Protein AF-A0A2V9PL53-F1 (afdb_monomer_lite)

pLDDT: mean 83.94, std 16.12, range [28.11, 98.12]

Structure (mmCIF, N/CA/C/O backbone):
data_AF-A0A2V9PL53-F1
#
_entry.id   AF-A0A2V9PL53-F1
#
loop_
_atom_site.group_PDB
_atom_site.id
_atom_site.type_symbol
_atom_site.label_atom_id
_atom_site.label_alt_id
_atom_site.label_comp_id
_atom_site.label_asym_id
_atom_site.label_entity_id
_atom_site.label_seq_id
_atom_site.pdbx_PDB_ins_code
_atom_site.Cartn_x
_atom_site.Cartn_y
_atom_site.Cartn_z
_atom_site.occupancy
_atom_site.B_iso_or_equiv
_atom_site.auth_seq_id
_atom_site.auth_comp_id
_atom_site.auth_asym_id
_atom_site.auth_atom_id
_atom_site.pdbx_PDB_model_num
ATOM 1 N N . MET A 1 1 ? 11.445 -32.189 -12.243 1.00 37.41 1 MET A N 1
ATOM 2 C CA . MET A 1 1 ? 11.778 -30.766 -12.021 1.00 37.41 1 MET A CA 1
ATOM 3 C C . MET A 1 1 ? 11.838 -30.093 -13.381 1.00 37.41 1 MET A C 1
ATOM 5 O O . MET A 1 1 ? 12.741 -30.380 -14.153 1.00 37.41 1 MET A O 1
ATOM 9 N N . THR A 1 2 ? 10.801 -29.343 -13.742 1.00 39.09 2 THR A N 1
ATOM 10 C CA . THR A 1 2 ? 10.664 -28.687 -15.050 1.00 39.09 2 THR A CA 1
ATOM 11 C C . THR A 1 2 ? 11.522 -27.420 -15.088 1.00 39.09 2 THR A C 1
ATOM 13 O O . THR A 1 2 ? 11.614 -26.705 -14.094 1.00 39.09 2 THR A O 1
ATOM 16 N N . ALA A 1 3 ? 12.142 -27.121 -16.233 1.00 48.38 3 ALA A N 1
ATOM 17 C CA . ALA A 1 3 ? 13.051 -25.981 -16.422 1.00 48.38 3 ALA A CA 1
ATOM 18 C C . ALA A 1 3 ? 12.453 -24.599 -16.061 1.00 48.38 3 ALA A C 1
ATOM 20 O O . ALA A 1 3 ? 13.198 -23.635 -15.925 1.00 48.38 3 ALA A O 1
ATOM 21 N N . GLY A 1 4 ? 11.129 -24.497 -15.882 1.00 54.12 4 GLY A N 1
ATOM 22 C CA . GLY A 1 4 ? 10.435 -23.273 -15.471 1.00 54.12 4 GLY A CA 1
ATOM 23 C C . GLY A 1 4 ? 10.491 -22.953 -13.971 1.00 54.12 4 GLY A C 1
ATOM 24 O O . GLY A 1 4 ? 10.440 -21.777 -13.630 1.00 54.12 4 GLY A O 1
ATOM 25 N N . GLY A 1 5 ? 10.644 -23.948 -13.083 1.00 62.72 5 GLY A N 1
ATOM 26 C CA . GLY A 1 5 ? 10.629 -23.710 -11.627 1.00 62.72 5 GLY A CA 1
ATOM 27 C C . GLY A 1 5 ? 11.775 -22.807 -11.162 1.00 62.72 5 GLY A C 1
ATOM 28 O O . GLY A 1 5 ? 11.558 -21.829 -10.460 1.00 62.72 5 GLY A O 1
ATOM 29 N N . ASN A 1 6 ? 12.979 -23.041 -11.691 1.00 82.75 6 ASN A N 1
ATOM 30 C CA . ASN A 1 6 ? 14.170 -22.256 -11.350 1.00 82.75 6 ASN A CA 1
ATOM 31 C C . ASN A 1 6 ? 14.051 -20.776 -11.778 1.00 82.75 6 ASN A C 1
ATOM 33 O O . ASN A 1 6 ? 14.545 -19.881 -11.100 1.00 82.75 6 ASN A O 1
ATOM 37 N N . PHE A 1 7 ? 13.361 -20.489 -12.888 1.00 90.69 7 PHE A N 1
ATOM 38 C CA . PHE A 1 7 ? 13.176 -19.108 -13.342 1.00 90.69 7 PHE A CA 1
ATOM 39 C C . PHE A 1 7 ? 12.115 -18.345 -12.542 1.00 90.69 7 PHE A C 1
ATOM 41 O O . PHE A 1 7 ? 12.282 -17.144 -12.336 1.00 90.69 7 PHE A O 1
ATOM 48 N N . ALA A 1 8 ? 11.065 -19.022 -12.067 1.00 92.81 8 ALA A N 1
ATOM 49 C CA . ALA A 1 8 ? 10.058 -18.423 -11.192 1.00 92.81 8 ALA A CA 1
ATOM 50 C C . ALA A 1 8 ? 10.660 -18.015 -9.840 1.00 92.81 8 ALA A C 1
ATOM 52 O O . ALA A 1 8 ? 10.515 -16.860 -9.438 1.00 92.81 8 ALA A O 1
ATOM 53 N N . ASP A 1 9 ? 11.418 -18.917 -9.210 1.00 91.81 9 ASP A N 1
ATOM 54 C CA . ASP A 1 9 ? 12.134 -18.642 -7.959 1.00 91.81 9 ASP A CA 1
ATOM 55 C C . ASP A 1 9 ? 13.143 -17.502 -8.132 1.00 91.81 9 ASP A C 1
ATOM 57 O O . ASP A 1 9 ? 13.204 -16.574 -7.321 1.00 91.81 9 ASP A O 1
ATOM 61 N N . HIS A 1 10 ? 13.908 -17.529 -9.229 1.00 93.06 10 HIS A N 1
ATOM 62 C CA . HIS A 1 10 ? 14.876 -16.479 -9.526 1.00 93.06 10 HIS A CA 1
ATOM 63 C C . HIS A 1 10 ? 14.204 -15.116 -9.717 1.00 93.06 10 HIS A C 1
ATOM 65 O O . HIS A 1 10 ? 14.668 -14.126 -9.155 1.00 93.06 10 HIS A O 1
ATOM 71 N N . LEU A 1 11 ? 13.107 -15.053 -10.480 1.00 94.00 11 LEU A N 1
ATOM 72 C CA . LEU A 1 11 ? 12.373 -13.810 -10.706 1.00 94.00 11 LEU A CA 1
ATOM 73 C C . LEU A 1 11 ? 11.744 -13.280 -9.411 1.00 94.00 11 LEU A C 1
ATOM 75 O O . LEU A 1 11 ? 11.822 -12.080 -9.147 1.00 94.00 11 LEU A O 1
ATOM 79 N N . SER A 1 12 ? 11.163 -14.169 -8.600 1.00 93.25 12 SER A N 1
ATOM 80 C CA . SER A 1 12 ? 10.615 -13.846 -7.280 1.00 93.25 12 SER A CA 1
ATOM 81 C C . SER A 1 12 ? 11.680 -13.196 -6.392 1.00 93.25 12 SER A C 1
ATOM 83 O O . SER A 1 12 ? 11.479 -12.083 -5.902 1.00 93.25 12 SER A O 1
ATOM 85 N N . ALA A 1 13 ? 12.850 -13.830 -6.266 1.00 89.88 13 ALA A N 1
ATOM 86 C CA . ALA A 1 13 ? 13.957 -13.310 -5.469 1.00 89.88 13 ALA A CA 1
ATOM 87 C C . ALA A 1 13 ? 14.506 -11.985 -6.020 1.00 89.88 13 ALA A C 1
ATOM 89 O O . ALA A 1 13 ? 14.749 -11.046 -5.265 1.00 89.88 13 ALA A O 1
ATOM 90 N N . GLN A 1 14 ? 14.680 -11.888 -7.339 1.00 90.88 14 GLN A N 1
ATOM 91 C CA . GLN A 1 14 ? 15.218 -10.703 -8.004 1.00 90.88 14 GLN A CA 1
ATOM 92 C C . GLN A 1 14 ? 14.321 -9.472 -7.834 1.00 90.88 14 GLN A C 1
ATOM 94 O O . GLN A 1 14 ? 14.823 -8.362 -7.651 1.00 90.88 14 GLN A O 1
ATOM 99 N N . LEU A 1 15 ? 13.005 -9.648 -7.961 1.00 90.44 15 LEU A N 1
ATOM 100 C CA . LEU A 1 15 ? 12.039 -8.556 -7.866 1.00 90.44 15 LEU A CA 1
ATOM 101 C C . LEU A 1 15 ? 11.541 -8.319 -6.438 1.00 90.44 15 LEU A C 1
ATOM 103 O O . LEU A 1 15 ? 10.810 -7.358 -6.233 1.00 90.44 15 LEU A O 1
ATOM 107 N N . ALA A 1 16 ? 11.924 -9.167 -5.477 1.00 88.94 16 ALA A N 1
ATOM 108 C CA . ALA A 1 16 ? 11.342 -9.201 -4.135 1.00 88.94 16 ALA A CA 1
ATOM 109 C C . ALA A 1 16 ? 9.802 -9.315 -4.161 1.00 88.94 16 ALA A C 1
ATOM 111 O O . ALA A 1 16 ? 9.105 -8.748 -3.327 1.00 88.94 16 ALA A O 1
ATOM 112 N N . ILE A 1 17 ? 9.275 -10.067 -5.132 1.00 91.94 17 ILE A N 1
ATOM 113 C CA . ILE A 1 17 ? 7.845 -10.351 -5.284 1.00 91.94 17 ILE A CA 1
ATOM 114 C C . ILE A 1 17 ? 7.581 -11.770 -4.797 1.00 91.94 17 ILE A C 1
ATOM 116 O O . ILE A 1 17 ? 8.302 -12.694 -5.168 1.00 91.94 17 ILE A O 1
ATOM 120 N N . GLY A 1 18 ? 6.536 -11.956 -3.990 1.00 91.31 18 GLY A N 1
ATOM 121 C CA . GLY A 1 18 ? 6.151 -13.270 -3.470 1.00 91.31 18 GLY A CA 1
ATOM 122 C C . GLY A 1 18 ? 5.955 -14.314 -4.574 1.00 91.31 18 GLY A C 1
ATOM 123 O O . GLY A 1 18 ? 5.305 -14.045 -5.585 1.00 91.31 18 GLY A O 1
ATOM 124 N N . LEU A 1 19 ? 6.493 -15.519 -4.363 1.00 93.56 19 LEU A N 1
ATOM 125 C CA . LEU A 1 19 ? 6.373 -16.636 -5.304 1.00 93.56 19 LEU A CA 1
ATOM 126 C C . LEU A 1 19 ? 4.914 -16.958 -5.699 1.00 93.56 19 LEU A C 1
ATOM 128 O O . LEU A 1 19 ? 4.689 -17.139 -6.896 1.00 93.56 19 LEU A O 1
ATOM 132 N N . PRO A 1 20 ? 3.909 -16.924 -4.792 1.00 93.75 20 PRO A N 1
ATOM 133 C CA . PRO A 1 20 ? 2.514 -17.167 -5.175 1.00 93.75 20 PRO A CA 1
ATOM 134 C C . PRO A 1 20 ? 1.997 -16.215 -6.263 1.00 93.75 20 PRO A C 1
ATOM 136 O O . PRO A 1 20 ? 1.257 -16.631 -7.151 1.00 93.75 20 PRO A O 1
ATOM 139 N N . ALA A 1 21 ? 2.432 -14.951 -6.260 1.00 94.88 21 ALA A N 1
ATOM 140 C CA . ALA A 1 21 ? 2.056 -13.988 -7.292 1.00 94.88 21 ALA A CA 1
ATOM 141 C C . ALA A 1 21 ? 2.676 -14.323 -8.659 1.00 94.88 21 ALA A C 1
ATOM 143 O O . ALA A 1 21 ? 2.021 -14.171 -9.691 1.00 94.88 21 ALA A O 1
ATOM 144 N N . ILE A 1 22 ? 3.922 -14.810 -8.673 1.00 96.56 22 ILE A N 1
ATOM 145 C CA . ILE A 1 22 ? 4.606 -15.271 -9.890 1.00 96.56 22 ILE A CA 1
ATOM 146 C C . ILE A 1 22 ? 3.920 -16.523 -10.448 1.00 96.56 22 ILE A C 1
ATOM 148 O O . ILE A 1 22 ? 3.619 -16.583 -11.641 1.00 96.56 22 ILE A O 1
ATOM 152 N N . GLU A 1 23 ? 3.638 -17.505 -9.593 1.00 96.00 23 GLU A N 1
ATOM 153 C CA . GLU A 1 23 ? 2.946 -18.739 -9.974 1.00 96.00 23 GLU A CA 1
ATOM 154 C C . GLU A 1 23 ? 1.542 -18.455 -10.508 1.00 96.00 23 GLU A C 1
ATOM 156 O O . GLU A 1 23 ? 1.149 -18.996 -11.543 1.00 96.00 23 GLU A O 1
ATOM 161 N N . GLU A 1 24 ? 0.808 -17.552 -9.861 1.00 96.25 24 GLU A N 1
ATOM 162 C CA . GLU A 1 24 ? -0.512 -17.134 -10.311 1.00 96.25 24 GLU A CA 1
ATOM 163 C C . GLU A 1 24 ? -0.454 -16.415 -11.665 1.00 96.25 24 GLU A C 1
ATOM 165 O O . GLU A 1 24 ? -1.280 -16.687 -12.538 1.00 96.25 24 GLU A O 1
ATOM 170 N N . ALA A 1 25 ? 0.536 -15.544 -11.888 1.00 97.38 25 ALA A N 1
ATOM 171 C CA . ALA A 1 25 ? 0.728 -14.887 -13.179 1.00 97.38 25 ALA A CA 1
ATOM 172 C C . ALA A 1 25 ? 0.969 -15.910 -14.305 1.00 97.38 25 ALA A C 1
ATOM 174 O O . ALA A 1 25 ? 0.415 -15.775 -15.400 1.00 97.38 25 ALA A O 1
ATOM 175 N N . ILE A 1 26 ? 1.752 -16.961 -14.035 1.00 97.19 26 ILE A N 1
ATOM 176 C CA . ILE A 1 26 ? 1.982 -18.072 -14.974 1.00 97.19 26 ILE A CA 1
ATOM 177 C C . ILE A 1 26 ? 0.687 -18.857 -15.194 1.00 97.19 26 ILE A C 1
ATOM 179 O O . ILE A 1 26 ? 0.322 -19.145 -16.335 1.00 97.19 26 ILE A O 1
ATOM 183 N N . ARG A 1 27 ? -0.044 -19.170 -14.118 1.00 96.00 27 ARG A N 1
ATOM 184 C CA . ARG A 1 27 ? -1.312 -19.910 -14.170 1.00 96.00 27 ARG A CA 1
ATOM 185 C C . ARG A 1 27 ? -2.364 -19.185 -15.011 1.00 96.00 27 ARG A C 1
ATOM 187 O O . ARG A 1 27 ? -3.080 -19.832 -15.773 1.00 96.00 27 ARG A O 1
ATOM 194 N N . ARG A 1 28 ? -2.420 -17.853 -14.917 1.00 95.81 28 ARG A N 1
ATOM 195 C CA . ARG A 1 28 ? -3.277 -16.975 -15.737 1.00 95.81 28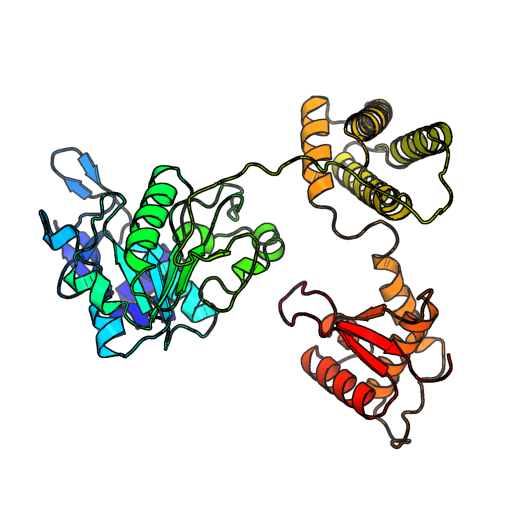 ARG A CA 1
ATOM 196 C C . ARG A 1 28 ? -2.758 -16.738 -17.149 1.00 95.81 28 ARG A C 1
ATOM 198 O O . ARG A 1 28 ? -3.393 -16.020 -17.911 1.00 95.81 28 ARG A O 1
ATOM 205 N N . ARG A 1 29 ? -1.610 -17.322 -17.508 1.00 96.38 29 ARG A N 1
ATOM 206 C CA . ARG A 1 29 ? -0.935 -17.125 -18.800 1.00 96.38 29 ARG A CA 1
ATOM 207 C C . ARG A 1 29 ? -0.562 -15.662 -19.072 1.00 96.38 29 ARG A C 1
ATOM 209 O O . ARG A 1 29 ? -0.435 -15.276 -20.228 1.00 96.38 29 ARG A O 1
ATOM 216 N N . LEU A 1 30 ? -0.362 -14.875 -18.013 1.00 96.38 30 LEU A N 1
ATOM 217 C CA . LEU A 1 30 ? 0.110 -13.488 -18.080 1.00 96.38 30 LEU A CA 1
ATOM 218 C C . LEU A 1 30 ? 1.631 -13.394 -17.968 1.00 96.38 30 LEU A C 1
ATOM 220 O O . LEU A 1 30 ? 2.213 -12.400 -18.384 1.00 96.38 30 LEU A O 1
ATOM 224 N N . LEU A 1 31 ? 2.283 -14.413 -17.402 1.00 97.56 31 LEU A N 1
ATOM 225 C CA . LEU A 1 31 ? 3.734 -14.485 -17.257 1.00 97.56 31 LEU A CA 1
ATOM 226 C C . LEU A 1 31 ? 4.282 -15.750 -17.920 1.00 97.56 31 LEU A C 1
ATOM 228 O O . LEU A 1 31 ? 3.788 -16.854 -17.705 1.00 97.56 31 LEU A O 1
ATOM 232 N N . SER A 1 32 ? 5.341 -15.594 -18.709 1.00 96.56 32 SER A N 1
ATOM 233 C CA . SER A 1 32 ? 6.089 -16.712 -19.294 1.00 96.56 32 SER A CA 1
ATOM 234 C C . SER A 1 32 ? 7.583 -16.406 -19.357 1.00 96.56 32 SER A C 1
ATOM 236 O O . SER A 1 32 ? 7.997 -15.249 -19.308 1.00 96.56 32 SER A O 1
ATOM 238 N N . PHE A 1 33 ? 8.405 -17.448 -19.464 1.00 96.19 33 PHE A N 1
ATOM 239 C CA . PHE A 1 33 ? 9.854 -17.323 -19.610 1.00 96.19 33 PHE A CA 1
ATOM 240 C C . PHE A 1 33 ? 10.264 -17.746 -21.015 1.00 96.19 33 PHE A C 1
ATOM 242 O O . PHE A 1 33 ? 9.913 -18.834 -21.469 1.00 96.19 33 PHE A O 1
ATOM 249 N N . VAL A 1 34 ? 11.004 -16.882 -21.705 1.00 94.81 34 VAL A N 1
ATOM 250 C CA . VAL A 1 34 ? 11.376 -17.063 -23.111 1.00 94.81 34 VAL A CA 1
ATOM 251 C C . VAL A 1 34 ? 12.831 -16.673 -23.341 1.00 94.81 34 VAL A C 1
ATOM 253 O O . VAL A 1 34 ? 13.426 -15.919 -22.570 1.00 94.81 34 VAL A O 1
ATOM 256 N N . LYS A 1 35 ? 13.424 -17.170 -24.427 1.00 94.50 35 LYS A N 1
ATOM 257 C CA . LYS A 1 35 ? 14.733 -16.707 -24.891 1.00 94.50 35 LYS A CA 1
ATOM 258 C C . LYS A 1 35 ? 14.524 -15.650 -25.968 1.00 94.50 35 LYS A C 1
ATOM 260 O O . LYS A 1 35 ? 13.930 -15.942 -26.999 1.00 94.50 35 LYS A O 1
ATOM 265 N N . HIS A 1 36 ? 15.044 -14.447 -25.746 1.00 93.31 36 HIS A N 1
ATOM 266 C CA . HIS A 1 36 ? 14.937 -13.327 -26.682 1.00 93.31 36 HIS A CA 1
ATOM 267 C C . HIS A 1 36 ? 16.279 -12.613 -26.817 1.00 93.31 36 HIS A C 1
ATOM 269 O O . HIS A 1 36 ? 16.948 -12.364 -25.815 1.00 93.31 36 HIS A O 1
ATOM 275 N N . ARG A 1 37 ? 16.707 -12.318 -28.054 1.00 89.50 37 ARG A N 1
ATOM 276 C CA . ARG A 1 37 ? 18.015 -11.694 -28.366 1.00 89.50 37 ARG A CA 1
ATOM 277 C C . ARG A 1 37 ? 19.198 -12.337 -27.612 1.00 89.50 37 ARG A C 1
ATOM 279 O O . ARG A 1 37 ? 20.062 -11.644 -27.085 1.00 89.50 37 ARG A O 1
ATOM 286 N N . ASN A 1 38 ? 19.228 -13.673 -27.561 1.00 90.44 38 ASN A N 1
ATOM 287 C CA . ASN A 1 38 ? 20.213 -14.492 -26.831 1.00 90.44 38 ASN A CA 1
ATOM 288 C C . ASN A 1 38 ? 20.216 -14.366 -25.297 1.00 90.44 38 ASN A C 1
ATOM 290 O O . ASN A 1 38 ? 21.073 -14.967 -24.654 1.00 90.44 38 ASN A O 1
ATOM 294 N N . SER A 1 39 ? 19.229 -13.694 -24.709 1.00 92.31 39 SER A N 1
ATOM 295 C CA . SER A 1 39 ? 19.073 -13.551 -23.261 1.00 92.31 39 SER A CA 1
ATOM 296 C C . SER A 1 39 ? 17.842 -14.299 -22.757 1.00 92.31 39 SER A C 1
ATOM 298 O O . SER A 1 39 ? 16.802 -14.339 -23.420 1.00 92.31 39 SER A O 1
ATOM 300 N N . CYS A 1 40 ? 17.935 -14.867 -21.555 1.00 94.81 40 CYS A N 1
ATOM 301 C CA . CYS A 1 40 ? 16.760 -15.355 -20.839 1.00 94.81 40 CYS A CA 1
ATOM 302 C C . CYS A 1 40 ? 15.924 -14.153 -20.384 1.00 94.81 40 CYS A C 1
ATOM 304 O O . CYS A 1 40 ? 16.439 -13.221 -19.762 1.00 94.81 40 CYS A O 1
ATOM 306 N N . CYS A 1 41 ? 14.643 -14.164 -20.723 1.00 95.75 41 CYS A N 1
ATOM 307 C CA . CYS A 1 41 ? 13.714 -13.081 -20.456 1.00 95.75 41 CYS A CA 1
ATOM 308 C C . CYS A 1 41 ? 12.458 -13.625 -19.785 1.00 95.75 41 CYS A C 1
ATOM 310 O O . CYS A 1 41 ? 12.055 -14.765 -20.015 1.00 95.75 41 CYS A O 1
ATOM 312 N N . TRP A 1 42 ? 11.819 -12.780 -18.990 1.00 96.25 42 TRP A N 1
ATOM 313 C CA . TRP A 1 42 ? 10.431 -12.968 -18.613 1.00 96.25 42 TRP A CA 1
ATOM 314 C C . TRP A 1 42 ? 9.567 -12.026 -19.446 1.00 96.25 42 TRP A C 1
ATOM 316 O O . TRP A 1 42 ? 9.941 -10.886 -19.739 1.00 96.25 42 TRP A O 1
ATOM 326 N N . ARG A 1 43 ? 8.424 -12.548 -19.866 1.00 95.25 43 ARG A N 1
ATOM 327 C CA . ARG A 1 43 ? 7.420 -11.871 -20.670 1.00 95.25 43 ARG A CA 1
ATOM 328 C C . ARG A 1 43 ? 6.184 -11.689 -19.811 1.00 95.25 43 ARG A C 1
ATOM 330 O O . ARG A 1 43 ? 5.610 -12.692 -19.390 1.00 95.25 43 ARG A O 1
ATOM 337 N N . PHE A 1 44 ? 5.772 -10.444 -19.596 1.00 95.50 44 PHE A N 1
ATOM 338 C CA . PHE A 1 44 ? 4.439 -10.148 -19.079 1.00 95.50 44 PHE A CA 1
ATOM 339 C C . PHE A 1 44 ? 3.538 -9.749 -20.243 1.00 95.50 44 PHE A C 1
ATOM 341 O O . PHE A 1 44 ? 3.814 -8.755 -20.918 1.00 95.50 44 PHE A O 1
ATOM 348 N N . GLY A 1 45 ? 2.511 -10.538 -20.511 1.00 94.00 45 GLY A N 1
ATOM 349 C CA . GLY A 1 45 ? 1.681 -10.412 -21.699 1.00 94.00 45 GLY A CA 1
ATOM 350 C C . GLY A 1 45 ? 0.735 -11.590 -21.848 1.00 94.00 45 GLY A C 1
ATOM 351 O O . GLY A 1 45 ? 0.976 -12.659 -21.292 1.00 94.00 45 GLY A O 1
ATOM 352 N N . ASP A 1 46 ? -0.291 -11.417 -22.666 1.00 92.44 46 ASP A N 1
ATOM 353 C CA . ASP A 1 46 ? -1.258 -12.449 -23.031 1.00 92.44 46 ASP A CA 1
ATOM 354 C C . ASP A 1 46 ? -1.143 -12.776 -24.531 1.00 92.44 46 ASP A C 1
ATOM 356 O O . ASP A 1 46 ? -0.069 -12.622 -25.121 1.00 92.44 46 ASP A O 1
ATOM 360 N N . SER A 1 47 ? -2.212 -13.293 -25.142 1.00 89.38 47 SER A N 1
ATOM 361 C CA . SER A 1 47 ? -2.235 -13.629 -26.570 1.00 89.38 47 SER A CA 1
ATOM 362 C C . SER A 1 47 ? -2.281 -12.410 -27.500 1.00 89.38 47 SER A C 1
ATOM 364 O O . SER A 1 47 ? -1.973 -12.546 -28.684 1.00 89.38 47 SER A O 1
ATOM 366 N N . ARG A 1 48 ? -2.648 -11.231 -26.983 1.00 86.25 48 ARG A N 1
ATOM 367 C CA . ARG A 1 48 ? -2.853 -10.005 -27.760 1.00 86.25 48 ARG A CA 1
ATOM 368 C C . ARG A 1 48 ? -1.563 -9.203 -27.865 1.00 86.25 48 ARG A C 1
ATOM 370 O O . ARG A 1 48 ? -1.183 -8.788 -28.958 1.00 86.25 48 ARG A O 1
ATOM 377 N N . ASN A 1 49 ? -0.864 -9.022 -26.746 1.00 89.94 49 ASN A N 1
ATOM 378 C CA . ASN A 1 49 ? 0.428 -8.341 -26.700 1.00 89.94 49 ASN A CA 1
ATOM 379 C C . ASN A 1 49 ? 1.221 -8.678 -25.422 1.00 89.94 49 ASN A C 1
ATOM 381 O O . ASN A 1 49 ? 0.805 -9.476 -24.580 1.00 89.94 49 ASN A O 1
ATOM 385 N N . GLY A 1 50 ? 2.415 -8.098 -25.298 1.00 91.38 50 GLY A N 1
ATOM 386 C CA . GLY A 1 50 ? 3.290 -8.332 -24.160 1.00 91.38 50 GLY A CA 1
ATOM 387 C C . GLY A 1 50 ? 4.517 -7.435 -24.136 1.00 91.38 50 GLY A C 1
ATOM 388 O O . GLY A 1 50 ? 4.826 -6.712 -25.087 1.00 91.38 50 GLY A O 1
ATOM 389 N N . SER A 1 51 ? 5.230 -7.496 -23.016 1.00 92.50 51 SER A N 1
ATOM 390 C CA . SER A 1 51 ? 6.525 -6.851 -22.835 1.00 92.50 51 SER A CA 1
ATOM 391 C C . SER A 1 51 ? 7.543 -7.809 -22.241 1.00 92.50 51 SER A C 1
ATOM 393 O O . SER A 1 51 ? 7.252 -8.607 -21.347 1.00 92.50 51 SER A O 1
ATOM 395 N N . LEU A 1 52 ? 8.758 -7.705 -22.758 1.00 93.94 52 LEU A N 1
ATOM 396 C CA . LEU A 1 52 ? 9.896 -8.530 -22.408 1.00 93.94 52 LEU A CA 1
ATOM 397 C C . LEU A 1 52 ? 10.838 -7.745 -21.511 1.00 93.94 52 LEU A C 1
ATOM 399 O O . LEU A 1 52 ? 11.130 -6.571 -21.753 1.00 93.94 52 LEU A O 1
ATOM 403 N N . ARG A 1 53 ? 11.364 -8.420 -20.494 1.00 95.25 53 ARG A N 1
ATOM 404 C CA . ARG A 1 53 ? 12.459 -7.935 -19.655 1.00 95.25 53 ARG A CA 1
ATOM 405 C C . ARG A 1 53 ? 13.452 -9.059 -19.430 1.00 95.25 53 ARG A C 1
ATOM 407 O O . ARG A 1 53 ? 13.075 -10.222 -19.302 1.00 95.25 53 ARG A O 1
ATOM 414 N N . ARG A 1 54 ? 14.737 -8.717 -19.384 1.00 94.50 54 ARG A N 1
ATOM 415 C CA . ARG A 1 54 ? 15.785 -9.707 -19.134 1.00 94.50 54 ARG A CA 1
ATOM 416 C C . ARG A 1 54 ? 15.737 -10.169 -17.686 1.00 94.50 54 ARG A C 1
ATOM 418 O O . ARG A 1 54 ? 15.543 -9.364 -16.773 1.00 94.50 54 ARG A O 1
ATOM 425 N N . ILE A 1 55 ? 15.954 -11.464 -17.485 1.00 93.00 55 ILE A N 1
ATOM 426 C CA . ILE A 1 55 ? 15.996 -12.058 -16.148 1.00 93.00 55 ILE A CA 1
ATOM 427 C C . ILE A 1 55 ? 17.217 -11.583 -15.354 1.00 93.00 55 ILE A C 1
ATOM 429 O O . ILE A 1 55 ? 17.164 -11.470 -14.146 1.00 93.00 55 ILE A O 1
ATOM 433 N N . ASP A 1 56 ? 18.296 -11.188 -16.025 1.00 90.44 56 ASP A N 1
ATOM 434 C CA . ASP A 1 56 ? 19.491 -10.620 -15.387 1.00 90.44 56 ASP A CA 1
ATOM 435 C C . ASP A 1 56 ? 19.369 -9.118 -15.057 1.00 90.44 56 ASP A C 1
ATOM 437 O O . ASP A 1 56 ? 20.351 -8.486 -14.674 1.00 90.44 56 ASP A O 1
ATOM 441 N N . ALA A 1 57 ? 18.178 -8.529 -15.217 1.00 89.75 57 ALA A N 1
ATOM 442 C CA . ALA A 1 57 ? 17.885 -7.102 -15.038 1.00 89.75 57 ALA A CA 1
ATOM 443 C C . ALA A 1 57 ? 18.602 -6.142 -16.002 1.00 89.75 57 ALA A C 1
ATOM 445 O O . ALA A 1 57 ? 18.357 -4.933 -15.939 1.00 89.75 57 ALA A O 1
ATOM 446 N N . ALA A 1 58 ? 19.482 -6.629 -16.878 1.00 92.56 58 ALA A N 1
ATOM 447 C CA . ALA A 1 58 ? 20.207 -5.758 -17.786 1.00 92.56 58 ALA A CA 1
ATOM 448 C C . ALA A 1 58 ? 19.254 -5.188 -18.856 1.00 92.56 58 ALA A C 1
ATOM 450 O O . ALA A 1 58 ? 18.266 -5.829 -19.223 1.00 92.56 58 ALA A O 1
ATOM 451 N N . PRO A 1 59 ? 19.520 -3.981 -19.384 1.00 93.50 59 PRO A N 1
ATOM 452 C CA . PRO A 1 59 ? 18.742 -3.445 -20.493 1.00 93.50 59 PRO A CA 1
ATOM 453 C C . PRO A 1 59 ? 19.008 -4.229 -21.789 1.00 93.50 59 PRO A C 1
ATOM 455 O O . PRO A 1 59 ? 20.049 -4.879 -21.967 1.00 93.50 59 PRO A O 1
ATOM 458 N N . PHE A 1 60 ? 18.071 -4.145 -22.727 1.00 92.56 60 PHE A N 1
ATOM 459 C CA . PHE A 1 60 ? 18.312 -4.486 -24.123 1.00 92.56 60 PHE A CA 1
ATOM 460 C C . PHE A 1 60 ? 19.101 -3.365 -24.797 1.00 92.56 60 PHE A C 1
ATOM 462 O O . PHE A 1 60 ? 18.943 -2.195 -24.458 1.00 92.56 60 PHE A O 1
ATOM 469 N N . ARG A 1 61 ? 19.937 -3.725 -25.773 1.00 90.81 61 ARG A N 1
ATOM 470 C CA . ARG A 1 61 ? 20.531 -2.768 -26.710 1.00 90.81 61 ARG A CA 1
ATOM 471 C C . ARG A 1 61 ? 19.775 -2.871 -28.028 1.00 90.81 61 ARG A C 1
ATOM 473 O O . ARG A 1 61 ? 19.899 -3.882 -28.718 1.00 90.81 61 ARG A O 1
ATOM 480 N N . ILE A 1 62 ? 18.973 -1.861 -28.345 1.00 86.56 62 ILE A N 1
ATOM 481 C CA . ILE A 1 62 ? 18.122 -1.819 -29.540 1.00 86.56 62 ILE A CA 1
ATOM 482 C C . ILE A 1 62 ? 18.449 -0.526 -30.273 1.00 86.56 62 ILE A C 1
ATOM 484 O O . ILE A 1 62 ? 18.349 0.543 -29.689 1.00 86.56 62 ILE A O 1
ATOM 488 N N . ASN A 1 63 ? 18.891 -0.617 -31.529 1.00 85.81 63 ASN A N 1
ATOM 489 C CA . ASN A 1 63 ? 19.240 0.548 -32.356 1.00 85.81 63 ASN A CA 1
ATOM 490 C C . ASN A 1 63 ? 20.225 1.533 -31.686 1.00 85.81 63 ASN A C 1
ATOM 492 O O . ASN A 1 63 ? 20.161 2.734 -31.911 1.00 85.81 63 ASN A O 1
ATOM 496 N N . GLY A 1 64 ? 21.141 1.022 -30.856 1.00 85.38 64 GLY A N 1
ATOM 497 C CA . GLY A 1 64 ? 22.111 1.833 -30.108 1.00 85.38 64 GLY A CA 1
ATOM 498 C C . GLY A 1 64 ? 21.606 2.369 -28.764 1.00 85.38 64 GLY A C 1
ATOM 499 O O . GLY A 1 64 ? 22.414 2.848 -27.972 1.00 85.38 64 GLY A O 1
ATOM 500 N N . GLU A 1 65 ? 20.319 2.219 -28.456 1.00 87.56 65 GLU A N 1
ATOM 501 C CA . GLU A 1 65 ? 19.711 2.679 -27.208 1.00 87.56 65 GLU A CA 1
ATOM 502 C C . GLU A 1 65 ? 19.611 1.561 -26.164 1.00 87.56 65 GLU A C 1
ATOM 504 O O . GLU A 1 65 ? 19.407 0.383 -26.480 1.00 87.56 65 GLU A O 1
ATOM 509 N N . CYS A 1 66 ? 19.749 1.940 -24.892 1.00 89.94 66 CYS A N 1
ATOM 510 C CA . CYS A 1 66 ? 19.560 1.051 -23.750 1.00 89.94 66 CYS A CA 1
ATOM 511 C C . CYS A 1 66 ? 18.099 1.096 -23.290 1.00 89.94 66 CYS A C 1
ATOM 513 O O . CYS A 1 66 ? 17.687 2.043 -22.622 1.00 89.94 66 CYS A O 1
ATOM 515 N N . VAL A 1 67 ? 17.337 0.043 -23.584 1.00 88.75 67 VAL A N 1
ATOM 516 C CA . VAL A 1 67 ? 15.906 -0.036 -23.265 1.00 88.75 67 VAL A CA 1
ATOM 517 C C . VAL A 1 67 ? 15.666 -1.064 -22.157 1.00 88.75 67 VAL A C 1
ATOM 519 O O . VAL A 1 67 ? 16.101 -2.210 -22.248 1.00 88.75 67 VAL A O 1
ATOM 522 N N . LYS A 1 68 ? 14.979 -0.670 -21.078 1.00 89.31 68 LYS A N 1
ATOM 523 C CA . LYS A 1 68 ? 14.744 -1.534 -19.898 1.00 89.31 68 LYS A CA 1
ATOM 524 C C . LYS A 1 68 ? 13.674 -2.613 -20.108 1.00 89.31 68 LYS A C 1
ATOM 526 O O . LYS A 1 68 ? 13.595 -3.541 -19.304 1.00 89.31 68 LYS A O 1
ATOM 531 N N . ALA A 1 69 ? 12.824 -2.449 -21.116 1.00 89.44 69 ALA A N 1
ATOM 532 C CA . ALA A 1 69 ? 11.780 -3.387 -21.508 1.00 89.44 69 ALA A CA 1
ATOM 533 C C . ALA A 1 69 ? 11.507 -3.237 -23.009 1.00 89.44 69 ALA A C 1
ATOM 535 O O . ALA A 1 69 ? 11.533 -2.122 -23.517 1.00 89.44 69 ALA A O 1
ATOM 536 N N . GLU A 1 70 ? 11.242 -4.334 -23.706 1.00 89.00 70 GLU A N 1
ATOM 537 C CA . GLU A 1 70 ? 10.890 -4.325 -25.131 1.00 89.00 70 GLU A CA 1
ATOM 538 C C . GLU A 1 70 ? 9.423 -4.740 -25.268 1.00 89.00 70 GLU A C 1
ATOM 540 O O . GLU A 1 70 ? 9.049 -5.822 -24.819 1.00 89.00 70 GLU A O 1
ATOM 545 N N . ALA A 1 71 ? 8.579 -3.875 -25.831 1.00 86.56 71 ALA A N 1
ATOM 546 C CA . ALA A 1 71 ? 7.212 -4.244 -26.195 1.00 86.56 71 ALA A CA 1
ATOM 547 C C . ALA A 1 71 ? 7.244 -5.133 -27.447 1.00 86.56 71 ALA A C 1
ATOM 549 O O . ALA A 1 71 ? 7.996 -4.855 -28.378 1.00 86.56 71 ALA A O 1
ATOM 550 N N . GLU A 1 72 ? 6.440 -6.195 -27.477 1.00 81.56 72 GLU A N 1
ATOM 551 C CA . GLU A 1 72 ? 6.435 -7.154 -28.595 1.00 81.56 72 GLU A CA 1
ATOM 552 C C . GLU A 1 72 ? 5.714 -6.636 -29.838 1.00 81.56 72 GLU A C 1
ATOM 554 O O . GLU A 1 72 ? 6.002 -7.059 -30.955 1.00 81.56 72 GLU A O 1
ATOM 559 N N . THR A 1 73 ? 4.754 -5.736 -29.647 1.00 71.06 73 THR A N 1
ATOM 560 C CA . THR A 1 73 ? 3.894 -5.245 -30.719 1.00 71.06 73 THR A CA 1
ATOM 561 C C . THR A 1 73 ? 4.128 -3.766 -30.988 1.00 71.06 73 THR A C 1
ATOM 563 O O . THR A 1 73 ? 4.224 -2.964 -30.060 1.00 71.06 73 THR A O 1
ATOM 566 N N . HIS A 1 74 ? 4.131 -3.401 -32.269 1.00 63.19 74 HIS A N 1
ATOM 567 C CA . HIS A 1 74 ? 4.131 -2.019 -32.750 1.00 63.19 74 HIS A CA 1
ATOM 568 C C . HIS A 1 74 ? 2.775 -1.676 -33.395 1.00 63.19 74 HIS A C 1
ATOM 570 O O . HIS A 1 74 ? 2.012 -2.569 -33.762 1.00 63.19 74 HIS A O 1
ATOM 576 N N . GLY A 1 75 ? 2.461 -0.386 -33.557 1.00 67.44 75 GLY A N 1
ATOM 577 C CA . GLY A 1 75 ? 1.178 0.050 -34.137 1.00 67.44 75 GLY A CA 1
ATOM 578 C C . GLY A 1 75 ? -0.035 -0.282 -33.253 1.00 67.44 75 GLY A C 1
ATOM 579 O O . GLY A 1 75 ? 0.102 -0.440 -32.052 1.00 67.44 75 GLY A O 1
ATOM 580 N N . ASN A 1 76 ? -1.242 -0.405 -33.803 1.00 69.44 76 ASN A N 1
ATOM 581 C CA . ASN A 1 76 ? -2.469 -0.450 -32.984 1.00 69.44 76 ASN A CA 1
ATOM 582 C C . ASN A 1 76 ? -2.505 -1.534 -31.884 1.00 69.44 76 ASN A C 1
ATOM 584 O O . ASN A 1 76 ? -3.180 -1.345 -30.877 1.00 69.44 76 ASN A O 1
ATOM 588 N N . SER A 1 77 ? -1.759 -2.632 -32.021 1.00 75.81 77 SER A N 1
ATOM 589 C CA . SER A 1 77 ? -1.687 -3.701 -31.016 1.00 75.81 77 SER A CA 1
ATOM 590 C C . SER A 1 77 ? -1.008 -3.289 -29.700 1.00 75.81 77 SER A C 1
ATOM 592 O O . SER A 1 77 ? -1.305 -3.874 -28.661 1.00 75.81 77 SER A O 1
ATOM 594 N N . TRP A 1 78 ? -0.159 -2.248 -29.675 1.00 79.75 78 TRP A N 1
ATOM 595 C CA . TRP A 1 78 ? 0.390 -1.749 -28.399 1.00 79.75 78 TRP A CA 1
ATOM 596 C C . TRP A 1 78 ? -0.675 -1.050 -27.538 1.00 79.75 78 TRP A C 1
ATOM 598 O O . TRP A 1 78 ? -0.475 -0.876 -26.338 1.00 79.75 78 TRP A O 1
ATOM 608 N N . HIS A 1 79 ? -1.816 -0.685 -28.139 1.00 82.81 79 HIS A N 1
ATOM 609 C CA . HIS A 1 79 ? -2.956 -0.095 -27.446 1.00 82.81 79 HIS A CA 1
ATOM 610 C C . HIS A 1 79 ? -3.873 -1.105 -26.745 1.00 82.81 79 HIS A C 1
ATOM 612 O O . HIS A 1 79 ? -4.772 -0.695 -26.010 1.00 82.81 79 HIS A O 1
ATOM 618 N N . GLN A 1 80 ? -3.652 -2.402 -26.962 1.00 88.44 80 GLN A N 1
ATOM 619 C CA . GLN A 1 80 ? -4.434 -3.457 -26.327 1.00 88.44 80 GLN A CA 1
ATOM 620 C C . GLN A 1 80 ? -4.027 -3.616 -24.860 1.00 88.44 80 GLN A C 1
ATOM 622 O O . GLN A 1 80 ? -2.847 -3.526 -24.511 1.00 88.44 80 GLN A O 1
ATOM 627 N N . LEU A 1 81 ? -5.012 -3.843 -23.998 1.00 92.88 81 LEU A N 1
ATOM 628 C CA . LEU A 1 81 ? -4.778 -4.050 -22.573 1.00 92.88 81 LEU A CA 1
ATOM 629 C C . LEU A 1 81 ? -4.427 -5.514 -22.266 1.00 92.88 81 LEU A C 1
ATOM 631 O O . LEU A 1 81 ? -5.250 -6.405 -22.481 1.00 92.88 81 LEU A O 1
ATOM 635 N N . ILE A 1 82 ? -3.242 -5.740 -21.692 1.00 94.25 82 ILE A N 1
ATOM 636 C CA . ILE A 1 82 ? -2.788 -7.061 -21.235 1.00 94.25 82 ILE A CA 1
ATOM 637 C C . ILE A 1 82 ? -3.659 -7.512 -20.067 1.00 94.25 82 ILE A C 1
ATOM 639 O O . ILE A 1 82 ? -3.840 -6.759 -19.112 1.00 94.25 82 ILE A O 1
ATOM 643 N N . GLY A 1 83 ? -4.133 -8.754 -20.100 1.00 95.44 83 GLY A N 1
ATOM 644 C CA . GLY A 1 83 ? -4.875 -9.401 -19.016 1.00 95.44 83 GLY A CA 1
ATOM 645 C C . GLY A 1 83 ? -6.373 -9.114 -19.014 1.00 95.44 83 GLY A C 1
ATOM 646 O O . GLY A 1 83 ? -7.105 -9.672 -18.197 1.00 95.44 83 GLY A O 1
ATOM 647 N N . LEU A 1 84 ? -6.863 -8.302 -19.955 1.00 95.69 84 LEU A N 1
ATOM 648 C CA . LEU A 1 84 ? -8.295 -8.040 -20.082 1.00 95.69 84 LEU A CA 1
ATOM 649 C C . LEU A 1 84 ? -9.078 -9.294 -20.507 1.00 95.69 84 LEU A C 1
ATOM 651 O O . LEU A 1 84 ? -10.224 -9.459 -20.091 1.00 95.69 84 LEU A O 1
ATOM 655 N N . ASP A 1 85 ? -8.466 -10.194 -21.280 1.00 95.06 85 ASP A N 1
ATOM 656 C CA . ASP A 1 85 ? -9.077 -11.482 -21.633 1.00 95.06 85 ASP A CA 1
ATOM 657 C C . ASP A 1 85 ? -9.275 -12.363 -20.382 1.00 95.06 85 ASP A C 1
ATOM 659 O O . ASP A 1 85 ? -10.387 -12.835 -20.157 1.00 95.06 85 ASP A O 1
ATOM 663 N N . ASP A 1 86 ? -8.271 -12.482 -19.496 1.00 96.12 86 ASP A N 1
ATOM 664 C CA . ASP A 1 86 ? -8.393 -13.216 -18.214 1.00 96.12 86 ASP A CA 1
ATOM 665 C C . ASP A 1 86 ? -9.532 -12.658 -17.347 1.00 96.12 86 ASP A C 1
ATOM 667 O O . ASP A 1 86 ? -10.282 -13.422 -16.734 1.00 96.12 86 ASP A O 1
ATOM 671 N N . VAL A 1 87 ? -9.698 -11.332 -17.324 1.00 97.00 87 VAL A N 1
ATOM 672 C CA . VAL A 1 87 ? -10.789 -10.663 -16.602 1.00 97.00 87 VAL A CA 1
ATOM 673 C C . VAL A 1 87 ? -12.162 -11.054 -17.137 1.00 97.00 87 VAL A C 1
ATOM 675 O O . VAL A 1 87 ? -13.082 -11.289 -16.349 1.00 97.00 87 VAL A O 1
ATOM 678 N N . VAL A 1 88 ? -12.320 -11.090 -18.460 1.00 96.00 88 VAL A N 1
ATOM 679 C CA . VAL A 1 88 ? -13.600 -11.410 -19.100 1.00 96.00 88 VAL A CA 1
ATOM 680 C C . VAL A 1 88 ? -13.910 -12.898 -18.972 1.00 96.00 88 VAL A C 1
ATOM 682 O O . VAL A 1 88 ? -15.011 -13.244 -18.549 1.00 96.00 88 VAL A O 1
ATOM 685 N N . GLU A 1 89 ? -12.945 -13.765 -19.277 1.00 96.00 89 GLU A N 1
ATOM 686 C CA . GLU A 1 89 ? -13.105 -15.223 -19.252 1.00 96.00 89 GLU A CA 1
ATOM 687 C C . GLU A 1 89 ? -13.427 -15.763 -17.853 1.00 96.00 89 GLU A C 1
ATOM 689 O O . GLU A 1 89 ? -14.182 -16.725 -17.725 1.00 96.00 89 GLU A O 1
ATOM 694 N N . ASN A 1 90 ? -12.894 -15.131 -16.802 1.00 96.38 90 ASN A N 1
ATOM 695 C CA . ASN A 1 90 ? -13.087 -15.560 -15.412 1.00 96.38 90 ASN A CA 1
ATOM 696 C C . ASN A 1 90 ? -14.092 -14.689 -14.636 1.00 96.38 90 ASN A C 1
ATOM 698 O O . ASN A 1 90 ? -14.120 -14.748 -13.409 1.00 96.38 90 ASN A O 1
ATOM 702 N N . ASP A 1 91 ? -14.879 -13.857 -15.330 1.00 95.81 91 ASP A N 1
ATOM 703 C CA . ASP A 1 91 ? -15.873 -12.934 -14.755 1.00 95.81 91 ASP A CA 1
ATOM 704 C C . ASP A 1 91 ? -15.365 -12.138 -13.536 1.00 95.81 91 ASP A C 1
ATOM 706 O O . ASP A 1 91 ? -16.031 -11.968 -12.510 1.00 95.81 91 ASP A O 1
ATOM 710 N N . ARG A 1 92 ? -14.131 -11.635 -13.632 1.00 96.00 92 ARG A N 1
ATOM 711 C CA . ARG A 1 92 ? -13.526 -10.866 -12.545 1.00 96.00 92 ARG A CA 1
ATOM 712 C C . ARG A 1 92 ? -14.199 -9.506 -12.470 1.00 96.00 92 ARG A C 1
ATOM 714 O O . ARG A 1 92 ? -14.136 -8.707 -13.408 1.00 96.00 92 ARG A O 1
ATOM 721 N N . ARG A 1 93 ? -14.863 -9.244 -11.344 1.00 95.75 93 ARG A N 1
ATOM 722 C CA . ARG A 1 93 ? -15.625 -8.007 -11.137 1.00 95.75 93 ARG A CA 1
ATOM 723 C C . ARG A 1 93 ? -14.741 -6.810 -10.802 1.00 95.75 93 ARG A C 1
ATOM 725 O O . ARG A 1 93 ? -15.065 -5.696 -11.211 1.00 95.75 93 ARG A O 1
ATOM 732 N N . ASP A 1 94 ? -13.667 -7.042 -10.059 1.00 97.50 94 ASP A N 1
ATOM 733 C CA . ASP A 1 94 ? -12.746 -6.006 -9.599 1.00 97.50 94 ASP A CA 1
ATOM 734 C C . ASP A 1 94 ? -11.468 -6.051 -10.423 1.00 97.50 94 ASP A C 1
ATOM 736 O O . ASP A 1 94 ? -10.900 -7.123 -10.615 1.00 97.50 94 ASP A O 1
ATOM 740 N N . ILE A 1 95 ? -11.028 -4.895 -10.914 1.00 98.12 95 ILE A N 1
ATOM 741 C CA . ILE A 1 95 ? -9.862 -4.766 -11.784 1.00 98.12 95 ILE A CA 1
ATOM 742 C C . ILE A 1 95 ? -8.891 -3.747 -11.197 1.00 98.12 95 ILE A C 1
ATOM 744 O O . ILE A 1 95 ? -9.272 -2.609 -10.913 1.00 98.12 95 ILE A O 1
ATOM 748 N N . LEU A 1 96 ? -7.623 -4.134 -11.109 1.00 97.62 96 LEU A N 1
ATOM 749 C CA . LEU A 1 96 ? -6.487 -3.230 -10.981 1.00 97.62 96 LEU A CA 1
ATOM 750 C C . LEU A 1 96 ? -5.968 -2.931 -12.383 1.00 97.62 96 LEU A C 1
ATOM 752 O O . LEU A 1 96 ? -5.566 -3.849 -13.097 1.00 97.62 96 LEU A O 1
ATOM 756 N N . LEU A 1 97 ? -6.012 -1.663 -12.785 1.00 97.06 97 LEU A N 1
ATOM 757 C CA . LEU A 1 97 ? -5.528 -1.199 -14.079 1.00 97.06 97 LEU A CA 1
ATOM 758 C C . LEU A 1 97 ? -4.235 -0.410 -13.877 1.00 97.06 97 LEU A C 1
ATOM 760 O O . LEU A 1 97 ? -4.232 0.620 -13.205 1.00 97.06 97 LEU A O 1
ATOM 764 N N . LEU A 1 98 ? -3.153 -0.903 -14.470 1.00 95.50 98 LEU A N 1
ATOM 765 C CA . LEU A 1 98 ? -1.808 -0.352 -14.382 1.00 95.50 98 LEU A CA 1
ATOM 766 C C . LEU A 1 98 ? -1.480 0.289 -15.737 1.00 95.50 98 LEU A C 1
ATOM 768 O O . LEU A 1 98 ? -1.236 -0.437 -16.704 1.00 95.50 98 LEU A O 1
ATOM 772 N N . PRO A 1 99 ? -1.521 1.627 -15.869 1.00 88.81 99 PRO A N 1
ATOM 773 C CA . PRO A 1 99 ? -1.237 2.294 -17.140 1.00 88.81 99 PRO A CA 1
ATOM 774 C C . PRO A 1 99 ? 0.214 2.117 -17.599 1.00 88.81 99 PRO A C 1
ATOM 776 O O . PRO A 1 99 ? 0.535 2.364 -18.762 1.00 88.81 99 PRO A O 1
ATOM 779 N N . GLU A 1 100 ? 1.088 1.700 -16.686 1.00 81.50 100 GLU A N 1
ATOM 780 C CA . GLU A 1 100 ? 2.517 1.604 -16.903 1.00 81.50 100 GLU A CA 1
ATOM 781 C C . GLU A 1 100 ? 3.042 0.301 -16.308 1.00 81.50 100 GLU A C 1
ATOM 783 O O . GLU A 1 100 ? 2.702 -0.075 -15.193 1.00 81.50 100 GLU A O 1
ATOM 788 N N . GLY A 1 101 ? 3.880 -0.386 -17.082 1.00 81.19 101 GLY A N 1
ATOM 789 C CA . GLY A 1 101 ? 4.847 -1.324 -16.533 1.00 81.19 101 GLY A CA 1
ATOM 790 C C . GLY A 1 101 ? 4.361 -2.754 -16.279 1.00 81.19 101 GLY A C 1
ATOM 791 O O . GLY A 1 101 ? 3.458 -3.055 -15.507 1.00 81.19 101 GLY A O 1
ATOM 792 N N . SER A 1 102 ? 5.112 -3.703 -16.837 1.00 90.25 102 SER A N 1
ATOM 793 C CA . SER A 1 102 ? 4.997 -5.120 -16.481 1.00 90.25 102 SER A CA 1
ATOM 794 C C . SER A 1 102 ? 5.403 -5.451 -15.044 1.00 90.25 102 SER A C 1
ATOM 796 O O . SER A 1 102 ? 5.009 -6.490 -14.521 1.00 90.25 102 SER A O 1
ATOM 798 N N . LYS A 1 103 ? 6.231 -4.608 -14.415 1.00 93.12 103 LYS A N 1
ATOM 799 C CA . LYS A 1 103 ? 6.651 -4.798 -13.021 1.00 93.12 103 LYS A CA 1
ATOM 800 C C . LYS A 1 103 ? 5.521 -4.444 -12.067 1.00 93.12 103 LYS A C 1
ATOM 802 O O . LYS A 1 103 ? 5.262 -5.208 -11.147 1.00 93.12 103 LYS A O 1
ATOM 807 N N . ASP A 1 104 ? 4.825 -3.350 -12.341 1.00 94.75 104 ASP A N 1
ATOM 808 C CA . ASP A 1 104 ? 3.668 -2.889 -11.579 1.00 94.75 104 ASP A CA 1
ATOM 809 C C . ASP A 1 104 ? 2.526 -3.893 -11.645 1.00 94.75 104 ASP A C 1
ATOM 811 O O . ASP A 1 104 ? 1.886 -4.167 -10.637 1.00 94.75 104 ASP A O 1
ATOM 815 N N . ALA A 1 105 ? 2.337 -4.547 -12.791 1.00 95.50 105 ALA A N 1
ATOM 816 C CA . ALA A 1 105 ? 1.373 -5.634 -12.911 1.00 95.50 105 ALA A CA 1
ATOM 817 C C . ALA A 1 105 ? 1.730 -6.856 -12.035 1.00 95.50 105 ALA A C 1
ATOM 819 O O . ALA A 1 105 ? 0.856 -7.426 -11.380 1.00 95.50 105 ALA A O 1
ATOM 820 N N . LEU A 1 106 ? 3.011 -7.240 -11.953 1.00 96.12 106 LEU A N 1
ATOM 821 C CA . LEU A 1 106 ? 3.451 -8.286 -11.017 1.00 96.12 106 LEU A CA 1
ATOM 822 C C . LEU A 1 106 ? 3.341 -7.831 -9.553 1.00 96.12 106 LEU A C 1
ATOM 824 O O . LEU A 1 106 ? 2.954 -8.623 -8.696 1.00 96.12 106 LEU A O 1
ATOM 828 N N . ALA A 1 107 ? 3.628 -6.561 -9.262 1.00 96.19 107 ALA A N 1
ATOM 829 C CA . ALA A 1 107 ? 3.442 -5.983 -7.934 1.00 96.19 107 ALA A CA 1
ATOM 830 C C . ALA A 1 107 ? 1.958 -5.948 -7.533 1.00 96.19 107 ALA A C 1
ATOM 832 O O . ALA A 1 107 ? 1.620 -6.241 -6.392 1.00 96.19 107 ALA A O 1
ATOM 833 N N . ALA A 1 108 ? 1.048 -5.683 -8.470 1.00 96.88 108 ALA A N 1
ATOM 834 C CA . ALA A 1 108 ? -0.390 -5.746 -8.229 1.00 96.88 108 ALA A CA 1
ATOM 835 C C . ALA A 1 108 ? -0.832 -7.159 -7.817 1.00 96.88 108 ALA A C 1
ATOM 837 O O . ALA A 1 108 ? -1.586 -7.307 -6.857 1.00 96.88 108 ALA A O 1
ATOM 838 N N . LEU A 1 109 ? -0.316 -8.199 -8.484 1.00 96.62 109 LEU A N 1
ATOM 839 C CA . LEU A 1 109 ? -0.543 -9.591 -8.079 1.00 96.62 109 LEU A CA 1
ATOM 840 C C . LEU A 1 109 ? 0.074 -9.892 -6.704 1.00 96.62 109 LEU A C 1
ATOM 842 O O . LEU A 1 109 ? -0.535 -10.599 -5.909 1.00 96.62 109 LEU A O 1
ATOM 846 N N . HIS A 1 110 ? 1.240 -9.325 -6.391 1.00 95.44 110 HIS A N 1
ATOM 847 C CA . HIS A 1 110 ? 1.861 -9.452 -5.071 1.00 95.44 110 HIS A CA 1
ATOM 848 C C . HIS A 1 110 ? 0.990 -8.875 -3.950 1.00 95.44 110 HIS A C 1
ATOM 850 O O . HIS A 1 110 ? 0.743 -9.552 -2.953 1.00 95.44 110 HIS A O 1
ATOM 856 N N . PHE A 1 111 ? 0.484 -7.653 -4.119 1.00 93.12 111 PHE A N 1
ATOM 857 C CA . PHE A 1 111 ? -0.420 -7.051 -3.139 1.00 93.12 111 PHE A CA 1
ATOM 858 C C . PHE A 1 111 ? -1.753 -7.794 -3.064 1.00 93.12 111 PHE A C 1
ATOM 860 O O . PHE A 1 111 ? -2.301 -7.953 -1.978 1.00 93.12 111 PHE A O 1
ATOM 867 N N . ALA A 1 112 ? -2.249 -8.313 -4.187 1.00 93.25 112 ALA A N 1
ATOM 868 C CA . ALA A 1 112 ? -3.467 -9.111 -4.196 1.00 93.25 112 ALA A CA 1
ATOM 869 C C . ALA A 1 112 ? -3.307 -10.424 -3.412 1.00 93.25 112 ALA A C 1
ATOM 871 O O . ALA A 1 112 ? -4.230 -10.845 -2.716 1.00 93.25 112 ALA A O 1
ATOM 872 N N . ASP A 1 113 ? -2.136 -11.060 -3.487 1.00 92.94 113 ASP A N 1
ATOM 873 C CA . ASP A 1 113 ? -1.788 -12.218 -2.658 1.00 92.94 113 ASP A CA 1
ATOM 874 C C . ASP A 1 113 ? -1.769 -11.850 -1.171 1.00 92.94 113 ASP A C 1
ATOM 876 O O . ASP A 1 113 ? -2.485 -12.448 -0.367 1.00 92.94 113 ASP A O 1
ATOM 880 N N . ALA A 1 114 ? -1.035 -10.789 -0.821 1.00 85.62 114 ALA A N 1
ATOM 881 C CA . ALA A 1 114 ? -0.914 -10.313 0.555 1.00 85.62 114 ALA A CA 1
ATOM 882 C C . ALA A 1 114 ? -2.267 -9.916 1.180 1.00 85.62 114 ALA A C 1
ATOM 884 O O . ALA A 1 114 ? -2.469 -10.074 2.385 1.00 85.62 114 ALA A O 1
ATOM 885 N N . GLU A 1 115 ? -3.204 -9.421 0.370 1.00 85.94 115 GLU A N 1
ATOM 886 C CA . GLU A 1 115 ? -4.548 -9.017 0.794 1.00 85.94 115 GLU A CA 1
ATOM 887 C C . GLU A 1 115 ? -5.590 -10.149 0.699 1.00 85.94 115 GLU A C 1
ATOM 889 O O . GLU A 1 115 ? -6.749 -9.952 1.070 1.00 85.94 115 GLU A O 1
ATOM 894 N N . GLY A 1 116 ? -5.211 -11.339 0.217 1.00 86.00 116 GLY A N 1
ATOM 895 C CA . GLY A 1 116 ? -6.131 -12.465 0.027 1.00 86.00 116 GLY A CA 1
ATOM 896 C C . GLY A 1 116 ? -7.181 -12.230 -1.067 1.00 86.00 116 GLY A C 1
ATOM 897 O O . GLY A 1 116 ? -8.239 -12.863 -1.062 1.00 86.00 116 GLY A O 1
ATOM 898 N N . THR A 1 117 ? -6.912 -11.310 -1.995 1.00 89.56 117 THR A N 1
ATOM 899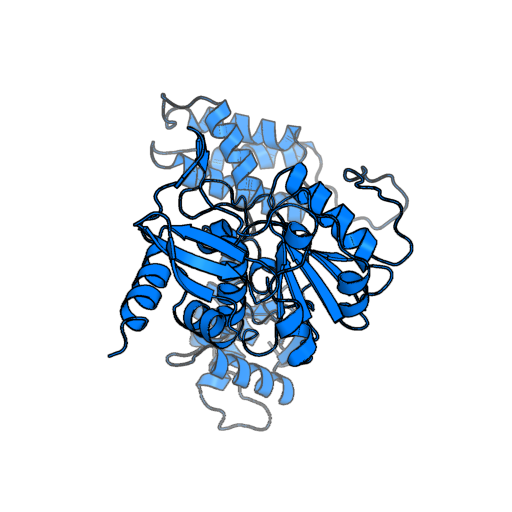 C CA . THR A 1 117 ? -7.789 -10.960 -3.123 1.00 89.56 117 THR A CA 1
ATOM 900 C C . THR A 1 117 ? -7.351 -11.597 -4.439 1.00 89.56 117 THR A C 1
ATOM 902 O O . THR A 1 117 ? -8.100 -11.556 -5.421 1.00 89.56 117 THR A O 1
ATOM 905 N N . LEU A 1 118 ? -6.165 -12.226 -4.449 1.00 90.75 118 LEU A N 1
ATOM 906 C CA . LEU A 1 118 ? -5.512 -12.777 -5.631 1.00 90.75 118 LEU A CA 1
ATOM 907 C C . LEU A 1 118 ? -6.491 -13.555 -6.495 1.00 90.75 118 LEU A C 1
ATOM 909 O O . LEU A 1 118 ? -6.680 -13.189 -7.642 1.00 90.75 118 LEU A O 1
ATOM 913 N N . SER A 1 119 ? -7.197 -14.545 -5.951 1.00 88.50 119 SER A N 1
ATOM 914 C CA . SER A 1 119 ? -8.041 -15.459 -6.732 1.00 88.50 119 SER A CA 1
ATOM 915 C C . SER A 1 119 ? -9.163 -14.796 -7.543 1.00 88.50 119 SER A C 1
ATOM 917 O O . SER A 1 119 ? -9.561 -15.369 -8.560 1.00 88.50 119 SER A O 1
ATOM 919 N N . TYR A 1 120 ? -9.646 -13.606 -7.163 1.00 90.88 120 TYR A N 1
ATOM 920 C CA . TYR A 1 120 ? -10.799 -12.956 -7.802 1.00 90.88 120 TYR A CA 1
ATOM 921 C C . TYR A 1 120 ? -10.514 -11.578 -8.409 1.00 90.88 120 TYR A C 1
ATOM 923 O O . TYR A 1 120 ? -11.253 -11.174 -9.308 1.00 90.88 120 TYR A O 1
ATOM 931 N N . VAL A 1 121 ? -9.451 -10.875 -8.007 1.00 96.62 121 VAL A N 1
ATOM 932 C CA . VAL A 1 121 ? -9.101 -9.588 -8.627 1.00 96.62 121 VAL A CA 1
ATOM 933 C C . VAL A 1 121 ? -8.457 -9.789 -10.002 1.00 96.62 121 VAL A C 1
ATOM 935 O O . VAL A 1 121 ? -7.631 -10.681 -10.215 1.00 96.62 121 VAL A O 1
ATOM 938 N N . GLY A 1 122 ? -8.870 -8.974 -10.965 1.00 97.56 122 GLY A N 1
ATOM 939 C CA . GLY A 1 122 ? -8.265 -8.855 -12.282 1.00 97.56 122 GLY A CA 1
ATOM 940 C C . GLY A 1 122 ? -7.076 -7.907 -12.265 1.00 97.56 122 GLY A C 1
ATOM 941 O O . GLY A 1 122 ? -7.143 -6.857 -11.632 1.00 97.56 122 GLY A O 1
ATOM 942 N N . VAL A 1 123 ? -6.011 -8.246 -12.987 1.00 97.44 123 VAL A N 1
ATOM 943 C CA . VAL A 1 123 ? -4.866 -7.353 -13.198 1.00 97.44 123 VAL A CA 1
ATOM 944 C C . VAL A 1 123 ? -4.762 -7.074 -14.684 1.00 97.44 123 VAL A C 1
ATOM 946 O O . VAL A 1 123 ? -4.609 -7.996 -15.481 1.00 97.44 123 VAL A O 1
ATOM 949 N N . VAL A 1 124 ? -4.875 -5.798 -15.035 1.00 96.38 124 VAL A N 1
ATOM 950 C CA . VAL A 1 124 ? -4.866 -5.318 -16.411 1.00 96.38 124 VAL A CA 1
ATOM 951 C C . VAL A 1 124 ? -3.753 -4.294 -16.562 1.00 96.38 124 VAL A C 1
ATOM 953 O O . VAL A 1 124 ? -3.686 -3.345 -15.786 1.00 96.38 124 VAL A O 1
ATOM 956 N N . ALA A 1 125 ? -2.884 -4.466 -17.552 1.00 94.25 125 ALA A N 1
ATOM 957 C CA . ALA A 1 125 ? -1.740 -3.585 -17.761 1.00 94.25 125 ALA A CA 1
ATOM 958 C C . ALA A 1 125 ? -1.744 -2.962 -19.156 1.00 94.25 125 ALA A C 1
ATOM 960 O O . ALA A 1 125 ? -2.125 -3.597 -20.140 1.00 94.25 125 ALA A O 1
ATOM 961 N N . ALA A 1 126 ? -1.273 -1.724 -19.238 1.00 89.81 126 ALA A N 1
ATOM 962 C CA . ALA A 1 126 ? -1.009 -1.033 -20.486 1.00 89.81 126 ALA A CA 1
ATOM 963 C C . ALA A 1 126 ? 0.508 -0.904 -20.708 1.00 89.81 126 ALA A C 1
ATOM 965 O O . ALA A 1 126 ? 1.299 -0.857 -19.764 1.00 89.81 126 ALA A O 1
ATOM 966 N N . LEU A 1 127 ? 0.936 -0.841 -21.970 1.00 83.62 127 LEU A N 1
ATOM 967 C CA . LEU A 1 127 ? 2.353 -0.743 -22.333 1.00 83.62 127 LEU A CA 1
ATOM 968 C C . LEU A 1 127 ? 2.819 0.717 -22.471 1.00 83.62 127 LEU A C 1
ATOM 970 O O . LEU A 1 127 ? 3.474 1.077 -23.448 1.00 83.62 127 LEU A O 1
ATOM 974 N N . GLY A 1 128 ? 2.495 1.550 -21.475 1.00 79.69 128 GLY A N 1
ATOM 975 C CA . GLY A 1 128 ? 3.031 2.904 -21.313 1.00 79.69 128 GLY A CA 1
ATOM 976 C C . GLY A 1 128 ? 2.018 4.046 -21.447 1.00 79.69 128 GLY A C 1
ATOM 977 O O . GLY A 1 128 ? 0.870 3.883 -21.863 1.00 79.69 128 GLY A O 1
ATOM 978 N N . THR A 1 129 ? 2.493 5.252 -21.136 1.00 71.75 129 THR A N 1
ATOM 979 C CA . THR A 1 129 ? 1.691 6.477 -20.954 1.00 71.75 129 THR A CA 1
ATOM 980 C C . THR A 1 129 ? 0.974 6.999 -22.196 1.00 71.75 129 THR A C 1
ATOM 982 O O . THR A 1 129 ? 0.007 7.756 -22.105 1.00 71.75 129 THR A O 1
ATOM 985 N N . GLY A 1 130 ? 1.386 6.583 -23.392 1.00 79.38 130 GLY A N 1
ATOM 986 C CA . GLY A 1 130 ? 0.723 6.980 -24.635 1.00 79.38 130 GLY A CA 1
ATOM 987 C C . GLY A 1 130 ? -0.560 6.193 -24.950 1.00 79.38 130 GLY A C 1
ATOM 988 O O . GLY A 1 130 ? -1.143 6.392 -26.015 1.00 79.38 130 GLY A O 1
ATOM 989 N N . ILE A 1 131 ? -0.989 5.275 -24.078 1.00 84.62 131 ILE A N 1
ATOM 990 C CA . ILE A 1 131 ? -2.081 4.340 -24.363 1.00 84.62 131 ILE A CA 1
ATOM 991 C C . ILE A 1 131 ? -3.399 5.040 -24.738 1.00 84.62 131 ILE A C 1
ATOM 993 O O . ILE A 1 131 ? -3.884 5.938 -24.042 1.00 84.62 131 ILE A O 1
ATOM 997 N N . ASN A 1 132 ? -4.016 4.584 -25.825 1.00 87.19 132 ASN A N 1
ATOM 998 C CA . ASN A 1 132 ? -5.332 5.005 -26.279 1.00 87.19 132 ASN A CA 1
ATOM 999 C C . ASN A 1 132 ? -6.270 3.795 -26.235 1.00 87.19 132 ASN A C 1
ATOM 1001 O O . ASN A 1 132 ? -6.162 2.918 -27.084 1.00 87.19 132 ASN A O 1
ATOM 1005 N N . LEU A 1 133 ? -7.175 3.741 -25.253 1.00 88.94 133 LEU A N 1
ATOM 1006 C CA . LEU A 1 133 ? -8.061 2.585 -25.091 1.00 88.94 133 LEU A CA 1
ATOM 1007 C C . LEU A 1 133 ? -8.906 2.344 -26.345 1.00 88.94 133 LEU A C 1
ATOM 1009 O O . LEU A 1 133 ? -9.595 3.257 -26.810 1.00 88.94 133 LEU A O 1
ATOM 1013 N N . LEU A 1 134 ? -8.876 1.114 -26.854 1.00 90.00 134 LEU A N 1
ATOM 1014 C CA . LEU A 1 134 ? -9.720 0.686 -27.964 1.00 90.00 134 LEU A CA 1
ATOM 1015 C C . LEU A 1 134 ? -11.180 0.585 -27.505 1.00 90.00 134 LEU A C 1
ATOM 1017 O O . LEU A 1 134 ? -11.448 0.198 -26.368 1.00 90.00 134 LEU A O 1
ATOM 1021 N N . ALA A 1 135 ? -12.132 0.907 -28.386 1.00 89.06 135 ALA A N 1
ATOM 1022 C CA . ALA A 1 135 ? -13.561 0.849 -28.055 1.00 89.06 135 ALA A CA 1
ATOM 1023 C C . ALA A 1 135 ? -13.987 -0.556 -27.583 1.00 89.06 135 ALA A C 1
ATOM 1025 O O . ALA A 1 135 ? -14.670 -0.683 -26.570 1.00 89.06 135 ALA A O 1
ATOM 1026 N N . GLU A 1 136 ? -13.481 -1.599 -28.251 1.00 90.00 136 GLU A N 1
ATOM 1027 C CA . GLU A 1 136 ? -13.704 -3.003 -27.879 1.00 90.00 136 GLU A CA 1
ATOM 1028 C C . GLU A 1 136 ? -13.188 -3.356 -26.475 1.00 90.00 136 GLU A C 1
ATOM 1030 O O . GLU A 1 136 ? -13.770 -4.203 -25.799 1.00 90.00 136 GLU A O 1
ATOM 1035 N N . ASP A 1 137 ? -12.118 -2.703 -26.014 1.00 93.12 137 ASP A N 1
ATOM 1036 C CA . ASP A 1 137 ? -11.571 -2.924 -24.677 1.00 93.12 137 ASP A CA 1
ATOM 1037 C C . ASP A 1 137 ? -12.411 -2.186 -23.633 1.00 93.12 137 ASP A C 1
ATOM 1039 O O . ASP A 1 137 ? -12.701 -2.747 -22.580 1.00 93.12 137 ASP A O 1
ATOM 1043 N N . VAL A 1 138 ? -12.868 -0.964 -23.935 1.00 94.44 138 VAL A N 1
ATOM 1044 C CA . VAL A 1 138 ? -13.729 -0.166 -23.042 1.00 94.44 138 VAL A CA 1
ATOM 1045 C C . VAL A 1 138 ? -15.042 -0.891 -22.735 1.00 94.44 138 VAL A C 1
ATOM 1047 O O . VAL A 1 138 ? -15.461 -0.935 -21.578 1.00 94.44 138 VAL A O 1
ATOM 1050 N N . GLU A 1 139 ? -15.677 -1.511 -23.731 1.00 93.81 139 GLU A N 1
ATOM 1051 C CA . GLU A 1 139 ? -16.930 -2.259 -23.542 1.00 93.81 139 GLU A CA 1
ATOM 1052 C C . GLU A 1 139 ? -16.782 -3.440 -22.571 1.00 93.81 139 GLU A C 1
ATOM 1054 O O . GLU A 1 139 ? -17.707 -3.775 -21.827 1.00 93.81 139 GLU A O 1
ATOM 1059 N N . ARG A 1 140 ? -15.593 -4.039 -22.481 1.00 95.75 140 ARG A N 1
ATOM 1060 C CA . ARG A 1 140 ? -15.330 -5.157 -21.561 1.00 95.75 140 ARG A CA 1
ATOM 1061 C C . ARG A 1 140 ? -15.307 -4.731 -20.091 1.00 95.75 140 ARG A C 1
ATOM 1063 O O . ARG A 1 140 ? -15.377 -5.585 -19.207 1.00 95.75 140 ARG A O 1
ATOM 1070 N N . PHE A 1 141 ? -15.304 -3.431 -19.797 1.00 96.56 141 PHE A N 1
ATOM 1071 C CA . PHE A 1 141 ? -15.422 -2.907 -18.434 1.00 96.56 141 PHE A CA 1
ATOM 1072 C C . PHE A 1 141 ? -16.868 -2.759 -17.939 1.00 96.56 141 PHE A C 1
ATOM 1074 O O . PHE A 1 141 ? -17.068 -2.413 -16.772 1.00 96.56 141 PHE A O 1
ATOM 1081 N N . ILE A 1 142 ? -17.886 -3.050 -18.764 1.00 93.31 142 ILE A N 1
ATOM 1082 C CA . ILE A 1 142 ? -19.300 -2.988 -18.355 1.00 93.31 142 ILE A CA 1
ATOM 1083 C C . ILE A 1 142 ? -19.513 -3.748 -17.038 1.00 93.31 142 ILE A C 1
ATOM 1085 O O . ILE A 1 142 ? -19.132 -4.909 -16.907 1.00 93.31 142 ILE A O 1
ATOM 1089 N N . ARG A 1 143 ? -20.153 -3.083 -16.061 1.00 90.62 143 ARG A N 1
ATOM 1090 C CA . ARG A 1 143 ? -20.486 -3.609 -14.714 1.00 90.62 143 ARG A CA 1
ATOM 1091 C C . ARG A 1 143 ? -19.296 -3.969 -13.809 1.00 90.62 143 ARG A C 1
ATOM 1093 O O . ARG A 1 143 ? -19.520 -4.385 -12.669 1.00 90.62 143 ARG A O 1
ATOM 1100 N N . ARG A 1 144 ? -18.059 -3.758 -14.258 1.00 96.75 144 ARG A N 1
ATOM 1101 C CA . ARG A 1 144 ? -16.845 -4.005 -13.470 1.00 96.75 144 ARG A CA 1
ATOM 1102 C C . ARG A 1 144 ? -16.435 -2.765 -12.686 1.00 96.75 144 ARG A C 1
ATOM 1104 O O . ARG A 1 144 ? -16.785 -1.641 -13.048 1.00 96.75 144 ARG A O 1
ATOM 1111 N N . ARG A 1 145 ? -15.730 -2.965 -11.577 1.00 96.94 145 ARG A N 1
ATOM 1112 C CA . ARG A 1 145 ? -15.135 -1.888 -10.780 1.00 96.94 145 ARG A CA 1
ATOM 1113 C C . ARG A 1 145 ? -13.650 -1.821 -11.102 1.00 96.94 145 ARG A C 1
ATOM 1115 O O . ARG A 1 145 ? -12.991 -2.853 -11.164 1.00 96.94 145 ARG A O 1
ATOM 1122 N N . VAL A 1 146 ? -13.134 -0.618 -11.303 1.00 97.50 146 VAL A N 1
ATOM 1123 C CA . VAL A 1 146 ? -11.759 -0.395 -11.750 1.00 97.50 146 VAL A CA 1
ATOM 1124 C C . VAL A 1 146 ? -11.045 0.498 -10.756 1.00 97.50 146 VAL A C 1
ATOM 1126 O O . VAL A 1 146 ? -11.561 1.556 -10.400 1.00 97.50 146 VAL A O 1
ATOM 1129 N N . ARG A 1 147 ? -9.846 0.099 -10.344 1.00 96.69 147 ARG A N 1
ATOM 1130 C CA . ARG A 1 147 ? -8.887 0.956 -9.657 1.00 96.69 147 ARG A CA 1
ATOM 1131 C C . ARG A 1 147 ? -7.665 1.131 -10.539 1.00 96.69 147 ARG A C 1
ATOM 1133 O O . ARG A 1 147 ? -6.986 0.164 -10.860 1.00 96.69 147 ARG A O 1
ATOM 1140 N N . ILE A 1 148 ? -7.412 2.369 -10.926 1.00 96.12 148 ILE A N 1
ATOM 1141 C CA . ILE A 1 148 ? -6.267 2.772 -11.725 1.00 96.12 148 ILE A CA 1
ATOM 1142 C C . ILE A 1 148 ? -5.152 3.178 -10.764 1.00 96.12 148 ILE A C 1
ATOM 1144 O O . ILE A 1 148 ? -5.368 4.031 -9.900 1.00 96.12 148 ILE A O 1
ATOM 1148 N N . ILE A 1 149 ? -3.981 2.566 -10.907 1.00 94.69 149 ILE A N 1
ATOM 1149 C CA . ILE A 1 149 ? -2.783 2.877 -10.119 1.00 94.69 149 ILE A CA 1
ATOM 1150 C C . ILE A 1 149 ? -1.701 3.282 -11.110 1.00 94.69 149 ILE A C 1
ATOM 1152 O O . ILE A 1 149 ? -1.342 2.480 -11.966 1.00 94.69 149 ILE A O 1
ATOM 1156 N N . ALA A 1 150 ? -1.229 4.521 -11.024 1.00 91.44 150 ALA A N 1
ATOM 1157 C CA . ALA A 1 150 ? -0.267 5.080 -11.966 1.00 91.44 150 ALA A CA 1
ATOM 1158 C C . ALA A 1 150 ? 0.960 5.639 -11.257 1.00 91.44 150 ALA A C 1
ATOM 1160 O O . ALA A 1 150 ? 0.934 5.877 -10.044 1.00 91.44 150 ALA A O 1
ATOM 1161 N N . ASP A 1 151 ? 1.998 5.876 -12.048 1.00 90.81 151 ASP A N 1
ATOM 1162 C CA . ASP A 1 151 ? 3.255 6.435 -11.588 1.00 90.81 151 ASP A CA 1
ATOM 1163 C C . ASP A 1 151 ? 3.052 7.841 -10.999 1.00 90.81 151 ASP A C 1
ATOM 1165 O O . ASP A 1 151 ? 2.187 8.624 -11.411 1.00 90.81 151 ASP A O 1
ATOM 1169 N N . VAL A 1 152 ? 3.872 8.170 -10.002 1.00 89.50 152 VAL A N 1
ATOM 1170 C CA . VAL A 1 152 ? 3.893 9.447 -9.278 1.00 89.50 152 VAL A CA 1
ATOM 1171 C C . VAL A 1 152 ? 4.690 10.476 -10.075 1.00 89.50 152 VAL A C 1
ATOM 1173 O O . VAL A 1 152 ? 5.659 11.072 -9.600 1.00 89.50 152 VAL A O 1
ATOM 1176 N N . ASP A 1 153 ? 4.271 10.695 -11.313 1.00 86.19 153 ASP A N 1
ATOM 1177 C CA . ASP A 1 153 ? 4.731 11.798 -12.134 1.00 86.19 153 ASP A CA 1
ATOM 1178 C C . ASP A 1 153 ? 3.570 12.424 -12.917 1.00 86.19 153 ASP A C 1
ATOM 1180 O O . ASP A 1 153 ? 2.429 11.954 -12.911 1.00 86.19 153 ASP A O 1
ATOM 1184 N N . GLN A 1 154 ? 3.844 13.558 -13.557 1.00 85.56 154 GLN A N 1
ATOM 1185 C CA . GLN A 1 154 ? 2.817 14.299 -14.280 1.00 85.56 154 GLN A CA 1
ATOM 1186 C C . GLN A 1 154 ? 2.215 13.483 -15.436 1.00 85.56 154 GLN A C 1
ATOM 1188 O O . GLN A 1 154 ? 1.030 13.636 -15.737 1.00 85.56 154 GLN A O 1
ATOM 1193 N N . VAL A 1 155 ? 3.008 12.624 -16.076 1.00 85.38 155 VAL A N 1
ATOM 1194 C CA . VAL A 1 155 ? 2.601 11.859 -17.255 1.00 85.38 155 VAL A CA 1
ATOM 1195 C C . VAL A 1 155 ? 1.723 10.674 -16.842 1.00 85.38 155 VAL A C 1
ATOM 1197 O O . VAL A 1 155 ? 0.667 10.459 -17.447 1.00 85.38 155 VAL A O 1
ATOM 1200 N N . GLY A 1 156 ? 2.090 9.963 -15.777 1.00 86.94 156 GLY A N 1
ATOM 1201 C CA . GLY A 1 156 ? 1.301 8.882 -15.196 1.00 86.94 156 GLY A CA 1
ATOM 1202 C C . GLY A 1 156 ? -0.051 9.368 -14.681 1.00 86.94 156 GLY A C 1
ATOM 1203 O O . GLY A 1 156 ? -1.090 8.803 -15.033 1.00 86.94 156 GLY A O 1
ATOM 1204 N N . ILE A 1 157 ? -0.083 10.498 -13.963 1.00 86.50 157 ILE A N 1
ATOM 1205 C CA . ILE A 1 157 ? -1.333 11.108 -13.469 1.00 86.50 157 ILE A CA 1
ATOM 1206 C C . ILE A 1 157 ? -2.267 11.505 -14.625 1.00 86.50 157 ILE A C 1
ATOM 1208 O O . ILE A 1 157 ? -3.472 11.226 -14.584 1.00 86.50 157 ILE A O 1
ATOM 1212 N N . GLN A 1 158 ? -1.734 12.135 -15.677 1.00 88.44 158 GLN A N 1
ATOM 1213 C CA . GLN A 1 158 ? -2.517 12.496 -16.865 1.00 88.44 158 GLN A CA 1
ATOM 1214 C C . GLN A 1 158 ? -3.053 11.256 -17.589 1.00 88.44 158 GLN A C 1
ATOM 1216 O O . GLN A 1 158 ? -4.209 11.234 -18.018 1.00 88.44 158 GLN A O 1
ATOM 1221 N N . THR A 1 159 ? -2.240 10.204 -17.688 1.00 88.56 159 THR A N 1
ATOM 1222 C CA . THR A 1 159 ? -2.631 8.933 -18.307 1.00 88.56 159 THR A CA 1
ATOM 1223 C C . THR A 1 159 ? -3.756 8.262 -17.522 1.00 88.56 159 THR A C 1
ATOM 1225 O O . THR A 1 159 ? -4.766 7.878 -18.114 1.00 88.56 159 THR A O 1
ATOM 1228 N N . ALA A 1 160 ? -3.631 8.176 -16.194 1.00 92.06 160 ALA A N 1
ATOM 1229 C CA . ALA A 1 160 ? -4.662 7.623 -15.319 1.00 92.06 160 ALA A CA 1
ATOM 1230 C C . ALA A 1 160 ? -5.988 8.374 -15.446 1.00 92.06 160 ALA A C 1
ATOM 1232 O O . ALA A 1 160 ? -7.046 7.754 -15.539 1.00 92.06 160 ALA A O 1
ATOM 1233 N N . THR A 1 161 ? -5.917 9.705 -15.502 1.00 90.38 161 THR A N 1
ATOM 1234 C CA . THR A 1 161 ? -7.085 10.575 -15.672 1.00 90.38 161 THR A CA 1
ATOM 1235 C C . THR A 1 161 ? -7.775 10.308 -17.008 1.00 90.38 161 THR A C 1
ATOM 1237 O O . THR A 1 161 ? -8.959 9.979 -17.027 1.00 90.38 161 THR A O 1
ATOM 1240 N N . ARG A 1 162 ? -7.024 10.320 -18.118 1.00 91.50 162 ARG A N 1
ATOM 1241 C CA . ARG A 1 162 ? -7.544 10.050 -19.471 1.00 91.50 162 ARG A CA 1
ATOM 1242 C C . ARG A 1 162 ? -8.194 8.667 -19.590 1.00 91.50 162 ARG A C 1
ATOM 1244 O O . ARG A 1 162 ? -9.244 8.517 -20.214 1.00 91.50 162 ARG A O 1
ATOM 1251 N N . ILE A 1 163 ? -7.565 7.638 -19.021 1.00 93.00 163 ILE A N 1
ATOM 1252 C CA . ILE A 1 163 ? -8.125 6.278 -18.963 1.00 93.00 163 ILE A CA 1
ATOM 1253 C C . ILE A 1 163 ? -9.409 6.287 -18.132 1.00 93.00 163 ILE A C 1
ATOM 1255 O O . ILE A 1 163 ? -10.428 5.745 -18.559 1.00 93.00 163 ILE A O 1
ATOM 1259 N N . GLY A 1 164 ? -9.372 6.923 -16.962 1.00 93.56 164 GLY A N 1
ATOM 1260 C CA . GLY A 1 164 ? -10.494 6.975 -16.041 1.00 93.56 164 GLY A CA 1
ATOM 1261 C C . GLY A 1 164 ? -11.728 7.648 -16.635 1.00 93.56 164 GLY A C 1
ATOM 1262 O O . GLY A 1 164 ? -12.820 7.091 -16.543 1.00 93.56 164 GLY A O 1
ATOM 1263 N N . GLU A 1 165 ? -11.556 8.780 -17.318 1.00 91.62 165 GLU A N 1
ATOM 1264 C CA . GLU A 1 165 ? -12.617 9.484 -18.051 1.00 91.62 165 GLU A CA 1
ATOM 1265 C C . GLU A 1 165 ? -13.282 8.603 -19.109 1.00 91.62 165 GLU A C 1
ATOM 1267 O O . GLU A 1 165 ? -14.501 8.626 -19.262 1.00 91.62 165 GLU A O 1
ATOM 1272 N N . ARG A 1 166 ? -12.497 7.793 -19.829 1.00 92.50 166 ARG A N 1
ATOM 1273 C CA . ARG A 1 166 ? -13.030 6.881 -20.850 1.00 92.50 166 ARG A CA 1
ATOM 1274 C C . ARG A 1 166 ? -13.793 5.703 -20.265 1.00 92.50 166 ARG A C 1
ATOM 1276 O O . ARG A 1 166 ? -14.736 5.226 -20.890 1.00 92.50 166 ARG A O 1
ATOM 1283 N N . LEU A 1 167 ? -13.392 5.227 -19.089 1.00 94.94 167 LEU A N 1
ATOM 1284 C CA . LEU A 1 167 ? -14.029 4.088 -18.431 1.00 94.94 167 LEU A CA 1
ATOM 1285 C C . LEU A 1 167 ? -15.245 4.493 -17.589 1.00 94.94 167 LEU A C 1
ATOM 1287 O O . LEU A 1 167 ? -16.181 3.702 -17.467 1.00 94.94 167 LEU A O 1
ATOM 1291 N N . ALA A 1 168 ? -15.276 5.709 -17.036 1.00 93.56 168 ALA A N 1
ATOM 1292 C CA . ALA A 1 168 ? -16.338 6.182 -16.142 1.00 93.56 168 ALA A CA 1
ATOM 1293 C C . ALA A 1 168 ? -17.773 6.074 -16.712 1.00 93.56 168 ALA A C 1
ATOM 1295 O O . ALA A 1 168 ? -18.695 5.783 -15.943 1.00 93.56 168 ALA A O 1
ATOM 1296 N N . PRO A 1 169 ? -18.021 6.248 -18.028 1.00 90.75 169 PRO A N 1
ATOM 1297 C CA . PRO A 1 169 ? -19.355 6.072 -18.594 1.00 90.75 169 PRO A CA 1
ATOM 1298 C C . PRO A 1 169 ? -19.865 4.622 -18.585 1.00 90.75 169 PRO A C 1
ATOM 1300 O O . PRO A 1 169 ? -21.084 4.411 -18.584 1.00 90.75 169 PRO A O 1
ATOM 1303 N N . VAL A 1 170 ? -18.953 3.645 -18.582 1.00 93.12 170 VAL A N 1
ATOM 1304 C CA . VAL A 1 170 ? -19.229 2.231 -18.890 1.00 93.12 170 VAL A CA 1
ATOM 1305 C C . VAL A 1 170 ? -19.031 1.319 -17.673 1.00 93.12 170 VAL A C 1
ATOM 1307 O O . VAL A 1 170 ? -19.846 0.426 -17.422 1.00 93.12 170 VAL A O 1
ATOM 1310 N N . ALA A 1 171 ? -17.976 1.550 -16.893 1.00 95.31 171 ALA A N 1
ATOM 1311 C CA . ALA A 1 171 ? -17.679 0.798 -15.681 1.00 95.31 171 ALA A CA 1
ATOM 1312 C C . ALA A 1 171 ? -18.698 1.083 -14.562 1.00 95.31 171 ALA A C 1
ATOM 1314 O O . ALA A 1 171 ? -19.312 2.147 -14.499 1.00 95.31 171 ALA A O 1
ATOM 1315 N N . ALA A 1 172 ? -18.860 0.136 -13.633 1.00 93.56 172 ALA A N 1
ATOM 1316 C CA . ALA A 1 172 ? -19.699 0.333 -12.448 1.00 93.56 172 ALA A CA 1
ATOM 1317 C C . ALA A 1 172 ? -19.105 1.376 -11.491 1.00 93.56 172 ALA A C 1
ATOM 1319 O O . ALA A 1 172 ? -19.834 2.102 -10.817 1.00 93.56 172 ALA A O 1
ATOM 1320 N N . THR A 1 173 ? -17.778 1.424 -11.386 1.00 94.31 173 THR A N 1
ATOM 1321 C CA . THR A 1 173 ? -17.044 2.413 -10.590 1.00 94.31 173 THR A CA 1
ATOM 1322 C C . THR A 1 173 ? -15.629 2.516 -11.134 1.00 94.31 173 THR A C 1
ATOM 1324 O O . THR A 1 173 ? -15.030 1.489 -11.448 1.00 94.31 173 THR A O 1
ATOM 1327 N N . VAL A 1 174 ? -15.086 3.730 -11.198 1.00 95.38 174 VAL A N 1
ATOM 1328 C CA . VAL A 1 174 ? -13.673 3.962 -11.505 1.00 95.38 174 VAL A CA 1
ATOM 1329 C C . VAL A 1 174 ? -13.044 4.748 -10.364 1.00 95.38 174 VAL A C 1
ATOM 1331 O O . VAL A 1 174 ? -13.586 5.761 -9.924 1.00 95.38 174 VAL A O 1
ATOM 1334 N N . GLN A 1 175 ? -11.916 4.257 -9.869 1.00 94.75 175 GLN A N 1
ATOM 1335 C CA . GLN A 1 175 ? -11.116 4.869 -8.820 1.00 94.75 175 GLN A CA 1
ATOM 1336 C C . GLN A 1 175 ? -9.713 5.143 -9.348 1.00 94.75 175 GLN A C 1
ATOM 1338 O O . GLN A 1 175 ? -9.167 4.317 -10.071 1.00 94.75 175 GLN A O 1
ATOM 1343 N N . ILE A 1 176 ? -9.114 6.257 -8.946 1.00 92.75 176 ILE A N 1
ATOM 1344 C CA . ILE A 1 176 ? -7.682 6.516 -9.106 1.00 92.75 176 ILE A CA 1
ATOM 1345 C C . ILE A 1 176 ? -7.047 6.432 -7.719 1.00 92.75 176 ILE A C 1
ATOM 1347 O O . ILE A 1 176 ? -7.545 7.051 -6.775 1.00 92.75 176 ILE A O 1
ATOM 1351 N N . PHE A 1 177 ? -5.981 5.643 -7.597 1.00 91.56 177 PHE A N 1
ATOM 1352 C CA . PHE A 1 177 ? -5.225 5.461 -6.362 1.00 91.56 177 PHE A CA 1
ATOM 1353 C C . PHE A 1 177 ? -3.897 6.219 -6.426 1.00 91.56 177 PHE A C 1
ATOM 1355 O O . PHE A 1 177 ? -3.098 6.000 -7.334 1.00 91.56 177 PHE A O 1
ATOM 1362 N N . SER A 1 178 ? -3.653 7.099 -5.456 1.00 89.19 178 SER A N 1
ATOM 1363 C CA . SER A 1 178 ? -2.457 7.942 -5.406 1.00 89.19 178 SER A CA 1
ATOM 1364 C C . SER A 1 178 ? -1.349 7.347 -4.537 1.00 89.19 178 SER A C 1
ATOM 1366 O O . SER A 1 178 ? -1.506 7.172 -3.326 1.00 89.19 178 SER A O 1
ATOM 1368 N N . LEU A 1 179 ? -0.177 7.138 -5.137 1.00 90.88 179 LEU A N 1
ATOM 1369 C CA . LEU A 1 179 ? 1.054 6.733 -4.446 1.00 90.88 179 LEU A CA 1
ATOM 1370 C C . LEU A 1 179 ? 1.875 7.937 -3.925 1.00 90.88 179 LEU A C 1
ATOM 1372 O O . LEU A 1 179 ? 2.945 7.768 -3.344 1.00 90.88 179 LEU A O 1
ATOM 1376 N N . ALA A 1 180 ? 1.380 9.169 -4.099 1.00 88.69 180 ALA A N 1
ATOM 1377 C CA . ALA A 1 180 ? 2.139 10.386 -3.816 1.00 88.69 180 ALA A CA 1
ATOM 1378 C C . ALA A 1 180 ? 2.517 10.551 -2.332 1.00 88.69 180 ALA A C 1
ATOM 1380 O O . ALA A 1 180 ? 1.716 10.315 -1.429 1.00 88.69 180 ALA A O 1
ATOM 1381 N N . GLY A 1 181 ? 3.736 11.020 -2.066 1.00 86.50 181 GLY A N 1
ATOM 1382 C CA . GLY A 1 181 ? 4.193 11.317 -0.703 1.00 86.50 181 GLY A CA 1
ATOM 1383 C C . GLY A 1 181 ? 4.604 10.097 0.128 1.00 86.50 181 GLY A C 1
ATOM 1384 O O . GLY A 1 181 ? 4.809 10.246 1.328 1.00 86.50 181 GLY A O 1
ATOM 1385 N N . LEU A 1 182 ? 4.737 8.922 -0.491 1.00 86.69 182 LEU A N 1
ATOM 1386 C CA . LEU A 1 182 ? 5.246 7.705 0.144 1.00 86.69 182 LEU A CA 1
ATOM 1387 C C . LEU A 1 182 ? 6.752 7.550 -0.072 1.00 86.69 182 LEU A C 1
ATOM 1389 O O . LEU A 1 182 ? 7.294 8.022 -1.080 1.00 86.69 182 LEU A O 1
ATOM 1393 N N . LYS A 1 183 ? 7.422 6.868 0.857 1.00 89.25 183 LYS A N 1
ATOM 1394 C CA . LYS A 1 183 ? 8.846 6.548 0.783 1.00 89.25 183 LYS A CA 1
ATOM 1395 C C . LYS A 1 183 ? 9.108 5.059 0.890 1.00 89.25 183 LYS A C 1
ATOM 1397 O O . LYS A 1 183 ? 8.360 4.299 1.495 1.00 89.25 183 LYS A O 1
ATOM 1402 N N . ARG A 1 184 ? 10.217 4.672 0.283 1.00 88.38 184 ARG A N 1
ATOM 1403 C CA . ARG A 1 184 ? 10.811 3.347 0.335 1.00 88.38 184 ARG A CA 1
ATOM 1404 C C . ARG A 1 184 ? 11.694 3.200 1.568 1.00 88.38 184 ARG A C 1
ATOM 1406 O O . ARG A 1 184 ? 12.115 4.200 2.147 1.00 88.38 184 ARG A O 1
ATOM 1413 N N . ASP A 1 185 ? 12.020 1.959 1.904 1.00 83.00 185 ASP A N 1
ATOM 1414 C CA . ASP A 1 185 ? 12.941 1.541 2.970 1.00 83.00 185 ASP A CA 1
ATOM 1415 C C . ASP A 1 185 ? 14.320 2.236 2.920 1.00 83.00 185 ASP A C 1
ATOM 1417 O O . ASP A 1 185 ? 14.962 2.454 3.946 1.00 83.00 185 ASP A O 1
ATOM 1421 N N . ASP A 1 186 ? 14.768 2.627 1.728 1.00 85.75 186 ASP A N 1
ATOM 1422 C CA . ASP A 1 186 ? 15.999 3.382 1.476 1.00 85.75 186 ASP A CA 1
ATOM 1423 C C . ASP A 1 186 ? 15.842 4.914 1.627 1.00 85.75 186 ASP A C 1
ATOM 1425 O O . ASP A 1 186 ? 16.791 5.672 1.408 1.00 85.75 186 ASP A O 1
ATOM 1429 N N . GLY A 1 187 ? 14.652 5.385 2.011 1.00 84.19 187 GLY A N 1
ATOM 1430 C CA . GLY A 1 187 ? 14.297 6.792 2.190 1.00 84.19 187 GLY A CA 1
ATOM 1431 C C . GLY A 1 187 ? 13.957 7.544 0.899 1.00 84.19 187 GLY A C 1
ATOM 1432 O O . GLY A 1 187 ? 13.554 8.710 0.977 1.00 84.19 187 GLY A O 1
ATOM 1433 N N . SER A 1 188 ? 14.097 6.916 -0.274 1.00 90.38 188 SER A N 1
ATOM 1434 C CA . SER A 1 188 ? 13.693 7.507 -1.554 1.00 90.38 188 SER A CA 1
ATOM 1435 C C . SER A 1 188 ? 12.172 7.487 -1.737 1.00 90.38 188 SER A C 1
ATOM 1437 O O . SER A 1 188 ? 11.458 6.782 -1.033 1.00 90.38 188 SER A O 1
ATOM 1439 N N . HIS A 1 189 ? 11.645 8.294 -2.658 1.00 92.25 189 HIS A N 1
ATOM 1440 C CA . HIS A 1 189 ? 10.204 8.339 -2.922 1.00 92.25 189 HIS A CA 1
ATOM 1441 C C . HIS A 1 189 ? 9.722 7.101 -3.685 1.00 92.25 189 HIS A C 1
ATOM 1443 O O . HIS A 1 189 ? 10.403 6.646 -4.604 1.00 92.25 189 HIS A O 1
ATOM 1449 N N . VAL A 1 190 ? 8.526 6.614 -3.343 1.00 91.12 190 VAL A N 1
ATOM 1450 C CA . VAL A 1 190 ? 7.793 5.634 -4.158 1.00 91.12 190 VAL A CA 1
ATOM 1451 C C . VAL A 1 190 ? 7.359 6.317 -5.451 1.00 91.12 190 VAL A C 1
ATOM 1453 O O . VAL A 1 190 ? 6.691 7.353 -5.408 1.00 91.12 190 VAL A O 1
ATOM 1456 N N . LYS A 1 191 ? 7.767 5.754 -6.589 1.00 92.88 191 LYS A N 1
ATOM 1457 C CA . LYS A 1 191 ? 7.463 6.304 -7.918 1.00 92.88 191 LYS A CA 1
ATOM 1458 C C . LYS A 1 191 ? 6.370 5.541 -8.639 1.00 92.88 191 LYS A C 1
ATOM 1460 O O . LYS A 1 191 ? 5.635 6.150 -9.395 1.00 92.88 191 LYS A O 1
ATOM 1465 N N . ASP A 1 192 ? 6.270 4.248 -8.394 1.00 93.38 192 ASP A N 1
ATOM 1466 C CA . ASP A 1 192 ? 5.367 3.335 -9.081 1.00 93.38 192 ASP A CA 1
ATOM 1467 C C . ASP A 1 192 ? 4.874 2.259 -8.093 1.00 93.38 192 ASP A C 1
ATOM 1469 O O . ASP A 1 192 ? 5.231 2.261 -6.904 1.00 93.38 192 ASP A O 1
ATOM 1473 N N . LEU A 1 193 ? 3.987 1.368 -8.541 1.00 94.12 193 LEU A N 1
ATOM 1474 C CA . LEU A 1 193 ? 3.427 0.331 -7.671 1.00 94.12 193 LEU A CA 1
ATOM 1475 C C . LEU A 1 193 ? 4.482 -0.721 -7.313 1.00 94.12 193 LEU A C 1
ATOM 1477 O O . LEU A 1 193 ? 4.438 -1.299 -6.226 1.00 94.12 193 LEU A O 1
ATOM 1481 N N . PHE A 1 194 ? 5.445 -0.969 -8.196 1.00 94.62 194 PHE A N 1
ATOM 1482 C CA . PHE A 1 194 ? 6.560 -1.857 -7.908 1.00 94.62 194 PHE A CA 1
ATOM 1483 C C . PHE A 1 194 ? 7.429 -1.333 -6.757 1.00 94.62 194 PHE A C 1
ATOM 1485 O O . PHE A 1 194 ? 7.744 -2.090 -5.840 1.00 94.62 194 PHE A O 1
ATOM 1492 N N . ASP A 1 195 ? 7.753 -0.045 -6.734 1.00 93.25 195 ASP A N 1
ATOM 1493 C CA . ASP A 1 195 ? 8.487 0.613 -5.655 1.00 93.25 195 ASP A CA 1
ATOM 1494 C C . ASP A 1 195 ? 7.739 0.533 -4.315 1.00 93.25 195 ASP A C 1
ATOM 1496 O O . ASP A 1 195 ? 8.379 0.447 -3.264 1.00 93.25 195 ASP A O 1
ATOM 1500 N N . LEU A 1 196 ? 6.400 0.488 -4.334 1.00 91.56 196 LEU A N 1
ATOM 1501 C CA . LEU A 1 196 ? 5.587 0.302 -3.128 1.00 91.56 196 LEU A CA 1
ATOM 1502 C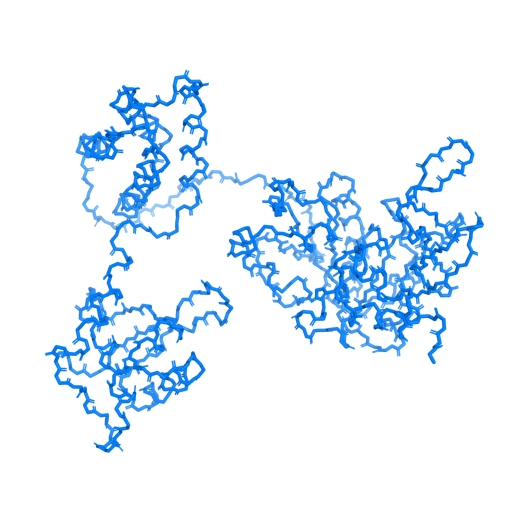 C . LEU A 1 196 ? 5.882 -1.031 -2.421 1.00 91.56 196 LEU A C 1
ATOM 1504 O O . LEU A 1 196 ? 5.737 -1.111 -1.205 1.00 91.56 196 LEU A O 1
ATOM 1508 N N . SER A 1 197 ? 6.336 -2.069 -3.136 1.00 88.00 197 SER A N 1
ATOM 1509 C CA . SER A 1 197 ? 6.742 -3.347 -2.514 1.00 88.00 197 SER A CA 1
ATOM 1510 C C . SER A 1 197 ? 7.910 -3.192 -1.533 1.00 88.00 197 SER A C 1
ATOM 1512 O O . SER A 1 197 ? 8.124 -4.041 -0.670 1.00 88.00 197 SER A O 1
ATOM 1514 N N . ARG A 1 198 ? 8.647 -2.081 -1.641 1.00 87.50 198 ARG A N 1
ATOM 1515 C CA . ARG A 1 198 ? 9.767 -1.711 -0.776 1.00 87.50 198 ARG A CA 1
ATOM 1516 C C . ARG A 1 198 ? 9.445 -0.516 0.110 1.00 87.50 198 ARG A C 1
ATOM 1518 O O . ARG A 1 198 ? 10.354 0.219 0.485 1.00 87.50 198 ARG A O 1
ATOM 1525 N N . ILE A 1 199 ? 8.169 -0.278 0.397 1.00 85.69 199 ILE A N 1
ATOM 1526 C CA . ILE A 1 199 ? 7.739 0.818 1.261 1.00 85.69 199 ILE A CA 1
ATOM 1527 C C . ILE A 1 199 ? 8.448 0.770 2.622 1.00 85.69 199 ILE A C 1
ATOM 1529 O O . ILE A 1 199 ? 8.643 -0.298 3.205 1.00 85.69 199 ILE A O 1
ATOM 1533 N N . ASP A 1 200 ? 8.836 1.941 3.123 1.00 82.50 200 ASP A N 1
ATOM 1534 C CA . ASP A 1 200 ? 9.378 2.065 4.470 1.00 82.50 200 ASP A CA 1
ATOM 1535 C C . ASP A 1 200 ? 8.334 1.641 5.509 1.00 82.50 200 ASP A C 1
ATOM 1537 O O . ASP A 1 200 ? 7.146 1.934 5.381 1.00 82.50 200 ASP A O 1
ATOM 1541 N N . TYR A 1 201 ? 8.778 0.951 6.556 1.00 68.75 201 TYR A N 1
ATOM 1542 C CA . TYR A 1 201 ? 7.877 0.430 7.580 1.00 68.75 201 TYR A CA 1
ATOM 1543 C C . TYR A 1 201 ? 7.070 1.543 8.263 1.00 68.75 201 TYR A C 1
ATOM 1545 O O . TYR A 1 201 ? 5.862 1.388 8.463 1.00 68.75 201 TYR A O 1
ATOM 1553 N N . ASP A 1 202 ? 7.705 2.674 8.591 1.00 68.81 202 ASP A N 1
ATOM 1554 C CA . ASP A 1 202 ? 7.017 3.784 9.248 1.00 68.81 202 ASP A CA 1
ATOM 1555 C C . ASP A 1 202 ? 6.028 4.450 8.284 1.00 68.81 202 ASP A C 1
ATOM 1557 O O . ASP A 1 202 ? 4.918 4.790 8.697 1.00 68.81 202 ASP A O 1
ATOM 1561 N N . ASP A 1 203 ? 6.375 4.586 7.000 1.00 70.00 203 ASP A N 1
ATOM 1562 C CA . ASP A 1 203 ? 5.457 5.112 5.982 1.00 70.00 203 ASP A CA 1
ATOM 1563 C C . ASP A 1 203 ? 4.284 4.159 5.698 1.00 70.00 203 ASP A C 1
ATOM 1565 O O . ASP A 1 203 ? 3.144 4.619 5.568 1.00 70.00 203 ASP A O 1
ATOM 1569 N N . PHE A 1 204 ? 4.506 2.844 5.667 1.00 66.94 204 PHE A N 1
ATOM 1570 C CA . PHE A 1 204 ? 3.441 1.846 5.532 1.00 66.94 204 PHE A CA 1
ATOM 1571 C C . PHE A 1 204 ? 2.474 1.886 6.722 1.00 66.94 204 PHE A C 1
ATOM 1573 O O . PHE A 1 204 ? 1.257 1.892 6.537 1.00 66.94 204 PHE A O 1
ATOM 1580 N N . GLU A 1 205 ? 2.991 1.977 7.950 1.00 63.84 205 GLU A N 1
ATOM 1581 C CA . GLU A 1 205 ? 2.181 2.129 9.166 1.00 63.84 205 GLU A CA 1
ATOM 1582 C C . GLU A 1 205 ? 1.504 3.508 9.252 1.00 63.84 205 GLU A C 1
ATOM 1584 O O . GLU A 1 205 ? 0.434 3.679 9.862 1.00 63.84 205 GLU A O 1
ATOM 1589 N N . ALA A 1 206 ? 2.116 4.528 8.648 1.00 63.00 206 ALA A N 1
ATOM 1590 C CA . ALA A 1 206 ? 1.573 5.869 8.643 1.00 63.00 206 ALA A CA 1
ATOM 1591 C C . ALA A 1 206 ? 0.364 6.018 7.711 1.00 63.00 206 ALA A C 1
ATOM 1593 O O . ALA A 1 206 ? -0.554 6.767 8.060 1.00 63.00 206 ALA A O 1
ATOM 1594 N N . ASN A 1 207 ? 0.342 5.288 6.594 1.00 65.06 207 ASN A N 1
ATOM 1595 C CA . ASN A 1 207 ? -0.633 5.408 5.512 1.00 65.06 207 ASN A CA 1
ATOM 1596 C C . ASN A 1 207 ? -1.546 4.168 5.456 1.00 65.06 207 ASN A C 1
ATOM 1598 O O . ASN A 1 207 ? -1.371 3.266 4.644 1.00 65.06 207 ASN A O 1
ATOM 1602 N N . ARG A 1 208 ? -2.543 4.107 6.351 1.00 62.53 208 ARG A N 1
ATOM 1603 C CA . ARG A 1 208 ? -3.412 2.918 6.542 1.00 62.53 208 ARG A CA 1
ATOM 1604 C C . ARG A 1 208 ? -4.303 2.550 5.353 1.00 62.53 208 ARG A C 1
ATOM 1606 O O . ARG A 1 208 ? -4.937 1.489 5.358 1.00 62.53 208 ARG A O 1
ATOM 1613 N N . ASP A 1 209 ? -4.433 3.441 4.386 1.00 64.94 209 ASP A N 1
ATOM 1614 C CA . ASP A 1 209 ? -5.085 3.183 3.109 1.00 64.94 209 ASP A CA 1
ATOM 1615 C C . ASP A 1 209 ? -4.252 2.269 2.194 1.00 64.94 209 ASP A C 1
ATOM 1617 O O . ASP A 1 209 ? -4.833 1.560 1.376 1.00 64.94 209 ASP A O 1
ATOM 1621 N N . LEU A 1 210 ? -2.938 2.159 2.420 1.00 64.12 210 LEU A N 1
ATOM 1622 C CA . LEU A 1 210 ? -2.044 1.212 1.740 1.00 64.12 210 LEU A CA 1
ATOM 1623 C C . LEU A 1 210 ? -2.196 -0.245 2.174 1.00 64.12 210 LEU A C 1
ATOM 1625 O O . LEU A 1 210 ? -1.491 -1.118 1.689 1.00 64.12 210 LEU A O 1
ATOM 1629 N N . TRP A 1 211 ? -3.076 -0.532 3.126 1.00 66.25 211 TRP A N 1
ATOM 1630 C CA . TRP A 1 211 ? -3.272 -1.901 3.620 1.00 66.25 211 TRP A CA 1
ATOM 1631 C C . TRP A 1 211 ? -4.344 -2.653 2.866 1.00 66.25 211 TRP A C 1
ATOM 1633 O O . TRP A 1 211 ? -4.702 -3.779 3.210 1.00 66.25 211 TRP A O 1
ATOM 1643 N N . SER A 1 212 ? -4.954 -1.959 1.918 1.00 78.19 212 SER A N 1
ATOM 1644 C CA . SER A 1 212 ? -5.928 -2.515 1.006 1.00 78.19 212 SER A CA 1
ATOM 1645 C C . SER A 1 212 ? -5.796 -1.767 -0.321 1.00 78.19 212 SER A C 1
ATOM 1647 O O . SER A 1 212 ? -6.716 -1.060 -0.752 1.00 78.19 212 SER A O 1
ATOM 1649 N N . VAL A 1 213 ? -4.599 -1.868 -0.911 1.00 83.69 213 VAL A N 1
ATOM 1650 C CA . VAL A 1 213 ? -4.245 -1.343 -2.237 1.00 83.69 213 VAL A CA 1
ATOM 1651 C C . VAL A 1 213 ? -5.156 -1.970 -3.286 1.00 83.69 213 VAL A C 1
ATOM 1653 O O . VAL A 1 213 ? -5.614 -1.275 -4.196 1.00 83.69 213 VAL A O 1
ATOM 1656 N N . THR A 1 214 ? -5.497 -3.252 -3.123 1.00 85.69 214 THR A N 1
ATOM 1657 C CA . THR A 1 214 ? -6.293 -4.015 -4.092 1.00 85.69 214 THR A CA 1
ATOM 1658 C C . THR A 1 214 ? -7.789 -4.074 -3.777 1.00 85.69 214 THR A C 1
ATOM 1660 O O . THR A 1 214 ? -8.586 -4.341 -4.672 1.00 85.69 214 THR A O 1
ATOM 1663 N N . ASP A 1 215 ? -8.207 -3.768 -2.544 1.00 83.38 215 ASP A N 1
ATOM 1664 C CA . ASP A 1 215 ? -9.630 -3.725 -2.169 1.00 83.38 215 ASP A CA 1
ATOM 1665 C C . ASP A 1 215 ? -10.318 -2.455 -2.684 1.00 83.38 215 ASP A C 1
ATOM 1667 O O . ASP A 1 215 ? -10.158 -1.369 -2.122 1.00 83.38 215 ASP A O 1
ATOM 1671 N N . LEU A 1 216 ? -11.164 -2.591 -3.706 1.00 86.44 216 LEU A N 1
ATOM 1672 C CA . LEU A 1 216 ? -11.926 -1.480 -4.285 1.00 86.44 216 LEU A CA 1
ATOM 1673 C C . LEU A 1 216 ? -13.015 -0.913 -3.352 1.00 86.44 216 LEU A C 1
ATOM 1675 O O . LEU A 1 216 ? -13.604 0.126 -3.660 1.00 86.44 216 LEU A O 1
ATOM 1679 N N . ASN A 1 217 ? -13.288 -1.546 -2.206 1.00 80.94 217 ASN A N 1
ATOM 1680 C CA . ASN A 1 217 ? -14.137 -0.971 -1.159 1.00 80.94 217 ASN A CA 1
ATOM 1681 C C . ASN A 1 217 ? -13.375 -0.010 -0.239 1.00 80.94 217 ASN A C 1
ATOM 1683 O O . ASN A 1 217 ? -14.008 0.701 0.551 1.00 80.94 217 ASN A O 1
ATOM 1687 N N . SER A 1 218 ? -12.039 0.014 -0.314 1.00 71.31 218 SER A N 1
ATOM 1688 C CA . SER A 1 218 ? -11.233 0.896 0.519 1.00 71.31 218 SER A CA 1
ATOM 1689 C C . SER A 1 218 ? -11.518 2.365 0.193 1.00 71.31 218 SER A C 1
ATOM 1691 O O . SER A 1 218 ? -11.702 2.761 -0.960 1.00 71.31 218 SER A O 1
ATOM 1693 N N . LYS A 1 219 ? -11.613 3.171 1.253 1.00 68.38 219 LYS A N 1
ATOM 1694 C CA . LYS A 1 219 ? -11.831 4.620 1.208 1.00 68.38 219 LYS A CA 1
ATOM 1695 C C . LYS A 1 219 ? -10.665 5.296 1.917 1.00 68.38 219 LYS A C 1
ATOM 1697 O O . LYS A 1 219 ? -10.169 4.763 2.910 1.00 68.38 219 LYS A O 1
ATOM 1702 N N . GLY A 1 220 ? -10.255 6.462 1.440 1.00 70.94 220 GLY A N 1
ATOM 1703 C CA . GLY A 1 220 ? -9.137 7.205 2.011 1.00 70.94 220 GLY A CA 1
ATOM 1704 C C . GLY A 1 220 ? -8.755 8.393 1.143 1.00 70.94 220 GLY A C 1
ATOM 1705 O O . GLY A 1 220 ? -9.268 8.542 0.036 1.00 70.94 220 GLY A O 1
ATOM 1706 N N . GLU A 1 221 ? -7.844 9.220 1.646 1.00 75.88 221 GLU A N 1
ATOM 1707 C CA . GLU A 1 221 ? -7.372 10.430 0.960 1.00 75.88 221 GLU A CA 1
ATOM 1708 C C . GLU A 1 221 ? -6.649 10.110 -0.360 1.00 75.88 221 GLU A C 1
ATOM 1710 O O . GLU A 1 221 ? -6.635 10.936 -1.268 1.00 75.88 221 GLU A O 1
ATOM 1715 N N . ARG A 1 222 ? -6.109 8.890 -0.511 1.00 81.94 222 ARG A N 1
ATOM 1716 C CA . ARG A 1 222 ? -5.466 8.422 -1.750 1.00 81.94 222 ARG A CA 1
ATOM 1717 C C . ARG A 1 222 ? -6.432 7.905 -2.809 1.00 81.94 222 ARG A C 1
ATOM 1719 O O . ARG A 1 222 ? -5.983 7.625 -3.916 1.00 81.94 222 ARG A O 1
ATOM 1726 N N . VAL A 1 223 ? -7.722 7.750 -2.502 1.00 85.06 223 VAL A N 1
ATOM 1727 C CA . VAL A 1 223 ? -8.712 7.178 -3.426 1.00 85.06 223 VAL A CA 1
ATOM 1728 C C . VAL A 1 223 ? -9.629 8.274 -3.949 1.00 85.06 223 VAL A C 1
ATOM 1730 O O . VAL A 1 223 ? -10.463 8.802 -3.219 1.00 85.06 223 VAL A O 1
ATOM 1733 N N . THR A 1 224 ? -9.531 8.560 -5.244 1.00 87.06 224 THR A N 1
ATOM 1734 C CA . THR A 1 224 ? -10.462 9.457 -5.939 1.00 87.06 224 THR A CA 1
ATOM 1735 C C . THR A 1 224 ? -11.448 8.634 -6.757 1.00 87.06 224 THR A C 1
ATOM 1737 O O . THR A 1 224 ? -11.032 7.867 -7.619 1.00 87.06 224 THR A O 1
ATOM 1740 N N . VAL A 1 225 ? -12.751 8.774 -6.499 1.00 86.31 225 VAL A N 1
ATOM 1741 C CA . VAL A 1 225 ? -13.810 8.102 -7.274 1.00 86.31 225 VAL A CA 1
ATOM 1742 C C . VAL A 1 225 ? -14.270 9.024 -8.401 1.00 86.31 225 VAL A C 1
ATOM 1744 O O . VAL A 1 225 ? -14.686 10.148 -8.139 1.00 86.31 225 VAL A O 1
ATOM 1747 N N . LEU A 1 226 ? -14.250 8.543 -9.642 1.00 84.81 226 LEU A N 1
ATOM 1748 C CA . LEU A 1 226 ? -14.784 9.281 -10.786 1.00 84.81 226 LEU A CA 1
ATOM 1749 C C . LEU A 1 226 ? -16.299 9.046 -10.887 1.00 84.81 226 LEU A C 1
ATOM 1751 O O . LEU A 1 226 ? -16.751 7.901 -10.963 1.00 84.81 226 LEU A O 1
ATOM 1755 N N . THR A 1 227 ? -17.092 10.121 -10.882 1.00 71.44 227 THR A N 1
ATOM 1756 C CA . THR A 1 227 ? -18.554 10.068 -11.079 1.00 71.44 227 THR A CA 1
ATOM 1757 C C . THR A 1 227 ? -18.944 10.651 -12.440 1.00 71.44 227 THR A C 1
ATOM 1759 O O . THR A 1 227 ? -18.197 11.438 -13.020 1.00 71.44 227 THR A O 1
ATOM 1762 N N . LYS A 1 228 ? -20.122 10.266 -12.957 1.00 55.00 228 LYS A N 1
ATOM 1763 C CA . LYS A 1 228 ? -20.656 10.608 -14.297 1.00 55.00 228 LYS A CA 1
ATOM 1764 C C . LYS A 1 228 ? -20.908 12.112 -14.568 1.00 55.00 228 LYS A C 1
ATOM 1766 O O . LYS A 1 228 ? -21.604 12.438 -15.521 1.00 55.00 228 LYS A O 1
ATOM 1771 N N . GLY A 1 229 ? -20.346 13.027 -13.780 1.00 46.62 229 GLY A N 1
ATOM 1772 C CA . GLY A 1 229 ? -20.511 14.474 -13.952 1.00 46.62 229 GLY A CA 1
ATOM 1773 C C . GLY A 1 229 ? -19.388 15.335 -13.370 1.00 46.62 229 GLY A C 1
ATOM 1774 O O . GLY A 1 229 ? -19.638 16.495 -13.064 1.00 46.62 229 GLY A O 1
ATOM 1775 N N . HIS A 1 230 ? -18.176 14.805 -13.176 1.00 41.22 230 HIS A N 1
ATOM 1776 C CA . HIS A 1 230 ? -17.072 15.641 -12.697 1.00 41.22 230 HIS A CA 1
ATOM 1777 C C . HIS A 1 230 ? -16.473 16.493 -13.822 1.00 41.22 230 HIS A C 1
ATOM 1779 O O . HIS A 1 230 ? -15.722 15.996 -14.657 1.00 41.22 230 HIS A O 1
ATOM 1785 N N . GLU A 1 231 ? -16.758 17.796 -13.786 1.00 38.94 231 GLU A N 1
ATOM 1786 C CA . GLU A 1 231 ? -15.788 18.804 -14.211 1.00 38.94 231 GLU A CA 1
ATOM 1787 C C . GLU A 1 231 ? -14.589 18.763 -13.254 1.00 38.94 231 GLU A C 1
ATOM 1789 O O . GLU A 1 231 ? -14.730 18.688 -12.027 1.00 38.94 231 GLU A O 1
ATOM 1794 N N . PHE A 1 232 ? -13.392 18.761 -13.835 1.00 38.16 232 PHE A N 1
ATOM 1795 C CA . PHE A 1 232 ? -12.132 18.691 -13.115 1.00 38.16 232 PHE A CA 1
ATOM 1796 C C . PHE A 1 232 ? -11.850 20.004 -12.393 1.00 38.16 232 PHE A C 1
ATOM 1798 O O . PHE A 1 232 ? -11.417 20.982 -12.995 1.00 38.16 232 PHE A O 1
ATOM 1805 N N . LEU A 1 233 ? -12.004 19.991 -11.074 1.00 32.06 233 LEU A N 1
ATOM 1806 C CA . LEU A 1 233 ? -11.288 20.900 -10.193 1.00 32.06 233 LEU A CA 1
ATOM 1807 C C . LEU A 1 233 ? -10.385 20.063 -9.293 1.00 32.06 233 LEU A C 1
ATOM 1809 O O . LEU A 1 233 ? -10.798 19.566 -8.247 1.00 32.06 233 LEU A O 1
ATOM 1813 N N . PHE A 1 234 ? -9.115 19.950 -9.680 1.00 35.16 234 PHE A N 1
ATOM 1814 C CA . PHE A 1 234 ? -8.064 19.891 -8.673 1.00 35.16 234 PHE A CA 1
ATOM 1815 C C . PHE A 1 234 ? -8.046 21.265 -7.995 1.00 35.16 234 PHE A C 1
ATOM 1817 O O . PHE A 1 234 ? -7.335 22.168 -8.429 1.00 35.16 234 PHE A O 1
ATOM 1824 N N . SER A 1 235 ? -8.883 21.466 -6.977 1.00 30.86 235 SER A N 1
ATOM 1825 C CA . SER A 1 235 ? -8.762 22.656 -6.141 1.00 30.86 235 SER A CA 1
ATOM 1826 C C . SER A 1 235 ? -7.623 22.446 -5.139 1.00 30.86 235 SER A C 1
ATOM 1828 O O . SER A 1 235 ? -7.647 21.470 -4.385 1.00 30.86 235 SER A O 1
ATOM 1830 N N . PRO A 1 236 ? -6.647 23.369 -5.074 1.00 38.56 236 PRO A N 1
ATOM 1831 C CA . PRO A 1 236 ? -5.871 23.575 -3.861 1.00 38.56 236 PRO A CA 1
ATOM 1832 C C . PRO A 1 236 ? -6.858 23.861 -2.721 1.00 38.56 236 PRO A C 1
ATOM 1834 O O . PRO A 1 236 ? -7.847 24.564 -2.931 1.00 38.56 236 PRO A O 1
ATOM 1837 N N . LEU A 1 237 ? -6.614 23.302 -1.536 1.00 31.70 237 LEU A N 1
ATOM 1838 C CA . LEU A 1 237 ? -7.418 23.541 -0.330 1.00 31.70 237 LEU A CA 1
ATOM 1839 C C . LEU A 1 237 ? -7.782 25.040 -0.181 1.00 31.70 237 LEU A C 1
ATOM 1841 O O . LEU A 1 237 ? -6.862 25.859 -0.114 1.00 31.70 237 LEU A O 1
ATOM 1845 N N . PRO A 1 238 ? -9.074 25.428 -0.109 1.00 31.62 238 PRO A N 1
ATOM 1846 C CA . PRO A 1 238 ? -9.450 26.810 0.159 1.00 31.62 238 PRO A CA 1
ATOM 1847 C C . PRO A 1 238 ? -9.285 27.157 1.652 1.00 31.62 238 PRO A C 1
ATOM 1849 O O . PRO A 1 238 ? -9.422 26.279 2.510 1.00 31.62 238 PRO A O 1
ATOM 1852 N N . PRO A 1 239 ? -9.027 28.436 1.985 1.00 31.23 239 PRO A N 1
ATOM 1853 C CA . PRO A 1 239 ? -8.989 28.915 3.363 1.00 31.23 239 PRO A CA 1
ATOM 1854 C C . PRO A 1 239 ? -10.407 28.943 3.966 1.00 31.23 239 PRO A C 1
ATOM 1856 O O . PRO A 1 239 ? -11.382 29.145 3.237 1.00 31.23 239 PRO A O 1
ATOM 1859 N N . PRO A 1 240 ? -10.560 28.772 5.291 1.00 33.03 240 PRO A N 1
ATOM 1860 C CA . PRO A 1 240 ? -11.872 28.806 5.918 1.00 33.03 240 PRO A CA 1
ATOM 1861 C C . PRO A 1 240 ? -12.362 30.257 6.029 1.00 33.03 240 PRO A C 1
ATOM 1863 O O . PRO A 1 240 ? -11.812 31.052 6.792 1.00 33.03 240 PRO A O 1
ATOM 1866 N N . HIS A 1 241 ? -13.412 30.600 5.282 1.00 28.69 241 HIS A N 1
ATOM 1867 C CA . HIS A 1 241 ? -14.237 31.776 5.562 1.00 28.69 241 HIS A CA 1
ATOM 1868 C C . HIS A 1 241 ? -15.297 31.440 6.626 1.00 28.69 241 HIS A C 1
ATOM 1870 O O . HIS A 1 241 ? -15.866 30.348 6.616 1.00 28.69 241 HIS A O 1
ATOM 1876 N N . GLY A 1 242 ? -15.523 32.393 7.544 1.00 28.11 242 GLY A N 1
ATOM 1877 C CA . GLY A 1 242 ? -16.571 32.392 8.581 1.00 28.11 242 GLY A CA 1
ATOM 1878 C C . GLY A 1 242 ? -17.987 32.313 7.995 1.00 28.11 242 GLY A C 1
ATOM 1879 O O . GLY A 1 242 ? -18.170 32.449 6.789 1.00 28.11 242 GLY A O 1
ATOM 1880 N N . SER A 1 243 ? -19.048 32.057 8.760 1.00 30.61 243 SER A N 1
ATOM 1881 C CA . SER A 1 243 ? -19.455 32.529 10.106 1.00 30.61 243 SER A CA 1
ATOM 1882 C C . SER A 1 243 ? -20.627 31.627 10.600 1.00 30.61 243 SER A C 1
ATOM 1884 O O . SER A 1 243 ? -20.917 30.659 9.895 1.00 30.61 243 SER A O 1
ATOM 1886 N N . PRO A 1 244 ? -21.445 31.937 11.640 1.00 37.62 244 PRO A N 1
ATOM 1887 C CA . PRO A 1 244 ? -21.282 32.679 12.906 1.00 37.62 244 PRO A CA 1
ATOM 1888 C C . PRO A 1 244 ? -21.598 31.806 14.164 1.00 37.62 244 PRO A C 1
ATOM 1890 O O . PRO A 1 244 ? -22.023 30.668 14.023 1.00 37.62 244 PRO A O 1
ATOM 1893 N N . GLU A 1 245 ? -21.377 32.378 15.364 1.00 28.61 245 GLU A N 1
ATOM 1894 C CA . GLU A 1 245 ? -22.008 32.124 16.695 1.00 28.61 245 GLU A CA 1
ATOM 1895 C C . GLU A 1 245 ? -22.380 30.679 17.112 1.00 28.61 245 GLU A C 1
ATOM 1897 O O . GLU A 1 245 ? -23.099 29.967 16.434 1.00 28.61 245 GLU A O 1
ATOM 1902 N N . SER A 1 246 ? -22.108 30.165 18.308 1.00 34.28 246 SER A N 1
ATOM 1903 C CA . SER A 1 246 ? -21.548 30.649 19.569 1.00 34.28 246 SER A CA 1
ATOM 1904 C C . SER A 1 246 ? -21.360 29.396 20.445 1.00 34.28 246 SER A C 1
ATOM 1906 O O . SER A 1 246 ? -22.122 28.443 20.306 1.00 34.28 246 SER A O 1
ATOM 1908 N N . HIS A 1 247 ? -20.339 29.364 21.302 1.00 29.28 247 HIS A N 1
ATOM 1909 C CA . HIS A 1 247 ? -20.413 28.836 22.672 1.00 29.28 247 HIS A CA 1
ATOM 1910 C C . HIS A 1 247 ? -19.044 29.022 23.335 1.00 29.28 247 HIS A C 1
ATOM 1912 O O . HIS A 1 247 ? -18.033 28.456 22.923 1.00 29.28 247 HIS A O 1
ATOM 1918 N N . GLU A 1 248 ? -19.039 29.899 24.333 1.00 30.47 248 GLU A N 1
ATOM 1919 C CA . GLU A 1 248 ? -17.886 30.357 25.096 1.00 30.47 248 GLU A CA 1
ATOM 1920 C C . GLU A 1 248 ? -17.253 29.224 25.916 1.00 30.47 248 GLU A C 1
ATOM 1922 O O . GLU A 1 248 ? -17.918 28.581 26.725 1.00 30.47 248 GLU A O 1
ATOM 1927 N N . PHE A 1 249 ? -15.941 29.039 25.762 1.00 30.39 249 PHE A N 1
ATOM 1928 C CA . PHE A 1 249 ? -15.073 28.383 26.742 1.00 30.39 249 PHE A CA 1
ATOM 1929 C C . PHE A 1 249 ? -13.760 29.182 26.846 1.00 30.39 249 PHE A C 1
ATOM 1931 O O . PHE A 1 249 ? -13.381 29.867 25.893 1.00 30.39 249 PHE A O 1
ATOM 1938 N N . PRO A 1 250 ? -13.102 29.184 28.017 1.00 38.19 250 PRO A N 1
ATOM 1939 C CA . PRO A 1 250 ? -12.319 30.318 28.493 1.00 38.19 250 PRO A CA 1
ATOM 1940 C C . PRO A 1 250 ? -11.030 30.506 27.687 1.00 38.19 250 PRO A C 1
ATOM 1942 O O . PRO A 1 250 ? -10.163 29.633 27.641 1.00 38.19 250 PRO A O 1
ATOM 1945 N N . VAL A 1 251 ? -10.905 31.676 27.064 1.00 38.12 251 VAL A N 1
ATOM 1946 C CA . VAL A 1 251 ? -9.720 32.097 26.316 1.00 38.12 251 VAL A CA 1
ATOM 1947 C C . VAL A 1 251 ? -8.616 32.448 27.315 1.00 38.12 251 VAL A C 1
ATOM 1949 O O . VAL A 1 251 ? -8.677 33.479 27.981 1.00 38.12 251 VAL A O 1
ATOM 1952 N N . SER A 1 252 ? -7.598 31.590 27.421 1.00 50.62 252 SER A N 1
ATOM 1953 C CA . SER A 1 252 ? -6.310 31.983 28.005 1.00 50.62 252 SER A CA 1
ATOM 1954 C C . SER A 1 252 ? -5.720 33.095 27.138 1.00 50.62 252 SER A C 1
ATOM 1956 O O . SER A 1 252 ? -5.700 32.992 25.908 1.00 50.62 252 SER A O 1
ATOM 1958 N N . SER A 1 253 ? -5.314 34.196 27.769 1.00 61.00 253 SER A N 1
ATOM 1959 C CA . SER A 1 253 ? -4.854 35.389 27.053 1.00 61.00 253 SER A CA 1
ATOM 1960 C C . SER A 1 253 ? -3.605 35.082 26.212 1.00 61.00 253 SER A C 1
ATOM 1962 O O . SER A 1 253 ? -2.764 34.272 26.604 1.00 61.00 253 SER A O 1
ATOM 1964 N N . SER A 1 254 ? -3.436 35.744 25.062 1.00 68.75 254 SER A N 1
ATOM 1965 C CA . SER A 1 254 ? -2.292 35.512 24.159 1.00 68.75 254 SER A CA 1
ATOM 1966 C C . SER A 1 254 ? -0.928 35.625 24.860 1.00 68.75 254 SER A C 1
ATOM 1968 O O . SER A 1 254 ? 0.003 34.907 24.510 1.00 68.75 254 SER A O 1
ATOM 1970 N N . GLN A 1 255 ? -0.823 36.457 25.902 1.00 75.69 255 GLN A N 1
ATOM 1971 C CA . GLN A 1 255 ? 0.396 36.610 26.704 1.00 75.69 255 GLN A CA 1
ATOM 1972 C C . GLN A 1 255 ? 0.699 35.409 27.615 1.00 75.69 255 GLN A C 1
ATOM 1974 O O . GLN A 1 255 ? 1.863 35.136 27.907 1.00 75.69 255 GLN A O 1
ATOM 1979 N N . GLU A 1 256 ? -0.317 34.695 28.103 1.00 83.44 256 GLU A N 1
ATOM 1980 C CA . GLU A 1 256 ? -0.120 33.480 28.903 1.00 83.44 256 GLU A CA 1
ATOM 1981 C C . GLU A 1 256 ? 0.360 32.322 28.034 1.00 83.44 256 GLU A C 1
ATOM 1983 O O . GLU A 1 256 ? 1.289 31.609 28.422 1.00 83.44 256 GLU A O 1
ATOM 1988 N N . LEU A 1 257 ? -0.219 32.192 26.837 1.00 87.19 257 LEU A N 1
ATOM 1989 C CA . LEU A 1 257 ? 0.178 31.181 25.866 1.00 87.19 257 LEU A CA 1
ATOM 1990 C C . LEU A 1 257 ? 1.625 31.386 25.406 1.00 87.19 257 LEU A C 1
ATOM 1992 O O . LEU A 1 257 ? 2.402 30.436 25.422 1.00 87.19 257 LEU A O 1
ATOM 1996 N N . GLU A 1 258 ? 2.026 32.617 25.075 1.00 89.38 258 GLU A N 1
ATOM 1997 C CA . GLU A 1 258 ? 3.418 32.910 24.702 1.00 89.38 258 GLU A CA 1
ATOM 1998 C C . GLU A 1 258 ? 4.410 32.513 25.811 1.00 89.38 258 GLU A C 1
ATOM 2000 O O . GLU A 1 258 ? 5.406 31.839 25.540 1.00 89.38 258 GLU A O 1
ATOM 2005 N N . LYS A 1 259 ? 4.111 32.840 27.078 1.00 91.31 259 LYS A N 1
ATOM 2006 C CA . LYS A 1 259 ? 4.950 32.446 28.227 1.00 91.31 259 LYS A CA 1
ATOM 2007 C C . LYS A 1 259 ? 5.011 30.933 28.418 1.00 91.31 259 LYS A C 1
ATOM 2009 O O . LYS A 1 259 ? 6.028 30.402 28.866 1.00 91.31 259 LYS A O 1
ATOM 2014 N N . GLU A 1 260 ? 3.917 30.228 28.156 1.00 92.50 260 GLU A N 1
ATOM 2015 C CA . GLU A 1 260 ? 3.888 28.773 28.241 1.00 92.50 260 GLU A CA 1
ATOM 2016 C C . GLU A 1 260 ? 4.743 28.129 27.150 1.00 92.50 260 GLU A C 1
ATOM 2018 O O . GLU A 1 260 ? 5.557 27.258 27.459 1.00 92.50 260 GLU A O 1
ATOM 2023 N N . LEU A 1 261 ? 4.617 28.589 25.905 1.00 94.62 261 LEU A N 1
ATOM 2024 C CA . LEU A 1 261 ? 5.414 28.112 24.777 1.00 94.62 261 LEU A CA 1
ATOM 2025 C C . LEU A 1 261 ? 6.916 28.328 25.015 1.00 94.62 261 LEU A C 1
ATOM 2027 O O . LEU A 1 261 ? 7.716 27.411 24.822 1.00 94.62 261 LEU A O 1
ATOM 2031 N N . GLU A 1 262 ? 7.298 29.488 25.552 1.00 94.38 262 GLU A N 1
ATOM 2032 C CA . GLU A 1 262 ? 8.679 29.781 25.948 1.00 94.38 262 GLU A CA 1
ATOM 2033 C C . GLU A 1 262 ? 9.186 28.806 27.031 1.00 94.38 262 GLU A C 1
ATOM 2035 O O . GLU A 1 262 ? 10.290 28.257 26.943 1.00 94.38 262 GLU A O 1
ATOM 2040 N N . LYS A 1 263 ? 8.366 28.522 28.054 1.00 94.31 263 LYS A N 1
ATOM 2041 C CA . LYS A 1 263 ? 8.703 27.537 29.098 1.00 94.31 263 LYS A CA 1
ATOM 2042 C C . LYS A 1 263 ? 8.851 26.128 28.528 1.00 94.31 263 LYS A C 1
ATOM 2044 O O . LYS A 1 263 ? 9.750 25.400 28.954 1.00 94.31 263 LYS A O 1
ATOM 2049 N N . LEU A 1 264 ? 7.993 25.732 27.586 1.00 93.94 264 LEU A N 1
ATOM 2050 C CA . LEU A 1 264 ? 8.074 24.434 26.914 1.00 93.94 264 LEU A CA 1
ATOM 2051 C C . LEU A 1 264 ? 9.368 24.301 26.113 1.00 93.94 264 LEU A C 1
ATOM 2053 O O . LEU A 1 264 ? 10.030 23.265 26.216 1.00 93.94 264 LEU A O 1
ATOM 2057 N N . ALA A 1 265 ? 9.751 25.346 25.380 1.00 95.31 265 ALA A N 1
ATOM 2058 C CA . ALA A 1 265 ? 11.002 25.396 24.635 1.00 95.31 265 ALA A CA 1
ATOM 2059 C C . ALA A 1 265 ? 12.214 25.194 25.560 1.00 95.31 265 ALA A C 1
ATOM 2061 O O . ALA A 1 265 ? 13.022 24.292 25.331 1.00 95.31 265 ALA A O 1
ATOM 2062 N N . LYS A 1 266 ? 12.288 25.947 26.667 1.00 94.38 266 LYS A N 1
ATOM 2063 C CA . LYS A 1 266 ? 13.368 25.831 27.666 1.00 94.38 266 LYS A CA 1
ATOM 2064 C C . LYS A 1 266 ? 13.407 24.460 28.339 1.00 94.38 266 LYS A C 1
ATOM 2066 O O . LYS A 1 266 ? 14.468 23.850 28.444 1.00 94.38 266 LYS A O 1
ATOM 2071 N N . ARG A 1 267 ? 12.255 23.939 28.776 1.00 93.75 267 ARG A N 1
ATOM 2072 C CA . ARG A 1 267 ? 12.148 22.625 29.441 1.00 93.75 267 ARG A CA 1
ATOM 2073 C C . ARG A 1 267 ? 12.626 21.483 28.546 1.00 93.75 267 ARG A C 1
ATOM 2075 O O . ARG A 1 267 ? 13.160 20.485 29.034 1.00 93.75 267 ARG A O 1
ATOM 2082 N N . ASN A 1 268 ? 12.403 21.624 27.246 1.00 94.44 268 ASN A N 1
ATOM 2083 C CA . ASN A 1 268 ? 12.794 20.645 26.250 1.00 94.44 268 ASN A CA 1
ATOM 2084 C C . ASN A 1 268 ? 14.128 20.976 25.579 1.00 94.44 268 ASN A C 1
ATOM 2086 O O . ASN A 1 268 ? 14.462 20.326 24.598 1.00 94.44 268 ASN A O 1
ATOM 2090 N N . ALA A 1 269 ? 14.912 21.927 26.085 1.00 94.44 269 ALA A N 1
ATOM 2091 C CA . ALA A 1 269 ? 16.228 22.216 25.535 1.00 94.44 269 ALA A CA 1
ATOM 2092 C C . ALA A 1 269 ? 17.200 21.033 25.696 1.00 94.44 269 ALA A C 1
ATOM 2094 O O . ALA A 1 269 ? 17.061 20.168 26.571 1.00 94.44 269 ALA A O 1
ATOM 2095 N N . CYS A 1 270 ? 18.196 20.983 24.816 1.00 92.50 270 CYS A N 1
ATOM 2096 C CA . CYS A 1 270 ? 19.258 19.988 24.873 1.00 92.50 270 CYS A CA 1
ATOM 2097 C C . CYS A 1 270 ? 20.116 20.188 26.121 1.00 92.50 270 CYS A C 1
ATOM 2099 O O . CYS A 1 270 ? 20.490 21.308 26.442 1.00 92.50 270 CYS A O 1
ATOM 2101 N N . ILE A 1 271 ? 20.475 19.085 26.777 1.00 88.56 271 ILE A N 1
ATOM 2102 C CA . ILE A 1 271 ? 21.413 19.071 27.916 1.00 88.56 271 ILE A CA 1
ATOM 2103 C C . ILE A 1 271 ? 22.721 18.339 27.580 1.00 88.56 271 ILE A C 1
ATOM 2105 O O . ILE A 1 271 ? 23.673 18.355 28.351 1.00 88.56 271 ILE A O 1
ATOM 2109 N N . ALA A 1 272 ? 22.763 17.658 26.429 1.00 84.25 272 ALA A N 1
ATOM 2110 C CA . ALA A 1 272 ? 23.924 16.929 25.929 1.00 84.25 272 ALA A CA 1
ATOM 2111 C C . ALA A 1 272 ? 23.870 16.794 24.399 1.00 84.25 272 ALA A C 1
ATOM 2113 O O . ALA A 1 272 ? 22.784 16.785 23.810 1.00 84.25 272 ALA A O 1
ATOM 2114 N N . ARG A 1 273 ? 25.037 16.619 23.759 1.00 79.88 273 ARG A N 1
ATOM 2115 C CA . ARG A 1 273 ? 25.191 16.646 22.288 1.00 79.88 273 ARG A CA 1
ATOM 2116 C C . ARG A 1 273 ? 24.313 15.663 21.510 1.00 79.88 273 ARG A C 1
ATOM 2118 O O . ARG A 1 273 ? 23.879 15.958 20.405 1.00 79.88 273 ARG A O 1
ATOM 2125 N N . HIS A 1 274 ? 24.009 14.506 22.088 1.00 79.19 274 HIS A N 1
ATOM 2126 C CA . HIS A 1 274 ? 23.224 13.455 21.432 1.00 79.19 274 HIS A CA 1
ATOM 2127 C C . HIS A 1 274 ? 21.707 13.578 21.670 1.00 79.19 274 HIS A C 1
ATOM 2129 O O . HIS A 1 274 ? 20.945 12.722 21.230 1.00 79.19 274 HIS A O 1
ATOM 2135 N N . THR A 1 275 ? 21.242 14.615 22.380 1.00 85.50 275 THR A N 1
ATOM 2136 C CA . THR A 1 275 ? 19.837 14.701 22.825 1.00 85.50 275 THR A CA 1
ATOM 2137 C C . THR A 1 275 ? 18.922 15.489 21.891 1.00 85.50 275 THR A C 1
ATOM 2139 O O . THR A 1 275 ? 17.712 15.463 22.100 1.00 85.50 275 THR A O 1
ATOM 2142 N N . ALA A 1 276 ? 19.456 16.128 20.843 1.00 85.19 276 ALA A N 1
ATOM 2143 C CA . ALA A 1 276 ? 18.707 17.049 19.982 1.00 85.19 276 ALA A CA 1
ATOM 2144 C C . ALA A 1 276 ? 17.418 16.454 19.406 1.00 85.19 276 ALA A C 1
ATOM 2146 O O . ALA A 1 276 ? 16.352 17.039 19.576 1.00 85.19 276 ALA A O 1
ATOM 2147 N N . ARG A 1 277 ? 17.483 15.256 18.811 1.00 86.00 277 ARG A N 1
ATOM 2148 C CA . ARG A 1 277 ? 16.299 14.585 18.250 1.00 86.00 277 ARG A CA 1
ATOM 2149 C C . ARG A 1 277 ? 15.254 14.277 19.323 1.00 86.00 277 ARG A C 1
ATOM 2151 O O . ARG A 1 277 ? 14.098 14.655 19.189 1.00 86.00 277 ARG A O 1
ATOM 2158 N N . THR A 1 278 ? 15.662 13.623 20.410 1.00 84.19 278 THR A N 1
ATOM 2159 C CA . THR A 1 278 ? 14.758 13.222 21.502 1.00 84.19 278 THR A CA 1
ATOM 2160 C C . THR A 1 278 ? 14.077 14.426 22.151 1.00 84.19 278 THR A C 1
ATOM 2162 O O . THR A 1 278 ? 12.902 14.371 22.509 1.00 84.19 278 THR A O 1
ATOM 2165 N N . ARG A 1 279 ? 14.820 15.523 22.300 1.00 90.94 279 ARG A N 1
ATOM 2166 C CA . ARG A 1 279 ? 14.365 16.764 22.922 1.00 90.94 279 ARG A CA 1
ATOM 2167 C C . ARG A 1 279 ? 13.411 17.555 22.024 1.00 90.94 279 ARG A C 1
ATOM 2169 O O . ARG A 1 279 ? 12.368 17.973 22.523 1.00 90.94 279 ARG A O 1
ATOM 2176 N N . ARG A 1 280 ? 13.687 17.663 20.717 1.00 92.00 280 ARG A N 1
ATOM 2177 C CA . ARG A 1 280 ? 12.724 18.217 19.743 1.00 92.00 280 ARG A CA 1
ATOM 2178 C C . ARG A 1 280 ? 11.439 17.402 19.674 1.00 92.00 280 ARG A C 1
ATOM 2180 O O . ARG A 1 280 ? 10.366 17.962 19.846 1.00 92.00 280 ARG A O 1
ATOM 2187 N N . TRP A 1 281 ? 11.550 16.078 19.572 1.00 84.19 281 TRP A N 1
ATOM 2188 C CA . TRP A 1 281 ? 10.378 15.201 19.525 1.00 84.19 281 TRP A CA 1
ATOM 2189 C C . TRP A 1 281 ? 9.484 15.361 20.758 1.00 84.19 281 TRP A C 1
ATOM 2191 O O . TRP A 1 281 ? 8.255 15.377 20.684 1.00 84.19 281 TRP A O 1
ATOM 2201 N N . LYS A 1 282 ? 10.098 15.508 21.936 1.00 88.88 282 LYS A N 1
ATOM 2202 C CA . LYS A 1 282 ? 9.360 15.777 23.170 1.00 88.88 282 LYS A CA 1
ATOM 2203 C C . LYS A 1 282 ? 8.688 17.156 23.153 1.00 88.88 282 LYS A C 1
ATOM 2205 O O . LYS A 1 282 ? 7.542 17.250 23.592 1.00 88.88 282 LYS A O 1
ATOM 2210 N N . LEU A 1 283 ? 9.367 18.186 22.646 1.00 93.00 283 LEU A N 1
ATOM 2211 C CA . LEU A 1 283 ? 8.787 19.515 22.456 1.00 93.00 283 LEU A CA 1
ATOM 2212 C C . LEU A 1 283 ? 7.558 19.453 21.541 1.00 93.00 283 LEU A C 1
ATOM 2214 O O . LEU A 1 283 ? 6.508 19.948 21.922 1.00 93.00 283 LEU A O 1
ATOM 2218 N N . GLU A 1 284 ? 7.637 18.775 20.400 1.00 90.62 284 GLU A N 1
ATOM 2219 C CA . GLU A 1 284 ? 6.522 18.650 19.450 1.00 90.62 284 GLU A CA 1
ATOM 2220 C C . GLU A 1 284 ? 5.310 17.931 20.062 1.00 90.62 284 GLU A C 1
ATOM 2222 O O . GLU A 1 284 ? 4.169 18.356 19.886 1.00 90.62 284 GLU A O 1
ATOM 2227 N N . ARG A 1 285 ? 5.541 16.889 20.874 1.00 84.69 285 ARG A N 1
ATOM 2228 C CA . ARG A 1 285 ? 4.478 16.227 21.654 1.00 84.69 285 ARG A CA 1
ATOM 2229 C C . ARG A 1 285 ? 3.819 17.133 22.684 1.00 84.69 285 ARG A C 1
ATOM 2231 O O . ARG A 1 285 ? 2.627 16.977 22.956 1.00 84.69 285 ARG A O 1
ATOM 2238 N N . ASP A 1 286 ? 4.590 18.032 23.285 1.00 88.25 286 ASP A N 1
ATOM 2239 C CA . ASP A 1 286 ? 4.068 19.029 24.214 1.00 88.25 286 ASP A CA 1
ATOM 2240 C C . ASP A 1 286 ? 3.290 20.126 23.463 1.00 88.25 286 ASP A C 1
ATOM 2242 O O . ASP A 1 286 ? 2.226 20.527 23.928 1.00 88.25 286 ASP A O 1
ATOM 2246 N N . LEU A 1 287 ? 3.745 20.545 22.278 1.00 91.62 287 LEU A N 1
ATOM 2247 C CA . LEU A 1 287 ? 3.039 21.514 21.431 1.00 91.62 287 LEU A CA 1
ATOM 2248 C C . LEU A 1 287 ? 1.702 20.970 20.925 1.00 91.62 287 LEU A C 1
ATOM 2250 O O . LEU A 1 287 ? 0.695 21.662 21.029 1.00 91.62 287 LEU A O 1
ATOM 2254 N N . MET A 1 288 ? 1.648 19.707 20.496 1.00 85.44 288 MET A N 1
ATOM 2255 C CA . MET A 1 288 ? 0.385 19.071 20.103 1.00 85.44 288 MET A CA 1
ATOM 2256 C C . MET A 1 288 ? -0.611 18.988 21.275 1.00 85.44 288 MET A C 1
ATOM 2258 O O . MET A 1 288 ? -1.823 19.104 21.088 1.00 85.44 288 MET A O 1
ATOM 2262 N N . ALA A 1 289 ? -0.117 18.807 22.507 1.00 79.69 289 ALA A N 1
ATOM 2263 C CA . ALA A 1 289 ? -0.964 18.843 23.699 1.00 79.69 289 ALA A CA 1
ATOM 2264 C C . ALA A 1 289 ? -1.545 20.245 23.939 1.00 79.69 289 ALA A C 1
ATOM 2266 O O . ALA A 1 289 ? -2.715 20.367 24.309 1.00 79.69 289 ALA A O 1
ATOM 2267 N N . VAL A 1 290 ? -0.755 21.292 23.683 1.00 84.62 290 VAL A N 1
ATOM 2268 C CA . VAL A 1 290 ? -1.220 22.682 23.740 1.00 84.62 290 VAL A CA 1
ATOM 2269 C C . VAL A 1 290 ? -2.265 22.945 22.660 1.00 84.62 290 VAL A C 1
ATOM 2271 O O . VAL A 1 290 ? -3.347 23.402 23.017 1.00 84.62 290 VAL A O 1
ATOM 2274 N N . GLU A 1 291 ? -2.007 22.594 21.393 1.00 86.50 291 GLU A N 1
ATOM 2275 C CA . GLU A 1 291 ? -2.954 22.751 20.271 1.00 86.50 291 GLU A CA 1
ATOM 2276 C C . GLU A 1 291 ? -4.313 22.113 20.569 1.00 86.50 291 GLU A C 1
ATOM 2278 O O . GLU A 1 291 ? -5.366 22.724 20.375 1.00 86.50 291 GLU A O 1
ATOM 2283 N N . LYS A 1 292 ? -4.290 20.893 21.118 1.00 77.75 292 LYS A N 1
ATOM 2284 C CA . LYS A 1 292 ? -5.501 20.181 21.528 1.00 77.75 292 LYS A CA 1
ATOM 2285 C C . LYS A 1 292 ? -6.245 20.913 22.643 1.00 77.75 292 LYS A C 1
ATOM 2287 O O . LYS A 1 292 ? -7.467 21.008 22.593 1.00 77.75 292 LYS A O 1
ATOM 2292 N N . ARG A 1 293 ? -5.531 21.436 23.644 1.00 84.44 293 ARG A N 1
ATOM 2293 C CA . ARG A 1 293 ? -6.137 22.164 24.769 1.00 84.44 293 ARG A CA 1
ATOM 2294 C C . ARG A 1 293 ? -6.753 23.493 24.328 1.00 84.44 293 ARG A C 1
ATOM 2296 O O . ARG A 1 293 ? -7.838 23.825 24.787 1.00 84.44 293 ARG A O 1
ATOM 2303 N N . ILE A 1 294 ? -6.087 24.235 23.444 1.00 82.94 294 ILE A N 1
ATOM 2304 C CA . ILE A 1 294 ? -6.587 25.523 22.930 1.00 82.94 294 ILE A CA 1
ATOM 2305 C C . ILE A 1 294 ? -7.551 25.360 21.745 1.00 82.94 294 ILE A C 1
ATOM 2307 O O . ILE A 1 294 ? -8.058 26.353 21.233 1.00 82.94 294 ILE A O 1
ATOM 2311 N N . SER A 1 295 ? -7.802 24.120 21.307 1.00 78.81 295 SER A N 1
ATOM 2312 C CA . SER A 1 295 ? -8.687 23.770 20.187 1.00 78.81 295 SER A CA 1
ATOM 2313 C C . SER A 1 295 ? -8.373 24.508 18.879 1.00 78.81 295 SER A C 1
ATOM 2315 O O . SER A 1 295 ? -9.260 24.778 18.073 1.00 78.81 295 SER A O 1
ATOM 2317 N N . ARG A 1 296 ? -7.094 24.817 18.646 1.00 89.00 296 ARG A N 1
ATOM 2318 C CA . ARG A 1 296 ? -6.592 25.381 17.389 1.00 89.00 296 ARG A CA 1
ATOM 2319 C C . ARG A 1 296 ? -5.145 24.970 17.163 1.00 89.00 296 ARG A C 1
ATOM 2321 O O . ARG A 1 296 ? -4.425 24.675 18.114 1.00 89.00 296 ARG A O 1
ATOM 2328 N N . LYS A 1 297 ? -4.706 25.018 15.906 1.00 87.56 297 LYS A N 1
ATOM 2329 C CA . LYS A 1 297 ? -3.283 24.889 15.586 1.00 87.56 297 LYS A CA 1
ATOM 2330 C C . LYS A 1 297 ? -2.512 26.115 16.067 1.00 87.56 297 LYS A C 1
ATOM 2332 O O . LYS A 1 297 ? -3.053 27.229 16.079 1.00 87.56 297 LYS A O 1
ATOM 2337 N N . LEU A 1 298 ? -1.262 25.902 16.459 1.00 89.81 298 LEU A N 1
ATOM 2338 C CA . LEU A 1 298 ? -0.328 26.993 16.700 1.00 89.81 298 LEU A CA 1
ATOM 2339 C C . LEU A 1 298 ? -0.025 27.676 15.364 1.00 89.81 298 LEU A C 1
ATOM 2341 O O . LEU A 1 298 ? 0.090 27.022 14.324 1.00 89.81 298 LEU A O 1
ATOM 2345 N N . SER A 1 299 ? 0.054 29.001 15.376 1.00 91.69 299 SER A N 1
ATOM 2346 C CA . SER A 1 299 ? 0.388 29.767 14.181 1.00 91.69 299 SER A CA 1
ATOM 2347 C C . SER A 1 299 ? 1.858 29.547 13.793 1.00 91.69 299 SER A C 1
ATOM 2349 O O . SER A 1 299 ? 2.676 29.178 14.644 1.00 91.69 299 SER A O 1
ATOM 2351 N N . PRO A 1 300 ? 2.238 29.807 12.528 1.00 90.19 300 PRO A N 1
ATOM 2352 C CA . PRO A 1 300 ? 3.640 29.773 12.120 1.00 90.19 300 PRO A CA 1
ATOM 2353 C C . PRO A 1 300 ? 4.545 30.635 13.012 1.00 90.19 300 PRO A C 1
ATOM 2355 O O . PRO A 1 300 ? 5.642 30.204 13.356 1.00 90.19 300 PRO A O 1
ATOM 2358 N N . ASP A 1 301 ? 4.062 31.797 13.458 1.00 90.50 301 ASP A N 1
ATOM 2359 C CA . ASP A 1 301 ? 4.812 32.698 14.339 1.00 90.50 301 ASP A CA 1
ATOM 2360 C C . ASP A 1 301 ? 5.009 32.113 15.744 1.00 90.50 301 ASP A C 1
ATOM 2362 O O . ASP A 1 301 ? 6.095 32.217 16.313 1.00 90.50 301 ASP A O 1
ATOM 2366 N N . GLU A 1 302 ? 3.983 31.467 16.307 1.00 94.00 302 GLU A N 1
ATOM 2367 C CA . GLU A 1 302 ? 4.069 30.783 17.605 1.00 94.00 302 GLU A CA 1
ATOM 2368 C C . GLU A 1 302 ? 5.058 29.614 17.547 1.00 94.00 302 GLU A C 1
ATOM 2370 O O . GLU A 1 302 ? 5.887 29.448 18.447 1.00 94.00 302 GLU A O 1
ATOM 2375 N N . LEU A 1 303 ? 5.017 28.835 16.463 1.00 93.88 303 LEU A N 1
ATOM 2376 C CA . LEU A 1 303 ? 5.953 27.741 16.220 1.00 93.88 303 LEU A CA 1
ATOM 2377 C C . LEU A 1 303 ? 7.384 28.255 16.036 1.00 93.88 303 LEU A C 1
ATOM 2379 O O . LEU A 1 303 ? 8.305 27.695 16.629 1.00 93.88 303 LEU A O 1
ATOM 2383 N N . MET A 1 304 ? 7.571 29.337 15.274 1.00 94.81 304 MET A N 1
ATOM 2384 C CA . MET A 1 304 ? 8.889 29.918 15.019 1.00 94.81 304 MET A CA 1
ATOM 2385 C C . MET A 1 304 ? 9.508 30.483 16.299 1.00 94.81 304 MET A C 1
ATOM 2387 O O . MET A 1 304 ? 10.634 30.127 16.630 1.00 94.81 304 MET A O 1
ATOM 2391 N N . LYS A 1 305 ? 8.752 31.269 17.078 1.00 94.69 305 LYS A N 1
ATOM 2392 C CA . LYS A 1 305 ? 9.203 31.798 18.378 1.00 94.69 305 LYS A CA 1
ATOM 2393 C C . LYS A 1 305 ? 9.594 30.676 19.344 1.00 94.69 305 LYS A C 1
ATOM 2395 O O . LYS A 1 305 ? 10.629 30.753 20.004 1.00 94.69 305 LYS A O 1
ATOM 2400 N N . THR A 1 306 ? 8.785 29.617 19.408 1.00 96.12 306 THR A N 1
ATOM 2401 C CA . THR A 1 306 ? 9.065 28.447 20.255 1.00 96.12 306 THR A CA 1
ATOM 2402 C C . THR A 1 306 ? 10.341 27.734 19.809 1.00 96.12 306 THR A C 1
ATOM 2404 O O . THR A 1 306 ? 11.186 27.390 20.638 1.00 96.12 306 THR A O 1
ATOM 2407 N N . PHE A 1 307 ? 10.492 27.509 18.501 1.00 97.06 307 PHE A N 1
ATOM 2408 C CA . PHE A 1 307 ? 11.679 26.881 17.934 1.00 97.06 307 PHE A CA 1
ATOM 2409 C C . PHE A 1 307 ? 12.933 27.716 18.183 1.00 97.06 307 PHE A C 1
ATOM 2411 O O . PHE A 1 307 ? 13.949 27.166 18.601 1.00 97.06 307 PHE A O 1
ATOM 2418 N N . ASP A 1 308 ? 12.866 29.028 17.967 1.00 96.50 308 ASP A N 1
ATOM 2419 C CA . ASP A 1 308 ? 13.992 29.932 18.176 1.00 96.50 308 ASP A CA 1
ATOM 2420 C C . ASP A 1 308 ? 14.474 29.898 19.616 1.00 96.50 308 ASP A C 1
ATOM 2422 O O . ASP A 1 308 ? 15.674 29.785 19.868 1.00 96.50 308 ASP A O 1
ATOM 2426 N N . GLU A 1 309 ? 13.545 29.894 20.567 1.00 97.50 309 GLU A N 1
ATOM 2427 C CA . GLU A 1 309 ? 13.883 29.787 21.976 1.00 97.50 309 GLU A CA 1
ATOM 2428 C C . GLU A 1 309 ? 14.495 28.421 22.326 1.00 97.50 309 GLU A C 1
ATOM 2430 O O . GLU A 1 309 ? 15.485 28.341 23.066 1.00 97.50 309 GLU A O 1
ATOM 2435 N N . TRP A 1 310 ? 13.963 27.336 21.755 1.00 97.81 310 TRP A N 1
ATOM 2436 C CA . TRP A 1 310 ? 14.521 25.995 21.925 1.00 97.81 310 TRP A CA 1
ATOM 2437 C C . TRP A 1 310 ? 15.931 25.900 21.336 1.00 97.81 310 TRP A C 1
ATOM 2439 O O . TRP A 1 310 ? 16.836 25.376 21.991 1.00 97.81 310 TRP A O 1
ATOM 2449 N N . HIS A 1 311 ? 16.137 26.426 20.127 1.00 96.94 311 HIS A N 1
ATOM 2450 C CA . HIS A 1 311 ? 17.410 26.405 19.415 1.00 96.94 311 HIS A CA 1
ATOM 2451 C C . HIS A 1 311 ? 18.452 27.253 20.146 1.00 96.94 311 HIS A C 1
ATOM 2453 O O . HIS A 1 311 ? 19.555 26.776 20.404 1.00 96.94 311 HIS A O 1
ATOM 2459 N N . ARG A 1 312 ? 18.086 28.473 20.558 1.00 96.38 312 ARG A N 1
ATOM 2460 C CA . ARG A 1 312 ? 18.929 29.377 21.351 1.00 96.38 312 ARG A CA 1
ATOM 2461 C C . ARG A 1 312 ? 19.379 28.721 22.652 1.00 96.38 312 ARG A C 1
ATOM 2463 O O . ARG A 1 312 ? 20.563 28.751 22.972 1.00 96.38 312 ARG A O 1
ATOM 2470 N N . THR A 1 313 ? 18.456 28.093 23.379 1.00 96.12 313 THR A N 1
ATOM 2471 C CA . THR A 1 313 ? 18.768 27.424 24.652 1.00 96.12 313 THR A CA 1
ATOM 2472 C C . THR A 1 313 ? 19.583 26.146 24.441 1.00 96.12 313 THR A C 1
ATOM 2474 O O . THR A 1 313 ? 20.460 25.825 25.238 1.00 96.12 313 THR A O 1
ATOM 2477 N N . SER A 1 314 ? 19.336 25.424 23.348 1.00 95.75 314 SER A N 1
ATOM 2478 C CA . SER A 1 314 ? 20.038 24.180 23.018 1.00 95.75 314 SER A CA 1
ATOM 2479 C C . SER A 1 314 ? 21.413 24.398 22.388 1.00 95.75 314 SER A C 1
ATOM 2481 O O . SER A 1 314 ? 22.201 23.454 22.366 1.00 95.75 314 SER A O 1
ATOM 2483 N N . HIS A 1 315 ? 21.705 25.604 21.886 1.00 94.38 315 HIS A N 1
ATOM 2484 C CA . HIS A 1 315 ? 22.863 25.920 21.044 1.00 94.38 315 HIS A CA 1
ATOM 2485 C C . HIS A 1 315 ? 24.209 25.358 21.546 1.00 94.38 315 HIS A C 1
ATOM 2487 O O . HIS A 1 315 ? 24.908 24.747 20.737 1.00 94.38 315 HIS A O 1
ATOM 2493 N N . PRO A 1 316 ? 24.562 25.426 22.852 1.00 94.44 316 PRO A N 1
ATOM 2494 C CA . PRO A 1 316 ? 25.824 24.863 23.359 1.00 94.44 316 PRO A CA 1
ATOM 2495 C C . PRO A 1 316 ? 25.974 23.345 23.155 1.00 94.44 316 PRO A C 1
ATOM 2497 O O . PRO A 1 316 ? 27.076 22.796 23.224 1.00 94.44 316 PRO A O 1
ATOM 2500 N N . HIS A 1 317 ? 24.859 22.652 22.931 1.00 93.56 317 HIS A N 1
ATOM 2501 C CA . HIS A 1 317 ? 24.772 21.206 22.791 1.00 93.56 317 HIS A CA 1
ATOM 2502 C C . HIS A 1 317 ? 24.360 20.765 21.382 1.00 93.56 317 HIS A C 1
ATOM 2504 O O . HIS A 1 317 ? 24.202 19.568 21.163 1.00 93.56 317 HIS A O 1
ATOM 2510 N N . LEU A 1 318 ? 24.171 21.675 20.426 1.00 92.19 318 LEU A N 1
ATOM 2511 C CA . LEU A 1 318 ? 23.850 21.297 19.050 1.00 92.19 318 LEU A CA 1
ATOM 2512 C C . LEU A 1 318 ? 25.117 20.902 18.277 1.00 92.19 318 LEU A C 1
ATOM 2514 O 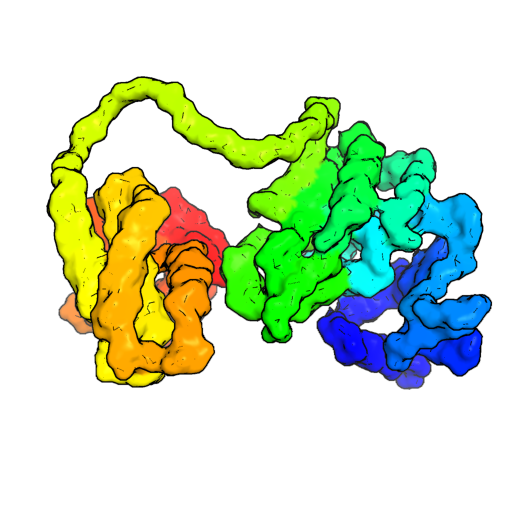O . LEU A 1 318 ? 26.231 21.303 18.613 1.00 92.19 318 LEU A O 1
ATOM 2518 N N . ASP A 1 319 ? 24.945 20.068 17.251 1.00 89.06 319 ASP A N 1
ATOM 2519 C CA . ASP A 1 319 ? 26.022 19.715 16.322 1.00 89.06 319 ASP A CA 1
ATOM 2520 C C . ASP A 1 319 ? 26.472 20.970 15.553 1.00 89.06 319 ASP A C 1
ATOM 2522 O O . ASP A 1 319 ? 25.651 21.527 14.820 1.00 89.06 319 ASP A O 1
ATOM 2526 N N . PRO A 1 320 ? 27.745 21.403 15.675 1.00 88.00 320 PRO A N 1
ATOM 2527 C CA . PRO A 1 320 ? 28.245 22.602 15.005 1.00 88.00 320 PRO A CA 1
ATOM 2528 C C . PRO A 1 320 ? 28.282 22.471 13.477 1.00 88.00 320 PRO A C 1
ATOM 2530 O O . PRO A 1 320 ? 28.422 23.477 12.789 1.00 88.00 320 PRO A O 1
ATOM 2533 N N . LYS A 1 321 ? 28.173 21.251 12.930 1.00 89.88 321 LYS A N 1
ATOM 2534 C CA . LYS A 1 321 ? 28.092 21.020 11.480 1.00 89.88 321 LYS A CA 1
ATOM 2535 C C . LYS A 1 321 ? 26.699 21.274 10.908 1.00 89.88 321 LYS A C 1
ATOM 2537 O O . LYS A 1 321 ? 26.562 21.330 9.691 1.00 89.88 321 LYS A O 1
ATOM 2542 N N . LYS A 1 322 ? 25.676 21.371 11.761 1.00 88.12 322 LYS A N 1
ATOM 2543 C CA . LYS A 1 322 ? 24.290 21.595 11.352 1.00 88.12 322 LYS A CA 1
ATOM 2544 C C . LYS A 1 322 ? 23.905 23.044 11.580 1.00 88.12 322 LYS A C 1
ATOM 2546 O O . LYS A 1 322 ? 24.170 23.621 12.632 1.00 88.12 322 LYS A O 1
ATOM 2551 N N . THR A 1 323 ? 23.253 23.611 10.585 1.00 92.38 323 THR A N 1
ATOM 2552 C CA . THR A 1 323 ? 22.739 24.974 10.606 1.00 92.38 323 THR A CA 1
ATOM 2553 C C . THR A 1 323 ? 21.444 25.053 11.411 1.00 92.38 323 THR A C 1
ATOM 2555 O O . THR A 1 323 ? 20.772 24.044 11.637 1.00 92.38 323 THR A O 1
ATOM 2558 N N . ARG A 1 324 ? 21.051 26.267 11.818 1.00 94.62 324 ARG A N 1
ATOM 2559 C CA . ARG A 1 324 ? 19.726 26.519 12.411 1.00 94.62 324 ARG A CA 1
ATOM 2560 C C . ARG A 1 324 ? 18.609 25.956 11.525 1.00 94.62 324 ARG A C 1
ATOM 2562 O O . ARG A 1 324 ? 17.675 25.348 12.043 1.00 94.62 324 ARG A O 1
ATOM 2569 N N . ASP A 1 325 ? 18.737 26.115 10.211 1.00 92.44 325 ASP A N 1
ATOM 2570 C CA . ASP A 1 325 ? 17.715 25.711 9.248 1.00 92.44 325 ASP A CA 1
ATOM 2571 C C . ASP A 1 325 ? 17.598 24.185 9.127 1.00 92.44 325 ASP A C 1
ATOM 2573 O O . ASP A 1 325 ? 16.487 23.674 8.995 1.00 92.44 325 ASP A O 1
ATOM 2577 N N . ASP A 1 326 ? 18.692 23.435 9.315 1.00 88.88 326 ASP A N 1
ATOM 2578 C CA . ASP A 1 326 ? 18.639 21.968 9.430 1.00 88.88 326 ASP A CA 1
ATOM 2579 C C . ASP A 1 326 ? 17.790 21.525 10.633 1.00 88.88 326 ASP A C 1
ATOM 2581 O O . ASP A 1 326 ? 17.039 20.546 10.570 1.00 88.88 326 ASP A O 1
ATOM 2585 N N . TYR A 1 327 ? 17.901 22.240 11.758 1.00 91.44 327 TYR A N 1
ATOM 2586 C CA . TYR A 1 327 ? 17.092 21.963 12.944 1.00 91.44 327 TYR A CA 1
ATOM 2587 C C . TYR A 1 327 ? 15.641 22.412 12.769 1.00 91.44 327 TYR A C 1
ATOM 2589 O O . TYR A 1 327 ? 14.755 21.707 13.254 1.00 91.44 327 TYR A O 1
ATOM 2597 N N . LEU A 1 328 ? 15.403 23.530 12.079 1.00 92.56 328 LEU A N 1
ATOM 2598 C CA . LEU A 1 328 ? 14.068 24.068 11.808 1.00 92.56 328 LEU A CA 1
ATOM 2599 C C . LEU A 1 328 ? 13.286 23.167 10.851 1.00 92.56 328 LEU A C 1
ATOM 2601 O O . LEU A 1 328 ? 12.144 22.812 11.135 1.00 92.56 328 LEU A O 1
ATOM 2605 N N . GLY A 1 329 ? 13.913 22.745 9.750 1.00 84.31 329 GLY A N 1
ATOM 2606 C CA . GLY A 1 329 ? 13.307 21.823 8.794 1.00 84.31 329 GLY A CA 1
ATOM 2607 C C . GLY A 1 329 ? 12.918 20.505 9.458 1.00 84.31 329 GLY A C 1
ATOM 2608 O O . GLY A 1 329 ? 11.816 20.003 9.246 1.00 84.31 329 GLY A O 1
ATOM 2609 N N . ALA A 1 330 ? 13.781 19.983 10.335 1.00 85.94 330 ALA A N 1
ATOM 2610 C CA . ALA A 1 330 ? 13.463 18.797 11.116 1.00 85.94 330 ALA A CA 1
ATOM 2611 C C . ALA A 1 330 ? 12.319 19.037 12.115 1.00 85.94 330 ALA A C 1
ATOM 2613 O O . ALA A 1 330 ? 11.397 18.235 12.140 1.00 85.94 330 ALA A O 1
ATOM 2614 N N . PHE A 1 331 ? 12.328 20.141 12.869 1.00 90.69 331 PHE A N 1
ATOM 2615 C CA . PHE A 1 331 ? 11.257 20.494 13.811 1.00 90.69 331 PHE A CA 1
ATOM 2616 C C . PHE A 1 331 ? 9.877 20.571 13.134 1.00 90.69 331 PHE A C 1
ATOM 2618 O O . PHE A 1 331 ? 8.915 19.966 13.602 1.00 90.69 331 PHE A O 1
ATOM 2625 N N . LEU A 1 332 ? 9.774 21.257 11.991 1.00 86.62 332 LEU A N 1
ATOM 2626 C CA . LEU A 1 332 ? 8.511 21.377 11.254 1.00 86.62 332 LEU A CA 1
ATOM 2627 C C . LEU A 1 332 ? 8.062 20.037 10.653 1.00 86.62 332 LEU A C 1
ATOM 2629 O O . LEU A 1 332 ? 6.879 19.696 10.702 1.00 86.62 332 LEU A O 1
ATOM 2633 N N . ALA A 1 333 ? 9.001 19.258 10.109 1.00 76.19 333 ALA A N 1
ATOM 2634 C CA . ALA A 1 333 ? 8.702 17.951 9.531 1.00 76.19 333 ALA A CA 1
ATOM 2635 C C . ALA A 1 333 ? 8.319 16.904 10.589 1.00 76.19 333 ALA A C 1
ATOM 2637 O O . ALA A 1 333 ? 7.523 16.010 10.306 1.00 76.19 333 ALA A O 1
ATOM 2638 N N . GLU A 1 334 ? 8.904 16.973 11.786 1.00 81.38 334 GLU A N 1
ATOM 2639 C CA . GLU A 1 334 ? 8.639 16.061 12.899 1.00 81.38 334 GLU A CA 1
ATOM 2640 C C . GLU A 1 334 ? 7.316 16.417 13.610 1.00 81.38 334 GLU A C 1
ATOM 2642 O O . GLU A 1 334 ? 6.541 15.506 13.909 1.00 81.38 334 GLU A O 1
ATOM 2647 N N . LEU A 1 335 ? 6.959 17.707 13.727 1.00 76.50 335 LEU A N 1
ATOM 2648 C CA . LEU A 1 335 ? 5.666 18.153 14.272 1.00 76.50 335 LEU A CA 1
ATOM 2649 C C . LEU A 1 335 ? 4.467 17.518 13.542 1.00 76.50 335 LEU A C 1
ATOM 2651 O O . LEU A 1 335 ? 3.533 17.041 14.185 1.00 76.50 335 LEU A O 1
ATOM 2655 N N . GLY A 1 336 ? 4.522 17.420 12.208 1.00 64.31 336 GLY A N 1
ATOM 2656 C CA . GLY A 1 336 ? 3.486 16.763 11.398 1.00 64.31 336 GLY A CA 1
ATOM 2657 C C . GLY A 1 336 ? 3.363 15.245 11.609 1.00 64.31 336 GLY A C 1
ATOM 2658 O O . GLY A 1 336 ? 2.379 14.642 11.184 1.00 64.31 336 GLY A O 1
ATOM 2659 N N . LYS A 1 337 ? 4.339 14.612 12.273 1.00 63.84 337 LYS A N 1
ATOM 2660 C CA . LYS A 1 337 ? 4.356 13.169 12.566 1.00 63.84 337 LYS A CA 1
ATOM 2661 C C . LYS A 1 337 ? 3.826 12.841 13.957 1.00 63.84 337 LYS A C 1
ATOM 2663 O O . LYS A 1 337 ? 3.612 11.666 14.270 1.00 63.84 337 LYS A O 1
ATOM 2668 N N . VAL A 1 338 ? 3.636 13.840 14.818 1.00 69.44 338 VAL A N 1
ATOM 2669 C CA . VAL A 1 338 ? 3.169 13.607 16.181 1.00 69.44 338 VAL A CA 1
ATOM 2670 C C . VAL A 1 338 ? 1.697 13.191 16.164 1.00 69.44 338 VAL A C 1
ATOM 2672 O O . VAL A 1 338 ? 0.831 13.916 15.693 1.00 69.44 338 VAL A O 1
ATOM 2675 N N . ARG A 1 339 ? 1.413 11.991 16.688 1.00 58.38 339 ARG A N 1
ATOM 2676 C CA . ARG A 1 339 ? 0.055 11.408 16.760 1.00 58.38 339 ARG A CA 1
ATOM 2677 C C . ARG A 1 339 ? -0.523 11.361 18.169 1.00 58.38 339 ARG A C 1
ATOM 2679 O O . ARG A 1 339 ? -1.736 11.339 18.335 1.00 58.38 339 ARG A O 1
ATOM 2686 N N . VAL A 1 340 ? 0.351 11.283 19.171 1.00 59.97 340 VAL A N 1
ATOM 2687 C CA . VAL A 1 340 ? -0.030 11.118 20.575 1.00 59.97 340 VAL A CA 1
ATOM 2688 C C . VAL A 1 340 ? 0.562 12.281 21.363 1.00 59.97 340 VAL A C 1
ATOM 2690 O O . VAL A 1 340 ? 1.776 12.281 21.624 1.00 59.97 340 VAL A O 1
ATOM 2693 N N . PRO A 1 341 ? -0.270 13.249 21.776 1.00 72.19 341 PRO A N 1
ATOM 2694 C CA . PRO A 1 341 ? 0.154 14.307 22.672 1.00 72.19 341 PRO A CA 1
ATOM 2695 C C . PRO A 1 341 ? 0.813 13.744 23.933 1.00 72.19 341 PRO A C 1
ATOM 2697 O O . PRO A 1 341 ? 0.622 12.586 24.331 1.00 72.19 341 PRO A O 1
ATOM 2700 N N . THR A 1 342 ? 1.626 14.556 24.592 1.00 72.00 342 THR A N 1
ATOM 2701 C CA . THR A 1 342 ? 2.092 14.215 25.937 1.00 72.00 342 THR A CA 1
ATOM 2702 C C . THR A 1 342 ? 0.893 14.007 26.874 1.00 72.00 342 THR A C 1
ATOM 2704 O O . THR A 1 342 ? 0.042 14.880 26.985 1.00 72.00 342 THR A O 1
ATOM 2707 N N . GLY A 1 343 ? 0.849 12.860 27.569 1.00 60.03 343 GLY A N 1
ATOM 2708 C CA . GLY A 1 343 ? -0.176 12.528 28.574 1.00 60.03 343 GLY A CA 1
ATOM 2709 C C . GLY A 1 343 ? -1.049 11.308 28.248 1.00 60.03 343 GLY A C 1
ATOM 2710 O O . GLY A 1 343 ? -1.475 10.616 29.167 1.00 60.03 343 GLY A O 1
ATOM 2711 N N . GLU A 1 344 ? -1.249 10.968 26.970 1.00 56.06 344 GLU A N 1
ATOM 2712 C CA . GLU A 1 344 ? -2.189 9.899 26.572 1.00 56.06 344 GLU A CA 1
ATOM 2713 C C . GLU A 1 344 ? -1.600 8.471 26.631 1.00 56.06 344 GLU A C 1
ATOM 2715 O O . GLU A 1 344 ? -2.323 7.513 26.886 1.00 56.06 344 GLU A O 1
ATOM 2720 N N . GLY A 1 345 ? -0.280 8.299 26.486 1.00 56.56 345 GLY A N 1
ATOM 2721 C CA . GLY A 1 345 ? 0.377 6.977 26.555 1.00 56.56 345 GLY A CA 1
ATOM 2722 C C . GLY A 1 345 ? 0.571 6.406 27.971 1.00 56.56 345 GLY A C 1
ATOM 2723 O O . GLY A 1 345 ? 0.841 5.217 28.126 1.00 56.56 345 GLY A O 1
ATOM 2724 N N . GLU A 1 346 ? 0.432 7.231 29.010 1.00 67.25 346 GLU A N 1
ATOM 2725 C CA . GLU A 1 346 ? 0.621 6.820 30.410 1.00 67.25 346 GLU A CA 1
ATOM 2726 C C . GLU A 1 346 ? -0.663 6.251 31.042 1.00 67.25 346 GLU A C 1
ATOM 2728 O O . GLU A 1 346 ? -0.594 5.507 32.019 1.00 67.25 346 GLU A O 1
ATOM 2733 N N . ALA A 1 347 ? -1.834 6.528 30.458 1.00 72.31 347 ALA A N 1
ATOM 2734 C CA . ALA A 1 347 ? -3.118 6.045 30.967 1.00 72.31 347 ALA A CA 1
ATOM 2735 C C . ALA A 1 347 ? -3.236 4.511 30.916 1.00 72.31 347 ALA A C 1
ATOM 2737 O O . ALA A 1 347 ? -3.640 3.883 31.895 1.00 72.31 347 ALA A O 1
ATOM 2738 N N . LEU A 1 348 ? -2.800 3.891 29.811 1.00 82.19 348 LEU A N 1
ATOM 2739 C CA . LEU A 1 348 ? -2.807 2.432 29.664 1.00 82.19 348 LEU A CA 1
ATOM 2740 C C . LEU A 1 348 ? -1.861 1.751 30.660 1.00 82.19 348 LEU A C 1
ATOM 2742 O O . LEU A 1 348 ? -2.223 0.741 31.255 1.00 82.19 348 LEU A O 1
ATOM 2746 N N . LYS A 1 349 ? -0.659 2.304 30.871 1.00 83.56 349 LYS A N 1
ATOM 2747 C CA . LYS A 1 349 ? 0.297 1.754 31.845 1.00 83.56 349 LYS A CA 1
ATOM 2748 C C . LYS A 1 349 ? -0.265 1.795 33.263 1.00 83.56 349 LYS A C 1
ATOM 2750 O O . LYS A 1 349 ? -0.181 0.796 33.971 1.00 83.56 349 LYS A O 1
ATOM 2755 N N . ARG A 1 350 ? -0.870 2.921 33.660 1.00 83.50 350 ARG A N 1
ATOM 2756 C CA . ARG A 1 350 ? -1.547 3.040 34.960 1.00 83.50 350 ARG A CA 1
ATOM 2757 C C . ARG A 1 350 ? -2.714 2.067 35.082 1.00 83.50 350 ARG A C 1
ATOM 2759 O O . ARG A 1 350 ? -2.842 1.426 36.115 1.00 83.50 350 ARG A O 1
ATOM 2766 N N . ALA A 1 351 ? -3.508 1.911 34.022 1.00 88.56 351 ALA A N 1
ATOM 2767 C CA . ALA A 1 351 ? -4.640 0.991 34.027 1.00 88.56 351 ALA A CA 1
ATOM 2768 C C . ALA A 1 351 ? -4.196 -0.469 34.200 1.00 88.56 351 ALA A C 1
ATOM 2770 O O . ALA A 1 351 ? -4.770 -1.191 35.004 1.00 88.56 351 ALA A O 1
ATOM 2771 N N . LEU A 1 352 ? -3.128 -0.887 33.510 1.00 90.31 352 LEU A N 1
ATOM 2772 C CA . LEU A 1 352 ? -2.556 -2.229 33.656 1.00 90.31 352 LEU A CA 1
ATOM 2773 C C . LEU A 1 352 ? -2.003 -2.479 35.067 1.00 90.31 352 LEU A C 1
ATOM 2775 O O . LEU A 1 352 ? -2.194 -3.564 35.604 1.00 90.31 352 LEU A O 1
ATOM 2779 N N . ALA A 1 353 ? -1.365 -1.482 35.689 1.00 88.88 353 ALA A N 1
ATOM 2780 C CA . ALA A 1 353 ? -0.916 -1.586 37.080 1.00 88.88 353 ALA A CA 1
ATOM 2781 C C . ALA A 1 353 ? -2.094 -1.666 38.077 1.00 88.88 353 ALA A C 1
ATOM 2783 O O . ALA A 1 353 ? -2.006 -2.357 39.093 1.00 88.88 353 ALA A O 1
ATOM 2784 N N . GLY A 1 354 ? -3.213 -1.002 37.769 1.00 85.75 354 GLY A N 1
ATOM 2785 C CA . GLY A 1 354 ? -4.427 -1.003 38.589 1.00 85.75 354 GLY A CA 1
ATOM 2786 C C . GLY A 1 354 ? -5.123 -2.365 38.680 1.00 85.75 354 GLY A C 1
ATOM 2787 O O . GLY A 1 354 ? -5.709 -2.669 39.717 1.00 85.75 354 GLY A O 1
ATOM 2788 N N . ILE A 1 355 ? -4.989 -3.228 37.660 1.00 90.38 355 ILE A N 1
ATOM 2789 C CA . ILE A 1 355 ? -5.617 -4.567 37.626 1.00 90.38 355 ILE A CA 1
ATOM 2790 C C . ILE A 1 355 ? -5.236 -5.398 38.855 1.00 90.38 355 ILE A C 1
ATOM 2792 O O . ILE A 1 355 ? -6.101 -6.021 39.459 1.00 90.38 355 ILE A O 1
ATOM 2796 N N . SER A 1 356 ? -3.956 -5.389 39.237 1.00 81.88 356 SER A N 1
ATOM 2797 C CA . SER A 1 356 ? -3.455 -6.156 40.386 1.00 81.88 356 SER A CA 1
ATOM 2798 C C . SER A 1 356 ? -3.697 -5.473 41.733 1.00 81.88 356 SER A C 1
ATOM 2800 O O . SER A 1 356 ? -3.451 -6.072 42.776 1.00 81.88 356 SER A O 1
ATOM 2802 N N . THR A 1 357 ? -4.120 -4.208 41.726 1.00 81.56 357 THR A N 1
ATOM 2803 C CA . THR A 1 357 ? -4.256 -3.391 42.941 1.00 81.56 357 THR A CA 1
ATOM 2804 C C . THR A 1 357 ? -5.619 -3.581 43.606 1.00 81.56 357 THR A C 1
ATOM 2806 O O . THR A 1 357 ? -5.735 -3.485 44.826 1.00 81.56 357 THR A O 1
ATOM 2809 N N . TYR A 1 358 ? -6.651 -3.882 42.819 1.00 80.00 358 TYR A N 1
ATOM 2810 C CA . TYR A 1 358 ? -8.028 -4.013 43.287 1.00 80.00 358 TYR A CA 1
ATOM 2811 C C . TYR A 1 358 ? -8.589 -5.402 42.970 1.00 80.00 358 TYR A C 1
ATOM 2813 O O . TYR A 1 358 ? -8.182 -6.007 41.977 1.00 80.00 358 TYR A O 1
ATOM 2821 N N . PRO A 1 359 ? -9.572 -5.902 43.745 1.00 87.62 359 PRO A N 1
ATOM 2822 C CA . PRO A 1 359 ? -10.247 -7.153 43.428 1.00 87.62 359 PRO A CA 1
ATOM 2823 C C . PRO A 1 359 ? -10.792 -7.151 41.997 1.00 87.62 359 PRO A C 1
ATOM 2825 O O . PRO A 1 359 ? -11.333 -6.145 41.512 1.00 87.62 359 PRO A O 1
ATOM 2828 N N . LEU A 1 360 ? -10.638 -8.289 41.320 1.00 92.19 360 LEU A N 1
ATOM 2829 C CA . LEU A 1 360 ? -11.145 -8.452 39.966 1.00 92.19 360 LEU A CA 1
ATOM 2830 C C . LEU A 1 360 ? -12.685 -8.411 39.974 1.00 92.19 360 LEU A C 1
ATOM 2832 O O . LEU A 1 360 ? -13.287 -9.057 40.834 1.00 92.19 360 LEU A O 1
ATOM 2836 N N . PRO A 1 361 ? -13.330 -7.697 39.034 1.00 90.62 361 PRO A N 1
ATOM 2837 C CA . PRO A 1 361 ? -14.783 -7.602 38.989 1.00 90.62 361 PRO A CA 1
ATOM 2838 C C . PRO A 1 361 ? -15.461 -8.965 38.820 1.00 90.62 361 PRO A C 1
ATOM 2840 O O . PRO A 1 361 ? -15.013 -9.800 38.027 1.00 90.62 361 PRO A O 1
ATOM 2843 N N . GLU A 1 362 ? -16.578 -9.161 39.516 1.00 91.50 362 GLU A N 1
ATOM 2844 C CA . GLU A 1 362 ? -17.496 -10.263 39.231 1.00 91.50 362 GLU A CA 1
ATOM 2845 C C . GLU A 1 362 ? -18.251 -9.986 37.927 1.00 91.50 362 GLU A C 1
ATOM 2847 O O . GLU A 1 362 ? -18.656 -8.856 37.654 1.00 91.50 362 GLU A O 1
ATOM 2852 N N . ILE A 1 363 ? -18.427 -11.018 37.100 1.00 93.12 363 ILE A N 1
ATOM 2853 C CA . ILE A 1 363 ? -19.117 -10.891 35.816 1.00 93.12 363 ILE A CA 1
ATOM 2854 C C . ILE A 1 363 ? -20.593 -11.278 36.011 1.00 93.12 363 ILE A C 1
ATOM 2856 O O . ILE A 1 363 ? -20.868 -12.419 36.397 1.00 93.12 363 ILE A O 1
ATOM 2860 N N . PRO A 1 364 ? -21.558 -10.379 35.733 1.00 88.12 364 PRO A N 1
ATOM 2861 C CA . PRO A 1 364 ? -22.981 -10.673 35.871 1.00 88.12 364 PRO A CA 1
ATOM 2862 C C . PRO A 1 364 ? -23.394 -11.921 35.086 1.00 88.12 364 PRO A C 1
ATOM 2864 O O . PRO A 1 364 ? -22.998 -12.115 33.937 1.00 88.12 364 PRO A O 1
ATOM 2867 N N . GLY A 1 365 ? -24.186 -12.786 35.723 1.00 85.12 365 GLY A N 1
ATOM 2868 C CA . GLY A 1 365 ? -24.633 -14.050 35.130 1.00 85.12 365 GLY A CA 1
ATOM 2869 C C . GLY A 1 365 ? -23.540 -15.115 34.990 1.00 85.12 365 GLY A C 1
ATOM 2870 O O . GLY A 1 365 ? -23.816 -16.184 34.452 1.00 85.12 365 GLY A O 1
ATOM 2871 N N . ARG A 1 366 ? -22.315 -14.850 35.471 1.00 87.69 366 ARG A N 1
ATOM 2872 C CA . ARG A 1 366 ? -21.194 -15.794 35.432 1.00 87.69 366 ARG A CA 1
ATOM 2873 C C . ARG A 1 366 ? -20.262 -15.640 36.649 1.00 87.69 366 ARG A C 1
ATOM 2875 O O . ARG A 1 366 ? -19.148 -15.130 36.512 1.00 87.69 366 ARG A O 1
ATOM 2882 N N . PRO A 1 367 ? -20.693 -16.084 37.843 1.00 83.00 367 PRO A N 1
ATOM 2883 C CA . PRO A 1 367 ? -19.899 -15.973 39.072 1.00 83.00 367 PRO A CA 1
ATOM 2884 C C . PRO A 1 367 ? -18.581 -16.770 39.023 1.00 83.00 367 PRO A C 1
ATOM 2886 O O . PRO A 1 367 ? -17.622 -16.428 39.705 1.00 83.00 367 PRO A O 1
ATOM 2889 N N . ASP A 1 368 ? -18.496 -17.789 38.168 1.00 88.81 368 ASP A N 1
ATOM 2890 C CA . ASP A 1 368 ? -17.321 -18.629 37.916 1.00 88.81 368 ASP A CA 1
ATOM 2891 C C . ASP A 1 368 ? -16.500 -18.172 36.691 1.00 88.81 368 ASP A C 1
ATOM 2893 O O . ASP A 1 368 ? -15.773 -18.958 36.077 1.00 88.81 368 ASP A O 1
ATOM 2897 N N . ALA A 1 369 ? -16.622 -16.901 36.284 1.00 91.06 369 ALA A N 1
ATOM 2898 C CA . ALA A 1 369 ? -15.934 -16.394 35.102 1.00 91.06 369 ALA A CA 1
ATOM 2899 C C . ALA A 1 369 ? -14.404 -16.592 35.194 1.00 91.06 369 ALA A C 1
ATOM 2901 O O . ALA A 1 369 ? -13.797 -16.272 36.228 1.00 91.06 369 ALA A O 1
ATOM 2902 N N . PRO A 1 370 ? -13.755 -17.049 34.099 1.00 94.19 370 PRO A N 1
ATOM 2903 C CA . PRO A 1 370 ? -12.310 -17.231 34.064 1.00 94.19 370 PRO A CA 1
ATOM 2904 C C . PRO A 1 370 ? -11.569 -15.967 34.496 1.00 94.19 370 PRO A C 1
ATOM 2906 O O . PRO A 1 370 ? -11.988 -14.854 34.176 1.00 94.19 370 PRO A O 1
ATOM 2909 N N . GLU A 1 371 ? -10.440 -16.132 35.183 1.00 93.56 371 GLU A N 1
ATOM 2910 C CA . GLU A 1 371 ? -9.636 -15.001 35.658 1.00 93.56 371 GLU A CA 1
ATOM 2911 C C . GLU A 1 371 ? -9.252 -14.055 34.516 1.00 93.56 371 GLU A C 1
ATOM 2913 O O . GLU A 1 371 ? -9.411 -12.850 34.654 1.00 93.56 371 GLU A O 1
ATOM 2918 N N . SER A 1 372 ? -8.925 -14.587 33.335 1.00 95.00 372 SER A N 1
ATOM 2919 C CA . SER A 1 372 ? -8.661 -13.789 32.132 1.00 95.00 372 SER A CA 1
ATOM 2920 C C . SER A 1 372 ? -9.816 -12.866 31.724 1.00 95.00 372 SER A C 1
ATOM 2922 O O . SER A 1 372 ? -9.570 -11.753 31.262 1.00 95.00 372 SER A O 1
ATOM 2924 N N . TRP A 1 373 ? -11.075 -13.270 31.923 1.00 96.75 373 TRP A N 1
ATOM 2925 C CA . TRP A 1 373 ? -12.238 -12.415 31.657 1.00 96.75 373 TRP A CA 1
ATOM 2926 C C . TRP A 1 373 ? -12.345 -11.311 32.700 1.00 96.75 373 TRP A C 1
ATOM 2928 O O . TRP A 1 373 ? -12.574 -10.150 32.357 1.00 96.75 373 TRP A O 1
ATOM 2938 N N . ARG A 1 374 ? -12.142 -11.672 33.970 1.00 95.56 374 ARG A N 1
ATOM 2939 C CA . ARG A 1 374 ? -12.197 -10.734 35.090 1.00 95.56 374 ARG A CA 1
ATOM 2940 C C . ARG A 1 374 ? -11.044 -9.722 35.034 1.00 95.56 374 ARG A C 1
ATOM 2942 O O . ARG A 1 374 ? -11.270 -8.547 35.295 1.00 95.56 374 ARG A O 1
ATOM 2949 N N . SER A 1 375 ? -9.851 -10.115 34.589 1.00 96.00 375 SER A N 1
ATOM 2950 C CA . SER A 1 375 ? -8.715 -9.213 34.348 1.00 96.00 375 SER A CA 1
ATOM 2951 C C . SER A 1 375 ? -8.970 -8.239 33.197 1.00 96.00 375 SER A C 1
ATOM 2953 O O . SER A 1 375 ? -8.659 -7.056 33.316 1.00 96.00 375 SER A O 1
ATOM 2955 N N . VAL A 1 376 ? -9.581 -8.693 32.096 1.00 96.69 376 VAL A N 1
ATOM 2956 C CA . VAL A 1 376 ? -9.986 -7.792 31.002 1.00 96.69 376 VAL A CA 1
ATOM 2957 C C . VAL A 1 376 ? -11.066 -6.817 31.485 1.00 96.69 376 VAL A C 1
ATOM 2959 O O . VAL A 1 376 ? -10.954 -5.616 31.245 1.00 96.69 376 VAL A O 1
ATOM 2962 N N . ALA A 1 377 ? -12.063 -7.286 32.242 1.00 96.00 377 ALA A N 1
ATOM 2963 C CA . ALA A 1 377 ? -13.068 -6.415 32.853 1.00 96.00 377 ALA A CA 1
ATOM 2964 C C . ALA A 1 377 ? -12.448 -5.393 33.828 1.00 96.00 377 ALA A C 1
ATOM 2966 O O . ALA A 1 377 ? -12.845 -4.228 33.823 1.00 96.00 377 ALA A O 1
ATOM 2967 N N . ALA A 1 378 ? -11.441 -5.792 34.612 1.00 95.88 378 ALA A N 1
ATOM 2968 C CA . ALA A 1 378 ? -10.687 -4.889 35.479 1.00 95.88 378 ALA A CA 1
ATOM 2969 C C . ALA A 1 378 ? -9.959 -3.806 34.667 1.00 95.88 378 ALA A C 1
ATOM 2971 O O . ALA A 1 378 ? -10.073 -2.631 34.995 1.00 95.88 378 ALA A O 1
ATOM 2972 N N . LEU A 1 379 ? -9.296 -4.159 33.559 1.00 95.69 379 LEU A N 1
ATOM 2973 C CA . LEU A 1 379 ? -8.659 -3.173 32.676 1.00 95.69 379 LEU A CA 1
ATOM 2974 C C . LEU A 1 379 ? -9.668 -2.132 32.161 1.00 95.69 379 LEU A C 1
ATOM 2976 O O . LEU A 1 379 ? -9.378 -0.936 32.140 1.00 95.69 379 LEU A O 1
ATOM 2980 N N . HIS A 1 380 ? -10.864 -2.581 31.774 1.00 95.62 380 HIS A N 1
ATOM 2981 C CA . HIS A 1 380 ? -11.956 -1.701 31.361 1.00 95.62 380 HIS A CA 1
ATOM 2982 C C . HIS A 1 380 ? -12.424 -0.766 32.493 1.00 95.62 380 HIS A C 1
ATOM 2984 O O . HIS A 1 380 ? -12.654 0.417 32.233 1.00 95.62 380 HIS A O 1
ATOM 2990 N N . ARG A 1 381 ? -12.514 -1.256 33.739 1.00 93.88 381 ARG A N 1
ATOM 2991 C CA . ARG A 1 381 ? -12.810 -0.440 34.933 1.00 93.88 381 ARG A CA 1
ATOM 2992 C C . ARG A 1 381 ? -11.751 0.644 35.146 1.00 93.88 381 ARG A C 1
ATOM 2994 O O . ARG A 1 381 ? -12.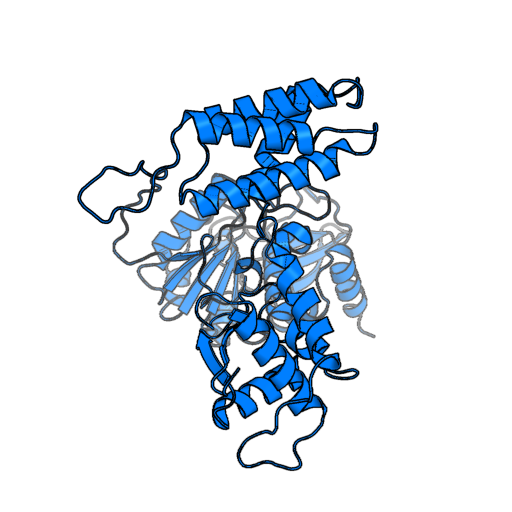092 1.817 35.268 1.00 93.88 381 ARG A O 1
ATOM 3001 N N . GLU A 1 382 ? -10.471 0.274 35.123 1.00 92.62 382 GLU A N 1
ATOM 3002 C CA . GLU A 1 382 ? -9.366 1.212 35.370 1.00 92.62 382 GLU A CA 1
ATOM 3003 C C . GLU A 1 382 ? -9.252 2.294 34.282 1.00 92.62 382 GLU A C 1
ATOM 3005 O O . GLU A 1 382 ? -8.927 3.448 34.568 1.00 92.62 382 GLU A O 1
ATOM 3010 N N . LEU A 1 383 ? -9.531 1.951 33.020 1.00 87.88 383 LEU A N 1
ATOM 3011 C CA . LEU A 1 383 ? -9.576 2.926 31.924 1.00 87.88 383 LEU A CA 1
ATOM 3012 C C . LEU A 1 383 ? -10.791 3.854 32.028 1.00 87.88 383 LEU A C 1
ATOM 3014 O O . LEU A 1 383 ? -10.677 5.044 31.730 1.00 87.88 383 LEU A O 1
ATOM 3018 N N . ALA A 1 384 ? -11.934 3.334 32.477 1.00 87.25 384 ALA A N 1
ATOM 3019 C CA . ALA A 1 384 ? -13.126 4.135 32.724 1.00 87.25 384 ALA A CA 1
ATOM 3020 C C . ALA A 1 384 ? -12.915 5.137 33.864 1.00 87.25 384 ALA A C 1
ATOM 3022 O O . ALA A 1 384 ? -13.258 6.305 33.697 1.00 87.25 384 ALA A O 1
ATOM 3023 N N . GLY A 1 385 ? -12.298 4.712 34.973 1.00 79.94 385 GLY A N 1
ATOM 3024 C CA . GLY A 1 385 ? -11.990 5.581 36.115 1.00 79.94 385 GLY A CA 1
ATOM 3025 C C . GLY A 1 385 ? -10.998 6.700 35.786 1.00 79.94 385 GLY A C 1
ATOM 3026 O O . GLY A 1 385 ? -11.036 7.767 36.390 1.00 79.94 385 GLY A O 1
ATOM 3027 N N . GLN A 1 386 ? -10.143 6.496 34.780 1.00 78.69 386 GLN A N 1
ATOM 3028 C CA . GLN A 1 386 ? -9.230 7.526 34.275 1.00 78.69 386 GLN A CA 1
ATOM 3029 C C . GLN A 1 386 ? -9.868 8.469 33.241 1.00 78.69 386 GLN A C 1
ATOM 3031 O O . GLN A 1 386 ? -9.235 9.448 32.843 1.00 78.69 386 GLN A O 1
ATOM 3036 N N . SER A 1 387 ? -11.091 8.189 32.782 1.00 74.19 387 SER A N 1
ATOM 3037 C CA . SER A 1 387 ? -11.780 8.990 31.771 1.00 74.19 387 SER A CA 1
ATOM 3038 C C . SER A 1 387 ? -12.756 9.985 32.395 1.00 74.19 387 SER A C 1
ATOM 3040 O O . SER A 1 387 ? -13.626 9.616 33.178 1.00 74.19 387 SER A O 1
ATOM 3042 N N . ALA A 1 388 ? -12.693 11.246 31.957 1.00 57.19 388 ALA A N 1
ATOM 3043 C CA . ALA A 1 388 ? -13.571 12.316 32.438 1.00 57.19 388 ALA A CA 1
ATOM 3044 C C . ALA A 1 388 ? -15.070 12.080 32.158 1.00 57.19 388 ALA A C 1
ATOM 3046 O O . ALA A 1 388 ? -15.917 12.665 32.824 1.00 57.19 388 ALA A O 1
ATOM 3047 N N . ASN A 1 389 ? -15.418 11.242 31.175 1.00 67.19 389 ASN A N 1
ATOM 3048 C CA . ASN A 1 389 ? -16.808 10.945 30.803 1.00 67.19 389 ASN A CA 1
ATOM 3049 C C . ASN A 1 389 ? -17.121 9.436 30.788 1.00 67.19 389 ASN A C 1
ATOM 3051 O O . ASN A 1 389 ? -18.137 9.018 30.222 1.00 67.19 389 ASN A O 1
ATOM 3055 N N . GLY A 1 390 ? -16.233 8.616 31.362 1.00 70.75 390 GLY A N 1
ATOM 3056 C CA . GLY A 1 390 ? -16.347 7.156 31.382 1.00 70.75 390 GLY A CA 1
ATOM 3057 C C . GLY A 1 390 ? -16.199 6.476 30.013 1.00 70.75 390 GLY A C 1
ATOM 3058 O O . GLY A 1 390 ? -16.440 5.270 29.917 1.00 70.75 390 GLY A O 1
ATOM 3059 N N . ARG A 1 391 ? -15.824 7.214 28.954 1.00 81.19 391 ARG A N 1
ATOM 3060 C CA . ARG A 1 391 ? -15.532 6.671 27.616 1.00 81.19 391 ARG A CA 1
ATOM 3061 C C . ARG A 1 391 ? -14.036 6.593 27.379 1.00 81.19 391 ARG A C 1
ATOM 3063 O O . ARG A 1 391 ? -13.298 7.509 27.732 1.00 81.19 391 ARG A O 1
ATOM 3070 N N . TYR A 1 392 ? -13.577 5.524 26.758 1.00 81.88 392 TYR A N 1
ATOM 3071 C CA . TYR A 1 392 ? -12.153 5.302 26.543 1.00 81.88 392 TYR A CA 1
ATOM 3072 C C . TYR A 1 392 ? -11.928 4.414 25.328 1.00 81.88 392 TYR A C 1
ATOM 3074 O O . TYR A 1 392 ? -12.829 3.724 24.855 1.00 81.88 392 TYR A O 1
ATOM 3082 N N . PHE A 1 393 ? -10.701 4.435 24.825 1.00 84.56 393 PHE A N 1
ATOM 3083 C CA . PHE A 1 393 ? -10.295 3.633 23.684 1.00 84.56 393 PHE A CA 1
ATOM 3084 C C . PHE A 1 393 ? -9.435 2.461 24.146 1.00 84.56 393 PHE A C 1
ATOM 3086 O O . PHE A 1 393 ? -8.508 2.647 24.934 1.00 84.56 393 PHE A O 1
ATOM 3093 N N . LEU A 1 394 ? -9.720 1.263 23.638 1.00 85.88 394 LEU A N 1
ATOM 3094 C CA . LEU A 1 394 ? -8.913 0.074 23.900 1.00 85.88 394 LEU A CA 1
ATOM 3095 C C . LEU A 1 394 ? -8.752 -0.768 22.629 1.00 85.88 394 LEU A C 1
ATOM 3097 O O . LEU A 1 394 ? -9.723 -1.088 21.945 1.00 85.88 394 LEU A O 1
ATOM 3101 N N . SER A 1 395 ? -7.511 -1.109 22.283 1.00 85.69 395 SER A N 1
ATOM 3102 C CA . SER A 1 395 ? -7.227 -2.028 21.178 1.00 85.69 395 SER A CA 1
ATOM 3103 C C . SER A 1 395 ? -7.262 -3.478 21.670 1.00 85.69 395 SER A C 1
ATOM 3105 O O . SER A 1 395 ? -6.954 -3.748 22.829 1.00 85.69 395 SER A O 1
ATOM 3107 N N . CYS A 1 396 ? -7.556 -4.445 20.796 1.00 84.25 396 CYS A N 1
ATOM 3108 C CA . CYS A 1 396 ? -7.526 -5.864 21.181 1.00 84.25 396 CYS A CA 1
ATOM 3109 C C . CYS A 1 396 ? -6.115 -6.335 21.580 1.00 84.25 396 CYS A C 1
ATOM 3111 O O . CYS A 1 396 ? -5.971 -7.239 22.399 1.00 84.25 396 CYS A O 1
ATOM 3113 N N . ARG A 1 397 ? -5.063 -5.701 21.037 1.00 84.12 397 ARG A N 1
ATOM 3114 C CA . ARG A 1 397 ? -3.667 -5.967 21.426 1.00 84.12 397 ARG A CA 1
ATOM 3115 C C . ARG A 1 397 ? -3.363 -5.460 22.832 1.00 84.12 397 ARG A C 1
ATOM 3117 O O . ARG A 1 397 ? -2.631 -6.116 23.561 1.00 84.12 397 ARG A O 1
ATOM 3124 N N . ASP A 1 398 ? -3.910 -4.310 23.211 1.00 87.81 398 ASP A N 1
ATOM 3125 C CA . ASP A 1 398 ? -3.736 -3.766 24.558 1.00 87.81 398 ASP A CA 1
ATOM 3126 C C . ASP A 1 398 ? -4.619 -4.487 25.575 1.00 87.81 398 ASP A C 1
ATOM 3128 O O . ASP A 1 398 ? -4.162 -4.757 26.680 1.00 87.81 398 ASP A O 1
ATOM 3132 N N . ALA A 1 399 ? -5.829 -4.897 25.184 1.00 91.75 399 ALA A N 1
ATOM 3133 C CA . ALA A 1 399 ? -6.693 -5.744 26.002 1.00 91.75 399 ALA A CA 1
ATOM 3134 C C . ALA A 1 399 ? -6.027 -7.089 26.334 1.00 91.75 399 ALA A C 1
ATOM 3136 O O . ALA A 1 399 ? -6.104 -7.559 27.465 1.00 91.75 399 ALA A O 1
ATOM 3137 N N . ALA A 1 400 ? -5.300 -7.677 25.377 1.00 92.06 400 ALA A N 1
ATOM 3138 C CA . ALA A 1 400 ? -4.544 -8.910 25.590 1.00 92.06 400 ALA A CA 1
ATOM 3139 C C . ALA A 1 400 ? -3.467 -8.788 26.686 1.00 92.06 400 ALA A C 1
ATOM 3141 O O . ALA A 1 400 ? -3.110 -9.785 27.304 1.00 92.06 400 ALA A O 1
ATOM 3142 N N . LYS A 1 401 ? -2.984 -7.575 26.990 1.00 92.88 401 LYS A N 1
ATOM 3143 C CA . LYS A 1 401 ? -2.001 -7.342 28.063 1.00 92.88 401 LYS A CA 1
ATOM 3144 C C . LYS A 1 401 ? -2.597 -7.472 29.467 1.00 92.88 401 LYS A C 1
ATOM 3146 O O . LYS A 1 401 ? -1.836 -7.492 30.427 1.00 92.88 401 LYS A O 1
ATOM 3151 N N . ALA A 1 402 ? -3.923 -7.558 29.598 1.00 94.00 402 ALA A N 1
ATOM 3152 C CA . ALA A 1 402 ? -4.595 -7.670 30.890 1.00 94.00 402 ALA A CA 1
ATOM 3153 C C . ALA A 1 402 ? -4.308 -8.995 31.616 1.00 94.00 402 ALA A C 1
ATOM 3155 O O . ALA A 1 402 ? -4.441 -9.049 32.834 1.00 94.00 402 ALA A O 1
ATOM 3156 N N . HIS A 1 403 ? -3.942 -10.061 30.896 1.00 94.44 403 HIS A N 1
ATOM 3157 C CA . HIS A 1 403 ? -3.696 -11.375 31.489 1.00 94.44 403 HIS A CA 1
ATOM 3158 C C . HIS A 1 403 ? -2.603 -12.146 30.725 1.00 94.44 403 HIS A C 1
ATOM 3160 O O . HIS A 1 403 ? -2.651 -12.203 29.492 1.00 94.44 403 HIS A O 1
ATOM 3166 N N . PRO A 1 404 ? -1.643 -12.798 31.412 1.00 90.56 404 PRO A N 1
ATOM 3167 C CA . PRO A 1 404 ? -0.633 -13.635 30.765 1.00 90.56 404 PRO A CA 1
ATOM 3168 C C . PRO A 1 404 ? -1.242 -14.743 29.891 1.00 90.56 404 PRO A C 1
ATOM 3170 O O . PRO A 1 404 ? -2.229 -15.375 30.260 1.00 90.56 404 PRO A O 1
ATOM 3173 N N . GLY A 1 405 ? -0.659 -14.993 28.717 1.00 86.62 405 GLY A N 1
ATOM 3174 C CA . GLY A 1 405 ? -1.127 -16.037 27.793 1.00 86.62 405 GLY A CA 1
ATOM 3175 C C . GLY A 1 405 ? -2.366 -15.670 26.966 1.00 86.62 405 GLY A C 1
ATOM 3176 O O . GLY A 1 405 ? -2.794 -16.465 26.130 1.00 86.62 405 GLY A O 1
ATOM 3177 N N . LEU A 1 406 ? -2.926 -14.470 27.143 1.00 92.56 406 LEU A N 1
ATOM 3178 C CA . LEU A 1 406 ? -4.040 -13.994 26.331 1.00 92.56 406 LEU A CA 1
ATOM 3179 C C . LEU A 1 406 ? -3.522 -13.399 25.011 1.00 92.56 406 LEU A C 1
ATOM 3181 O O . LEU A 1 406 ? -2.645 -12.538 25.004 1.00 92.56 406 LEU A O 1
ATOM 3185 N N . ASN A 1 407 ? -4.064 -13.849 23.876 1.00 90.50 407 ASN A N 1
ATOM 3186 C CA . ASN A 1 407 ? -3.768 -13.268 22.561 1.00 90.50 407 ASN A CA 1
ATOM 3187 C C . ASN A 1 407 ? -4.854 -12.265 22.128 1.00 90.50 407 ASN A C 1
ATOM 3189 O O . ASN A 1 407 ? -5.931 -12.192 22.724 1.00 90.50 407 ASN A O 1
ATOM 3193 N N . LYS A 1 408 ? -4.580 -11.490 21.069 1.00 85.69 408 LYS A N 1
ATOM 3194 C CA . LYS A 1 408 ? -5.480 -10.427 20.579 1.00 85.69 408 LYS A CA 1
ATOM 3195 C C . LYS A 1 408 ? -6.885 -10.932 20.205 1.00 85.69 408 LYS A C 1
ATOM 3197 O O . LYS A 1 408 ? -7.857 -10.223 20.447 1.00 85.69 408 LYS A O 1
ATOM 3202 N N . ASP A 1 409 ? -7.001 -12.134 19.642 1.00 84.88 409 ASP A N 1
ATOM 3203 C CA . ASP A 1 409 ? -8.271 -12.668 19.131 1.00 84.88 409 ASP A CA 1
ATOM 3204 C C . ASP A 1 409 ? -9.124 -13.209 20.285 1.00 84.88 409 ASP A C 1
ATOM 3206 O O . ASP A 1 409 ? -10.338 -12.996 20.341 1.00 84.88 409 ASP A O 1
ATOM 3210 N N . SER A 1 410 ? -8.465 -13.805 21.280 1.00 89.44 410 SER A N 1
ATOM 3211 C CA . SER A 1 410 ? -9.076 -14.205 22.549 1.00 89.44 410 SER A CA 1
ATOM 3212 C C . SER A 1 410 ? -9.552 -12.981 23.331 1.00 89.44 410 SER A C 1
ATOM 3214 O O . SER A 1 410 ? -10.690 -12.958 23.787 1.00 89.44 410 SER A O 1
ATOM 3216 N N . ALA A 1 411 ? -8.735 -11.926 23.421 1.00 92.31 411 ALA A N 1
ATOM 3217 C CA . ALA A 1 411 ? -9.124 -10.670 24.060 1.00 92.31 411 ALA A CA 1
ATOM 3218 C C . ALA A 1 411 ? -10.311 -9.999 23.347 1.00 92.31 411 ALA A C 1
ATOM 3220 O O . ALA A 1 411 ? -11.231 -9.518 24.003 1.00 92.31 411 ALA A O 1
ATOM 3221 N N . ASN A 1 412 ? -10.344 -10.025 22.010 1.00 90.50 412 ASN A N 1
ATOM 3222 C CA . ASN A 1 412 ? -11.493 -9.543 21.244 1.00 90.50 412 ASN A CA 1
ATOM 3223 C C . ASN A 1 412 ? -12.763 -10.353 21.548 1.00 90.50 412 ASN A C 1
ATOM 3225 O O . ASN A 1 412 ? -13.826 -9.782 21.775 1.00 90.50 412 ASN A O 1
ATOM 3229 N N . THR A 1 413 ? -12.645 -11.681 21.607 1.00 92.50 413 THR A N 1
ATOM 3230 C CA . THR A 1 413 ? -13.760 -12.574 21.957 1.00 92.50 413 THR A CA 1
ATOM 3231 C C . THR A 1 413 ? -14.289 -12.283 23.364 1.00 92.50 413 THR A C 1
ATOM 3233 O O . THR A 1 413 ? -15.502 -12.215 23.560 1.00 92.50 413 THR A O 1
ATOM 3236 N N . ILE A 1 414 ? -13.394 -12.042 24.329 1.00 96.25 414 ILE A N 1
ATOM 3237 C CA . ILE A 1 414 ? -13.760 -11.640 25.693 1.00 96.25 414 ILE A CA 1
ATOM 3238 C C . ILE A 1 414 ? -14.488 -10.294 25.679 1.00 96.25 414 ILE A C 1
ATOM 3240 O O . ILE A 1 414 ? -15.557 -10.196 26.268 1.00 96.25 414 ILE A O 1
ATOM 3244 N N . ASN A 1 415 ? -13.983 -9.282 24.969 1.00 95.19 415 ASN A N 1
ATOM 3245 C CA . ASN A 1 415 ? -14.646 -7.975 24.876 1.00 95.19 415 ASN A CA 1
ATOM 3246 C C . ASN A 1 415 ? -16.068 -8.086 24.309 1.00 95.19 415 ASN A C 1
ATOM 3248 O O . ASN A 1 415 ? -16.994 -7.482 24.844 1.00 95.19 415 ASN A O 1
ATOM 3252 N N . LEU A 1 416 ? -16.268 -8.897 23.265 1.00 92.62 416 LEU A N 1
ATOM 3253 C CA . LEU A 1 416 ? -17.601 -9.152 22.708 1.00 92.62 416 LEU A CA 1
ATOM 3254 C C . LEU A 1 416 ? -18.523 -9.862 23.711 1.00 92.62 416 LEU A C 1
ATOM 3256 O O . LEU A 1 416 ? -19.720 -9.578 23.759 1.00 92.62 416 LEU A O 1
ATOM 3260 N N . ALA A 1 417 ? -17.984 -10.772 24.525 1.00 93.62 417 ALA A N 1
ATOM 3261 C CA . ALA A 1 417 ? -18.752 -11.430 25.574 1.00 93.62 417 ALA A CA 1
ATOM 3262 C C . ALA A 1 417 ? -19.105 -10.470 26.722 1.00 93.62 417 ALA A C 1
ATOM 3264 O O . ALA A 1 417 ? -20.246 -10.464 27.174 1.00 93.62 417 ALA A O 1
ATOM 3265 N N . LEU A 1 418 ? -18.167 -9.625 27.155 1.00 95.62 418 LEU A N 1
ATOM 3266 C CA . LEU A 1 418 ? -18.390 -8.610 28.188 1.00 95.62 418 LEU A CA 1
ATOM 3267 C C . LEU A 1 418 ? -19.408 -7.547 27.747 1.00 95.62 418 LEU A C 1
ATOM 3269 O O . LEU A 1 418 ? -20.202 -7.100 28.573 1.00 95.62 418 LEU A O 1
ATOM 3273 N N . ASP A 1 419 ? -19.425 -7.174 26.461 1.00 94.88 419 ASP A N 1
ATOM 3274 C CA . ASP A 1 419 ? -20.452 -6.291 25.884 1.00 94.88 419 ASP A CA 1
ATOM 3275 C C . ASP A 1 419 ? -21.844 -6.934 25.954 1.00 94.88 419 ASP A C 1
ATOM 3277 O O . ASP A 1 419 ? -22.803 -6.319 26.420 1.00 94.88 419 ASP A O 1
ATOM 3281 N N . ARG A 1 420 ? -21.947 -8.217 25.581 1.00 92.81 420 ARG A N 1
ATOM 3282 C CA . ARG A 1 420 ? -23.203 -8.980 25.675 1.00 92.81 420 ARG A CA 1
ATOM 3283 C C . ARG A 1 420 ? -23.691 -9.176 27.110 1.00 92.81 420 ARG A C 1
ATOM 3285 O O . ARG A 1 420 ? -24.897 -9.186 27.329 1.00 92.81 420 ARG A O 1
ATOM 3292 N N . LEU A 1 421 ? -22.778 -9.340 28.067 1.00 91.38 421 LEU A N 1
ATOM 3293 C CA . LEU A 1 421 ? -23.092 -9.516 29.491 1.00 91.38 421 LEU A CA 1
ATOM 3294 C C . LEU A 1 421 ? -23.346 -8.187 30.222 1.00 91.38 421 LEU A C 1
ATOM 3296 O O . LEU A 1 421 ? -23.579 -8.191 31.427 1.00 91.38 421 LEU A O 1
ATOM 3300 N N . GLY A 1 422 ? -23.304 -7.050 29.517 1.00 92.06 422 GLY A N 1
ATOM 3301 C CA . GLY A 1 422 ? -23.593 -5.739 30.098 1.00 92.06 422 GLY A CA 1
ATOM 3302 C C . GLY A 1 422 ? -22.511 -5.220 31.046 1.00 92.06 422 GLY A C 1
ATOM 3303 O O . GLY A 1 422 ? -22.789 -4.345 31.859 1.00 92.06 422 GLY A O 1
ATOM 3304 N N . VAL A 1 423 ? -21.281 -5.732 30.950 1.00 94.25 423 VAL A N 1
ATOM 3305 C CA . VAL A 1 423 ? -20.128 -5.243 31.726 1.00 94.25 423 VAL A CA 1
ATOM 3306 C C . VAL A 1 423 ? -19.523 -4.002 31.071 1.00 94.25 423 VAL A C 1
ATOM 3308 O O . VAL A 1 423 ? -19.134 -3.044 31.744 1.00 94.25 423 VAL A O 1
ATOM 3311 N N . ILE A 1 424 ? -19.471 -4.004 29.740 1.00 96.12 424 ILE A N 1
ATOM 3312 C CA . ILE A 1 424 ? -19.007 -2.889 28.914 1.00 96.12 424 ILE A CA 1
ATOM 3313 C C . ILE A 1 424 ? -20.026 -2.590 27.816 1.00 96.12 424 ILE A C 1
ATOM 3315 O O . ILE A 1 424 ? -20.919 -3.388 27.557 1.00 96.12 424 ILE A O 1
ATOM 3319 N N . LYS A 1 425 ? -19.882 -1.438 27.161 1.00 95.69 425 LYS A N 1
ATOM 3320 C CA . LYS A 1 425 ? -20.574 -1.110 25.919 1.00 95.69 425 LYS A CA 1
ATOM 3321 C C . LYS A 1 425 ? -19.575 -0.740 24.839 1.00 95.69 425 LYS A C 1
ATOM 3323 O O . LYS A 1 425 ? -18.834 0.226 25.017 1.00 95.69 425 LYS A O 1
ATOM 3328 N N . LEU A 1 426 ? -19.591 -1.444 23.712 1.00 90.56 426 LEU A N 1
ATOM 3329 C CA . LEU A 1 426 ? -18.897 -1.029 22.494 1.00 90.56 426 LEU A CA 1
ATOM 3330 C C . LEU A 1 426 ? -19.679 0.117 21.837 1.00 90.56 426 LEU A C 1
ATOM 3332 O O . LEU A 1 426 ? -20.766 -0.086 21.298 1.00 90.56 426 LEU A O 1
ATOM 3336 N N . LEU A 1 427 ? -19.142 1.335 21.920 1.00 82.44 427 LEU A N 1
ATOM 3337 C CA . LEU A 1 427 ? -19.761 2.545 21.370 1.00 82.44 427 LEU A CA 1
ATOM 3338 C C . LEU A 1 427 ? -19.380 2.755 19.907 1.00 82.44 427 LEU A C 1
ATOM 3340 O O . LEU A 1 427 ? -20.217 3.129 19.088 1.00 82.44 427 LEU A O 1
ATOM 3344 N N . ARG A 1 428 ? -18.111 2.496 19.579 1.00 80.00 428 ARG A N 1
ATOM 3345 C CA . ARG A 1 428 ? -17.593 2.599 18.218 1.00 80.00 428 ARG A CA 1
ATOM 3346 C C . ARG A 1 428 ? -16.634 1.457 17.951 1.00 80.00 428 ARG A C 1
ATOM 3348 O O . ARG A 1 428 ? -15.634 1.309 18.651 1.00 80.00 428 ARG A O 1
ATOM 3355 N N . VAL A 1 429 ? -16.928 0.677 16.915 1.00 78.12 429 VAL A N 1
ATOM 3356 C CA . VAL A 1 429 ? -16.032 -0.384 16.451 1.00 78.12 429 VAL A CA 1
ATOM 3357 C C . VAL A 1 429 ? -14.748 0.255 15.933 1.00 78.12 429 VAL A C 1
ATOM 3359 O O . VAL A 1 429 ? -14.777 1.150 15.087 1.00 78.12 429 VAL A O 1
ATOM 3362 N N . GLY A 1 430 ? -13.629 -0.177 16.498 1.00 60.88 430 GLY A N 1
ATOM 3363 C CA . GLY A 1 430 ? -12.301 0.164 16.031 1.00 60.88 430 GLY A CA 1
ATOM 3364 C C . GLY A 1 430 ? -11.933 -0.608 14.769 1.00 60.88 430 GLY A C 1
ATOM 3365 O O . GLY A 1 430 ? -12.506 -1.651 14.462 1.00 60.88 430 GLY A O 1
ATOM 3366 N N . ASN A 1 431 ? -10.947 -0.122 14.025 1.00 60.06 431 ASN A N 1
ATOM 3367 C CA . ASN A 1 431 ? -10.566 -0.767 12.771 1.00 60.06 431 ASN A CA 1
ATOM 3368 C C . ASN A 1 431 ? -9.556 -1.884 13.067 1.00 60.06 431 ASN A C 1
ATOM 3370 O O . ASN A 1 431 ? -8.505 -1.615 13.636 1.00 60.06 431 ASN A O 1
ATOM 3374 N N . ALA A 1 432 ? -9.841 -3.122 12.650 1.00 43.22 432 ALA A N 1
ATOM 3375 C CA . ALA A 1 432 ? -9.036 -4.316 12.964 1.00 43.22 432 ALA A CA 1
ATOM 3376 C C . ALA A 1 432 ? -7.637 -4.360 12.312 1.00 43.22 432 ALA A C 1
ATOM 3378 O O . ALA A 1 432 ? -6.896 -5.331 12.473 1.00 43.22 432 ALA A O 1
ATOM 3379 N N . ARG A 1 433 ? -7.266 -3.316 11.572 1.00 40.75 433 ARG A N 1
ATOM 3380 C CA . ARG A 1 433 ? -5.976 -3.216 10.902 1.00 40.75 433 ARG A CA 1
ATOM 3381 C C . ARG A 1 433 ? -4.891 -2.733 11.903 1.00 40.75 433 ARG A C 1
ATOM 3383 O O . ARG A 1 433 ? -5.261 -2.083 12.885 1.00 40.75 433 ARG A O 1
ATOM 3390 N N . PRO A 1 434 ? -3.587 -3.040 11.735 1.00 31.78 434 PRO A N 1
ATOM 3391 C CA . PRO A 1 434 ? -2.529 -2.543 12.634 1.00 31.78 434 PRO A CA 1
ATOM 3392 C C . PRO A 1 434 ? -2.640 -1.022 12.943 1.00 31.78 434 PRO A C 1
ATOM 3394 O O . PRO A 1 434 ? -3.242 -0.250 12.215 1.00 31.78 434 PRO A O 1
ATOM 3397 N N . GLY A 1 435 ? -2.234 -0.531 14.106 1.00 41.25 435 GLY A N 1
ATOM 3398 C CA . GLY A 1 435 ? -2.454 0.886 14.450 1.00 41.25 435 GLY A CA 1
ATOM 3399 C C . GLY A 1 435 ? -3.904 1.417 14.396 1.00 41.25 435 GLY A C 1
ATOM 3400 O O . GLY A 1 435 ? -4.080 2.568 14.760 1.00 41.25 435 GLY A O 1
ATOM 3401 N N . GLY A 1 436 ? -4.924 0.647 13.985 1.00 42.34 436 GLY A N 1
ATOM 3402 C CA . GLY A 1 436 ? -6.304 1.053 13.761 1.00 42.34 436 GLY A CA 1
ATOM 3403 C C . GLY A 1 436 ? -6.859 1.824 14.944 1.00 42.34 436 GLY A C 1
ATOM 3404 O O . GLY A 1 436 ? -6.391 1.663 16.072 1.00 42.34 436 GLY A O 1
ATOM 3405 N N . ASN A 1 437 ? -7.858 2.677 14.704 1.00 53.44 437 ASN A N 1
ATOM 3406 C CA . ASN A 1 437 ? -8.497 3.365 15.817 1.00 53.44 437 ASN A CA 1
ATOM 3407 C C . ASN A 1 437 ? -8.980 2.286 16.774 1.00 53.44 437 ASN A C 1
ATOM 3409 O O . ASN A 1 437 ? -9.722 1.400 16.358 1.00 53.44 437 ASN A O 1
ATOM 3413 N N . ALA A 1 438 ? -8.499 2.333 18.011 1.00 72.44 438 ALA A N 1
ATOM 3414 C CA . ALA A 1 438 ? -8.965 1.437 19.044 1.00 72.44 438 ALA A CA 1
ATOM 3415 C C . ALA A 1 438 ? -10.491 1.560 19.155 1.00 72.44 438 ALA A C 1
ATOM 3417 O O . ALA A 1 438 ? -11.073 2.609 18.853 1.00 72.44 438 ALA A O 1
ATOM 3418 N N . SER A 1 439 ? -11.138 0.465 19.536 1.00 81.31 439 SER A N 1
ATOM 3419 C CA . SER A 1 439 ? -12.576 0.482 19.768 1.00 81.31 439 SER A CA 1
ATOM 3420 C C . SER A 1 439 ? -12.876 1.428 20.927 1.00 81.31 439 SER A C 1
ATOM 3422 O O . SER A 1 439 ? -12.137 1.463 21.914 1.00 81.31 439 SER A O 1
ATOM 3424 N N . GLU A 1 440 ? -13.926 2.230 20.782 1.00 87.06 440 GLU A N 1
ATOM 3425 C CA . GLU A 1 440 ? -14.412 3.103 21.846 1.00 87.06 440 GLU A CA 1
ATOM 3426 C C . GLU A 1 440 ? -15.375 2.313 22.721 1.00 87.06 440 GLU A C 1
ATOM 3428 O O . GLU A 1 440 ? -16.354 1.747 22.223 1.00 87.06 440 GLU A O 1
ATOM 3433 N N . PHE A 1 441 ? -15.114 2.300 24.021 1.00 90.56 441 PHE A N 1
ATOM 3434 C CA . PHE A 1 441 ? -15.901 1.579 25.004 1.00 90.56 441 PHE A CA 1
ATOM 3435 C C . PHE A 1 441 ? -16.394 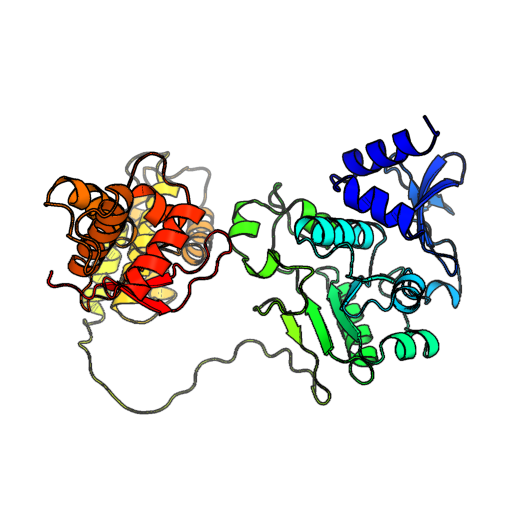2.495 26.116 1.00 90.56 441 PHE A C 1
ATOM 3437 O O . PHE A 1 441 ? -15.856 3.576 26.363 1.00 90.56 441 PHE A O 1
ATOM 3444 N N . ARG A 1 442 ? -17.400 2.000 26.832 1.00 91.50 442 ARG A N 1
ATOM 3445 C CA . ARG A 1 442 ? -17.842 2.501 28.131 1.00 91.50 442 ARG A CA 1
ATOM 3446 C C . ARG A 1 442 ? -17.947 1.336 29.107 1.00 91.50 442 ARG A C 1
ATOM 3448 O O . ARG A 1 442 ? -18.424 0.276 28.725 1.00 91.50 442 ARG A O 1
ATOM 3455 N N . PHE A 1 443 ? -17.521 1.520 30.351 1.00 93.12 443 PHE A N 1
ATOM 3456 C CA . PHE A 1 443 ? -17.759 0.541 31.416 1.00 93.12 443 PHE A CA 1
ATOM 3457 C C . PHE A 1 443 ? -19.145 0.781 32.027 1.00 93.12 443 PHE A C 1
ATOM 3459 O O . PHE A 1 443 ? -19.542 1.937 32.192 1.00 93.12 443 PHE A O 1
ATOM 3466 N N . LEU A 1 444 ? -19.901 -0.286 32.282 1.00 90.69 444 LEU A N 1
ATOM 3467 C CA . LEU A 1 444 ? -21.311 -0.198 32.680 1.00 90.69 444 LEU A CA 1
ATOM 3468 C C . LEU A 1 444 ? -21.566 -0.569 34.144 1.00 90.69 444 LEU A C 1
ATOM 3470 O O . LEU A 1 444 ? -22.629 -0.241 34.665 1.00 90.69 444 LEU A O 1
ATOM 3474 N N . MET A 1 445 ? -20.616 -1.230 34.807 1.00 86.81 445 MET A N 1
ATOM 3475 C CA . MET A 1 445 ? -20.741 -1.559 36.227 1.00 86.81 445 MET A CA 1
ATOM 3476 C C . MET A 1 445 ? -20.337 -0.359 37.103 1.00 86.81 445 MET A C 1
ATOM 3478 O O . MET A 1 445 ? -19.627 0.529 36.620 1.00 86.81 445 MET A O 1
ATOM 3482 N N . PRO A 1 446 ? -20.772 -0.311 38.376 1.00 79.38 446 PRO A N 1
ATOM 3483 C CA . PRO A 1 446 ? -20.315 0.704 39.322 1.00 79.38 446 PRO A CA 1
ATOM 3484 C C . PRO A 1 446 ? -18.781 0.731 39.402 1.00 79.38 446 PRO A C 1
ATOM 3486 O O . PRO A 1 446 ? -18.151 -0.330 39.425 1.00 79.38 446 PRO A O 1
ATOM 3489 N N . LEU A 1 447 ? -18.208 1.940 39.386 1.00 71.19 447 LEU A N 1
ATOM 3490 C CA . LEU A 1 447 ? -16.765 2.174 39.506 1.00 71.19 447 LEU A CA 1
ATOM 3491 C C . LEU A 1 447 ? -16.314 2.186 40.962 1.00 71.19 447 LEU A C 1
ATOM 3493 O O . LEU A 1 447 ? -17.057 2.761 41.791 1.00 71.19 447 LEU A O 1
#

Radius of gyration: 27.82 Å; chains: 1; bounding box: 53×67×78 Å

Secondary structure (DSSP, 8-state):
--TTHHHHHHHHHHHT--HHHHHHHHHTTSEEEEEETTEEEEEEE-SS-EEEEETT-PPEEETTEEES-EES--GGGGGSPBTHHHHHHTT--EEEEESS-HHHHHHHHHHHHHTT-TTT-EEEE-SSTT----HHHHHTTBT-EEEEE--SSHHHHHHHHHHHHHHTTTBSEEEEE--TT-BBTTSPBP-SHHHHTTB-HHHHHH-GGGGGSS-TT--STTEEEE-TT------------------------HHHHHHHHHHHHHHT--SSTT-HHHHHHHHHHHHHHHHHHHTSPPPHHHHHHHHHHHHHHHGGGS-TTS-HHHHHHHHHHHHTT--S-TTSHHHHHHHHHHHTTSPPPPBTTBTT--HHHHHHHHHHHHHHHTSTTSEEEE-HHHHGGGSTT--HHHHHHHHHHHHHTTSEEEEEPPPSSTTPPPEEEEE-S--

Sequence (447 aa):
MTAGGNFADHLSAQLAIGLPAIEEAIRRRLLSFVKHRNSCCWRFGDSRNGSLRRIDAAPFRINGECVKAEAETHGNSWHQLIGLDDVVENDRRDILLLPEGSKDALAALHFADAEGTLSYVGVVAALGTGINLLAEDVERFIRRRVRIIADVDQVGIQTATRIGERLAPVAATVQIFSLAGLKRDDGSHVKDLFDLSRIDYDDFEANRDLWSVTDLNSKGERVTVLTKGHEFLFSPLPPPHGSPESHEFPVSSSQELEKELEKLAKRNACIARHTARTRRWKLERDLMAVEKRISRKLSPDELMKTFDEWHRTSHPHLDPKKTRDDYLGAFLAELGKVRVPTGEGEALKRALAGISTYPLPEIPGRPDAPESWRSVAALHRELAGQSANGRYFLSCRDAAKAHPGLNKDSANTINLALDRLGVIKLLRVGNARPGGNASEFRFLMPL

Foldseek 3Di:
DDPVVVLLVLLCVVLVFDSVLSVLCVVLVQWDWDQDPNAIWIWGAHPLWIKIAGSVQFFDQDPNDGHRIDTPDDDPSLLDKGQLVVCLVVVQQAEEEEADDPLLLSLLLRLCVVLVNNVRYTYIYHHHLVHDHDPVSLQSQAAHEYEYWFFPDPSRVVSLVNVQVSNQVGHPWYKYFDQPPWAFCVRHGDGGSSSVSRTRPLRCLVAVLNNCSRDSVGDDPRIDIDHPDDDDDPDDDDDDDDDDDDDDDDDDDPVVLLVVLLVLLLVLADPAQVCLVVSLLLSLLQQVVVCVVNVHHDDPVSLVSSLVSNCVNNVVRYDPVDDSVNSVVCSVVSSVVDDHHPPPVVQLVQLLVQLVVDDFDQQPPCNPDDVLLSLLLSSLVSSLVVDPNQKDFDALCSSQSSDPPRDSVNSVVSVVVSCVSQQKPQPADWDNDPVTGGTMMGGRDDD